Protein AF-0000000066907333 (afdb_homodimer)

Solvent-accessible surface area (backbone atoms only — not comparable to full-atom values): 35353 Å² total; per-residue (Å²): 114,34,45,60,71,56,47,51,50,53,51,56,60,58,53,70,67,51,83,76,46,72,42,80,34,48,47,93,71,34,62,73,29,22,24,69,50,63,41,56,30,84,35,31,28,43,78,49,66,20,28,58,88,73,70,40,47,45,86,67,84,57,97,54,59,40,49,58,22,69,80,33,41,62,64,36,76,78,44,61,45,22,32,51,28,43,28,46,42,42,24,47,38,27,59,39,53,49,55,63,43,50,20,31,46,72,73,35,31,31,35,32,30,40,38,79,41,50,39,65,34,82,53,77,74,74,56,89,62,52,42,54,43,28,50,51,61,18,51,46,40,46,34,44,75,71,71,38,67,58,47,80,71,49,73,40,52,88,39,66,68,55,42,48,54,49,51,60,58,48,50,73,69,23,38,32,39,40,33,28,23,62,32,60,89,57,98,72,32,58,60,59,47,42,40,35,73,75,58,56,30,45,76,78,44,57,33,31,51,38,33,59,33,31,34,30,27,39,32,38,34,65,53,95,91,34,65,32,38,39,38,34,24,25,59,33,50,41,13,29,55,51,39,38,62,69,50,48,47,46,49,55,43,44,63,34,43,37,76,55,64,64,51,42,36,36,48,27,27,29,69,51,62,44,77,43,41,84,38,30,30,57,42,49,17,35,65,46,53,70,75,24,82,44,72,39,35,30,37,65,82,41,86,62,76,51,39,70,36,47,77,36,43,46,70,47,24,24,36,32,53,41,65,44,39,44,97,92,41,51,55,47,53,53,66,39,74,43,34,28,34,44,76,43,71,56,77,114,36,47,60,73,58,46,48,49,52,52,56,59,58,52,68,67,48,82,75,48,72,43,81,34,48,47,92,71,33,63,73,30,22,22,68,50,62,41,56,29,83,35,30,28,43,76,48,66,21,27,57,87,74,70,40,48,44,86,65,84,58,97,54,59,41,50,58,22,69,78,32,39,61,64,35,76,77,42,60,46,21,31,53,29,42,28,44,44,44,24,46,38,26,59,39,56,50,54,64,43,52,21,30,46,72,73,36,32,29,34,32,31,40,39,78,42,52,39,65,34,83,52,76,78,76,56,87,62,50,41,54,42,26,49,52,61,19,51,47,39,44,34,44,75,72,71,38,66,57,46,80,69,49,74,39,55,88,39,66,67,55,43,49,54,49,51,59,58,49,50,72,68,23,38,32,40,40,33,29,21,62,31,59,88,57,99,75,32,59,60,58,48,39,40,34,73,74,56,57,29,45,76,77,43,60,34,30,48,37,33,57,32,31,33,29,27,39,34,38,33,66,53,96,91,34,63,31,38,35,38,34,24,25,59,36,50,39,12,30,54,50,39,36,62,70,51,49,47,45,50,54,44,45,63,35,44,38,76,56,63,63,52,42,37,35,48,28,26,28,69,52,62,44,79,43,40,84,37,30,30,55,42,48,17,35,66,46,55,70,74,24,84,47,73,39,36,29,36,65,80,44,86,62,74,52,40,68,36,47,76,35,42,46,71,47,26,23,35,32,53,42,63,44,40,43,96,91,40,52,54,47,53,52,67,39,75,41,34,27,33,45,76,43,70,58,76

Sequence (694 aa):
MLPVDEALKVIFEELKTYEKQSVLLPVDSANDHVLTEPVYSPEPLPAFAASIKDGYALLMVTDFERQIGCDVAMGECILSAGFRLTSSETSVLNSVGVRDVKVAKKPSIGIVSTGDEICEHSINPLPYGKVRDTNRPMLISLMREHGFGADDFGIVPDEPDSILALFKMAFKSADVIISSGGMSMGDRDLLKEVLMQDLGFKLHFGRVFMKPGKPTAFMSGYMYDRKKFFFGLPGNPVSAWVTAHVCVLPALFRMEGQHCDPFPIVSVTVDSSYDLDPRPEYVRAFYSADGGTKSWHAKIFDHNQSSSRLMSIRHTNMLLMLPQWTVERTKINAGEIVQGIIVRLHVMLPVDEALKVIFEELKTYEKQSVLLPVDSANDHVLTEPVYSPEPLPAFAASIKDGYALLMVTDFERQIGCDVAMGECILSAGFRLTSSETSVLNSVGVRDVKVAKKPSIGIVSTGDEICEHSINPLPYGKVRDTNRPMLISLMREHGFGADDFGIVPDEPDSILALFKMAFKSADVIISSGGMSMGDRDLLKEVLMQDLGFKLHFGRVFMKPGKPTAFMSGYMYDRKKFFFGLPGNPVSAWVTAHVCVLPALFRMEGQHCDPFPIVSVTVDSSYDLDPRPEYVRAFYSADGGTKSWHAKIFDHNQSSSRLMSIRHTNMLLMLPQWTVERTKINAGEIVQGIIVRLHV

InterPro domains:
  IPR001453 MoaB/Mog domain [PF00994] (110-252)
  IPR001453 MoaB/Mog domain [SM00852] (110-254)
  IPR001453 MoaB/Mog domain [TIGR00177] (106-250)
  IPR005110 MoeA, N-terminal and linker domain [PF03453] (2-58)
  IPR036135 MoeA, N-terminal and linker domain superfamily [SSF63882] (1-106)
  IPR036425 MoaB/Mog-like domain superfamily [G3DSA:3.40.980.10] (106-257)
  IPR036425 MoaB/Mog-like domain superfamily [SSF53218] (107-258)
  IPR036688 MoeA, C-terminal, domain IV superfamily [G3DSA:2.40.340.10] (265-345)
  IPR036688 MoeA, C-terminal, domain IV superfamily [SSF63867] (264-340)
  IPR038987 Molybdopterin biosynthesis protein MoeA-like [PTHR10192] (66-342)
  IPR038987 Molybdopterin biosynthesis protein MoeA-like [cd00887] (4-339)

Organism: Trichuris trichiura (NCBI:txid36087)

Nearest PDB structures (foldseek):
  5erq-assembly1_A  TM=9.010E-01  e=8.338E-41  Rattus norvegicus
  5erv-assembly1_A  TM=8.919E-01  e=8.338E-41  Rattus norvegicus
  2fu3-assembly1_A  TM=9.130E-01  e=3.748E-40  Rattus norvegicus
  6hso-assembly1_A-2  TM=8.932E-01  e=2.054E-40  Rattus norvegicus
  5ert-assembly1_A  TM=8.931E-01  e=3.323E-40  Rattus norvegicus

Radius of gyration: 26.61 Å; Cα contacts (8 Å, |Δi|>4): 1731; chains: 2; bounding box: 58×76×69 Å

Structure (mmCIF, N/CA/C/O backbone):
data_AF-0000000066907333-model_v1
#
loop_
_entity.id
_entity.type
_entity.pdbx_description
1 polymer 'molybdopterin adenylyltransferase'
#
loop_
_atom_site.group_PDB
_atom_site.id
_atom_site.type_symbol
_atom_site.label_atom_id
_atom_site.label_alt_id
_atom_site.label_comp_id
_atom_site.label_asym_id
_atom_site.label_entity_id
_atom_site.label_seq_id
_atom_site.pdbx_PDB_ins_code
_atom_site.Cartn_x
_atom_site.Cartn_y
_atom_site.Cartn_z
_atom_site.occupancy
_atom_site.B_iso_or_equiv
_atom_site.auth_seq_id
_atom_site.auth_comp_id
_atom_site.auth_asym_id
_atom_site.auth_atom_id
_atom_site.pdbx_PDB_model_num
ATOM 1 N N . MET A 1 1 ? 6.566 32.781 3.012 1 90.19 1 MET A N 1
ATOM 2 C CA . MET A 1 1 ? 5.953 31.484 2.701 1 90.19 1 MET A CA 1
ATOM 3 C C . MET A 1 1 ? 6.719 30.766 1.597 1 90.19 1 MET A C 1
ATOM 5 O O . MET A 1 1 ? 7.113 31.391 0.605 1 90.19 1 MET A O 1
ATOM 9 N N . LEU A 1 2 ? 7.008 29.484 1.785 1 95.44 2 LEU A N 1
ATOM 10 C CA . LEU A 1 2 ? 7.789 28.719 0.819 1 95.44 2 LEU A CA 1
ATOM 11 C C . LEU A 1 2 ? 6.875 27.906 -0.091 1 95.44 2 LEU A C 1
ATOM 13 O O . LEU A 1 2 ? 5.887 27.312 0.37 1 95.44 2 LEU A O 1
ATOM 17 N N . PRO A 1 3 ? 7.215 27.938 -1.373 1 97.31 3 PRO A N 1
ATOM 18 C CA . PRO A 1 3 ? 6.574 26.922 -2.207 1 97.31 3 PRO A CA 1
ATOM 19 C C . PRO A 1 3 ? 6.844 25.5 -1.713 1 97.31 3 PRO A C 1
ATOM 21 O O . PRO A 1 3 ? 7.848 25.25 -1.032 1 97.31 3 PRO A O 1
ATOM 24 N N . VAL A 1 4 ? 6 24.594 -2.061 1 97.38 4 VAL A N 1
ATOM 25 C CA . VAL A 1 4 ? 6.062 23.234 -1.537 1 97.38 4 VAL A CA 1
ATOM 26 C C . VAL A 1 4 ? 7.398 22.594 -1.914 1 97.38 4 VAL A C 1
ATOM 28 O O . VAL A 1 4 ? 8.039 21.938 -1.086 1 97.38 4 VAL A O 1
ATOM 31 N N . ASP A 1 5 ? 7.887 22.75 -3.172 1 95.56 5 ASP A N 1
ATOM 32 C CA . ASP A 1 5 ? 9.141 22.156 -3.623 1 95.56 5 ASP A CA 1
ATOM 33 C C . ASP A 1 5 ? 10.32 22.672 -2.809 1 95.56 5 ASP A C 1
ATOM 35 O O . ASP A 1 5 ? 11.227 21.906 -2.467 1 95.56 5 ASP A O 1
ATOM 39 N N . GLU A 1 6 ? 10.297 23.938 -2.516 1 97.94 6 GLU A N 1
ATOM 40 C CA . GLU A 1 6 ? 11.352 24.531 -1.696 1 97.94 6 GLU A CA 1
ATOM 41 C C . GLU A 1 6 ? 11.273 24.031 -0.256 1 97.94 6 GLU A C 1
ATOM 43 O O . GLU A 1 6 ? 12.305 23.781 0.378 1 97.94 6 GLU A O 1
ATOM 48 N N . ALA A 1 7 ? 10.047 23.938 0.276 1 98.38 7 ALA A N 1
ATOM 49 C CA . ALA A 1 7 ? 9.859 23.391 1.617 1 98.38 7 ALA A CA 1
ATOM 50 C C . ALA A 1 7 ? 10.43 21.969 1.719 1 98.38 7 ALA A C 1
ATOM 52 O O . ALA A 1 7 ? 11.125 21.641 2.686 1 98.38 7 ALA A O 1
ATOM 53 N N . LEU A 1 8 ? 10.188 21.156 0.732 1 97.12 8 LEU A N 1
ATOM 54 C CA . LEU A 1 8 ? 10.688 19.797 0.711 1 97.12 8 LEU A CA 1
ATOM 55 C C . LEU A 1 8 ? 12.211 19.781 0.647 1 97.12 8 LEU A C 1
ATOM 57 O O . LEU A 1 8 ? 12.859 18.953 1.304 1 97.12 8 LEU A O 1
ATOM 61 N N . LYS A 1 9 ? 12.766 20.672 -0.152 1 97.38 9 LYS A N 1
ATOM 62 C CA . LYS A 1 9 ? 14.219 20.766 -0.219 1 97.38 9 LYS A CA 1
ATOM 63 C C . LYS A 1 9 ? 14.82 21.078 1.151 1 97.38 9 LYS A C 1
ATOM 65 O O . LYS A 1 9 ? 15.82 20.484 1.545 1 97.38 9 LYS A O 1
ATOM 70 N N . VAL A 1 10 ? 14.164 22 1.826 1 98.44 10 VAL A N 1
ATOM 71 C CA . VAL A 1 10 ? 14.617 22.359 3.166 1 98.44 10 VAL A CA 1
ATOM 72 C C . VAL A 1 10 ? 14.539 21.141 4.086 1 98.44 10 VAL A C 1
ATOM 74 O O . VAL A 1 10 ? 15.484 20.844 4.812 1 98.44 10 VAL A O 1
ATOM 77 N N . ILE A 1 11 ? 13.43 20.422 4.066 1 98.19 11 ILE A N 1
ATOM 78 C CA . ILE A 1 11 ? 13.234 19.234 4.891 1 98.19 11 ILE A CA 1
ATOM 79 C C . ILE A 1 11 ? 14.32 18.203 4.59 1 98.19 11 ILE A C 1
ATOM 81 O O . ILE A 1 11 ? 14.992 17.703 5.504 1 98.19 11 ILE A O 1
ATOM 85 N N . PHE A 1 12 ? 14.547 17.938 3.309 1 96.81 12 PHE A N 1
ATOM 86 C CA . PHE A 1 12 ? 15.477 16.891 2.906 1 96.81 12 PHE A CA 1
ATOM 87 C C . PHE A 1 12 ? 16.906 17.266 3.273 1 96.81 12 PHE A C 1
ATOM 89 O O . PHE A 1 12 ? 17.703 16.406 3.637 1 96.81 12 PHE A O 1
ATOM 96 N N . GLU A 1 13 ? 17.203 18.516 3.121 1 97.38 13 GLU A N 1
ATOM 97 C CA . GLU A 1 13 ? 18.531 18.984 3.518 1 97.38 13 GLU A CA 1
ATOM 98 C C . GLU A 1 13 ? 18.766 18.766 5.012 1 97.38 13 GLU A C 1
ATOM 100 O O . GLU A 1 13 ? 19.828 18.266 5.418 1 97.38 13 GLU A O 1
ATOM 105 N N . GLU A 1 14 ? 17.797 19.094 5.777 1 97.88 14 GLU A N 1
ATOM 106 C CA . GLU A 1 14 ? 17.922 18.969 7.227 1 97.88 14 GLU A CA 1
ATOM 107 C C . GLU A 1 14 ? 18 17.5 7.641 1 97.88 14 GLU A C 1
ATOM 109 O O . GLU A 1 14 ? 18.688 17.156 8.602 1 97.88 14 GLU A O 1
ATOM 114 N N . LEU A 1 15 ? 17.344 16.609 6.949 1 97.06 15 LEU A N 1
ATOM 115 C CA . LEU A 1 15 ? 17.297 15.188 7.273 1 97.06 15 LEU A CA 1
ATOM 116 C C . LEU A 1 15 ? 18.656 14.531 7.086 1 97.06 15 LEU A C 1
ATOM 118 O O . LEU A 1 15 ? 18.891 13.422 7.57 1 97.06 15 LEU A O 1
ATOM 122 N N . LYS A 1 16 ? 19.516 15.156 6.355 1 95.25 16 LYS A N 1
ATOM 123 C CA . LYS A 1 16 ? 20.875 14.633 6.195 1 95.25 16 LYS A CA 1
ATOM 124 C C . LYS A 1 16 ? 21.594 14.547 7.539 1 95.25 16 LYS A C 1
ATOM 126 O O . LYS A 1 16 ? 22.562 13.797 7.68 1 95.25 16 LYS A O 1
ATOM 131 N N . THR A 1 17 ? 21.125 15.281 8.477 1 95.75 17 THR A N 1
ATOM 132 C CA . THR A 1 17 ? 21.734 15.297 9.797 1 95.75 17 THR A CA 1
ATOM 133 C C . THR A 1 17 ? 21.172 14.172 10.664 1 95.75 17 THR A C 1
ATOM 135 O O . THR A 1 17 ? 21.656 13.945 11.781 1 95.75 17 THR A O 1
ATOM 138 N N . TYR A 1 18 ? 20.172 13.469 10.227 1 95.25 18 TYR A N 1
ATOM 139 C CA . TYR A 1 18 ? 19.594 12.344 10.945 1 95.25 18 TYR A CA 1
ATOM 140 C C . TYR A 1 18 ? 20.562 11.164 11 1 95.25 18 TYR A C 1
ATOM 142 O O . TYR A 1 18 ? 21.125 10.773 9.969 1 95.25 18 TYR A O 1
ATOM 150 N N . GLU A 1 19 ? 20.828 10.688 12.07 1 92.69 19 GLU A N 1
ATOM 151 C CA . GLU A 1 19 ? 21.672 9.516 12.211 1 92.69 19 GLU A CA 1
ATOM 152 C C . GLU A 1 19 ? 20.891 8.227 11.93 1 92.69 19 GLU A C 1
ATOM 154 O O . GLU A 1 19 ? 20.25 7.684 12.828 1 92.69 19 GLU A O 1
ATOM 159 N N . LYS A 1 20 ? 21.094 7.723 10.758 1 92.31 20 LYS A N 1
ATOM 160 C CA . LYS A 1 20 ? 20.406 6.488 10.375 1 92.31 20 LYS A CA 1
ATOM 161 C C . LYS A 1 20 ? 21.047 5.281 11.062 1 92.31 20 LYS A C 1
ATOM 163 O O . LYS A 1 20 ? 22.266 5.203 11.188 1 92.31 20 LYS A O 1
ATOM 168 N N . GLN A 1 21 ? 20.156 4.492 11.523 1 94.44 21 GLN A N 1
ATOM 169 C CA . GLN A 1 21 ? 20.609 3.246 12.133 1 94.44 21 GLN A CA 1
ATOM 170 C C . GLN A 1 21 ? 20.156 2.039 11.312 1 94.44 21 GLN A C 1
ATOM 172 O O . GLN A 1 21 ? 19.141 2.094 10.633 1 94.44 21 GLN A O 1
ATOM 177 N N . SER A 1 22 ? 20.969 1.007 11.312 1 96.94 22 SER A N 1
ATOM 178 C CA . SER A 1 22 ? 20.625 -0.247 10.648 1 96.94 22 SER A CA 1
ATOM 179 C C . SER A 1 22 ? 20.453 -1.379 11.656 1 96.94 22 SER A C 1
ATOM 181 O O . SER A 1 22 ? 21.062 -1.355 12.734 1 96.94 22 SER A O 1
ATOM 183 N N . VAL A 1 23 ? 19.656 -2.266 11.344 1 97.94 23 VAL A N 1
ATOM 184 C CA . VAL A 1 23 ? 19.453 -3.469 12.141 1 97.94 23 VAL A CA 1
ATOM 185 C C . VAL A 1 23 ? 19.5 -4.703 11.242 1 97.94 23 VAL A C 1
ATOM 187 O O . VAL A 1 23 ? 19.188 -4.617 10.055 1 97.94 23 VAL A O 1
ATOM 190 N N . LEU A 1 24 ? 19.938 -5.789 11.773 1 98.25 24 LEU A N 1
ATOM 191 C CA . LEU A 1 24 ? 19.922 -7.066 11.07 1 98.25 24 LEU A CA 1
ATOM 192 C C . LEU A 1 24 ? 18.609 -7.805 11.312 1 98.25 24 LEU A C 1
ATOM 194 O O . LEU A 1 24 ? 18.203 -7.996 12.461 1 98.25 24 LEU A O 1
ATOM 198 N N . LEU A 1 25 ? 17.891 -8.148 10.211 1 98.06 25 LEU A N 1
ATOM 199 C CA . LEU A 1 25 ? 16.656 -8.898 10.32 1 98.06 25 LEU A CA 1
ATOM 200 C C . LEU A 1 25 ? 16.703 -10.164 9.461 1 98.06 25 LEU A C 1
ATOM 202 O O . LEU A 1 25 ? 17.312 -10.164 8.391 1 98.06 25 LEU A O 1
ATOM 206 N N . PRO A 1 26 ? 16.031 -11.219 10.023 1 97.81 26 PRO A N 1
ATOM 207 C CA . PRO A 1 26 ? 15.797 -12.328 9.094 1 97.81 26 PRO A CA 1
ATOM 208 C C . PRO A 1 26 ? 15.023 -11.906 7.852 1 97.81 26 PRO A C 1
ATOM 210 O O . PRO A 1 26 ? 14.117 -11.078 7.938 1 97.81 26 PRO A O 1
ATOM 213 N N . VAL A 1 27 ? 15.352 -12.438 6.703 1 97.25 27 VAL A N 1
ATOM 214 C CA . VAL A 1 27 ? 14.742 -12.094 5.418 1 97.25 27 VAL A CA 1
ATOM 215 C C . VAL A 1 27 ? 13.227 -12.227 5.508 1 97.25 27 VAL A C 1
ATOM 217 O O . VAL A 1 27 ? 12.492 -11.352 5.043 1 97.25 27 VAL A O 1
ATOM 220 N N . ASP A 1 28 ? 12.719 -13.211 6.184 1 94.88 28 ASP A N 1
ATOM 221 C CA . ASP A 1 28 ? 11.289 -13.5 6.246 1 94.88 28 ASP A CA 1
ATOM 222 C C . ASP A 1 28 ? 10.555 -12.477 7.105 1 94.88 28 ASP A C 1
ATOM 224 O O . ASP A 1 28 ? 9.328 -12.391 7.074 1 94.88 28 ASP A O 1
ATOM 228 N N . SER A 1 29 ? 11.32 -11.664 7.848 1 95.06 29 SER A N 1
ATOM 229 C CA . SER A 1 29 ? 10.727 -10.641 8.703 1 95.06 29 SER A CA 1
ATOM 230 C C . SER A 1 29 ? 11.086 -9.242 8.219 1 95.06 29 SER A C 1
ATOM 232 O O . SER A 1 29 ? 10.812 -8.25 8.898 1 95.06 29 SER A O 1
ATOM 234 N N . ALA A 1 30 ? 11.688 -9.172 7.086 1 96.62 30 ALA A N 1
ATOM 235 C CA . ALA A 1 30 ? 12.266 -7.895 6.668 1 96.62 30 ALA A CA 1
ATOM 236 C C . ALA A 1 30 ? 11.359 -7.18 5.676 1 96.62 30 ALA A C 1
ATOM 238 O O . ALA A 1 30 ? 11.688 -6.098 5.184 1 96.62 30 ALA A O 1
ATOM 239 N N . ASN A 1 31 ? 10.18 -7.754 5.445 1 94.19 31 ASN A N 1
ATOM 240 C CA . ASN A 1 31 ? 9.234 -7.109 4.543 1 94.19 31 ASN A CA 1
ATOM 241 C C . ASN A 1 31 ? 8.961 -5.668 4.957 1 94.19 31 ASN A C 1
ATOM 243 O O . ASN A 1 31 ? 8.82 -5.375 6.148 1 94.19 31 ASN A O 1
ATOM 247 N N . ASP A 1 32 ? 8.938 -4.727 4.016 1 93.88 32 ASP A N 1
ATOM 248 C CA . ASP A 1 32 ? 8.547 -3.328 4.184 1 93.88 32 ASP A CA 1
ATOM 249 C C . ASP A 1 32 ? 9.664 -2.521 4.836 1 93.88 32 ASP A C 1
ATOM 251 O O . ASP A 1 32 ? 9.438 -1.418 5.336 1 93.88 32 ASP A O 1
ATOM 255 N N . HIS A 1 33 ? 10.891 -3.111 4.93 1 96.5 33 HIS A N 1
ATOM 256 C CA . HIS A 1 33 ? 12.07 -2.371 5.367 1 96.5 33 HIS A CA 1
ATOM 257 C C . HIS A 1 33 ? 12.969 -2.02 4.188 1 96.5 33 HIS A C 1
ATOM 259 O O . HIS A 1 33 ? 12.898 -2.658 3.133 1 96.5 33 HIS A O 1
ATOM 265 N N . VAL A 1 34 ? 13.758 -1.038 4.406 1 96.56 34 VAL A N 1
ATOM 266 C CA . VAL A 1 34 ? 14.633 -0.556 3.34 1 96.56 34 VAL A CA 1
ATOM 267 C C . VAL A 1 34 ? 16.047 -1.087 3.553 1 96.56 34 VAL A C 1
ATOM 269 O O . VAL A 1 34 ? 16.594 -0.979 4.648 1 96.56 34 VAL A O 1
ATOM 272 N N . LEU A 1 35 ? 16.594 -1.646 2.533 1 96.81 35 LEU A N 1
ATOM 273 C CA . LEU A 1 35 ? 17.953 -2.137 2.588 1 96.81 35 LEU A CA 1
ATOM 274 C C . LEU A 1 35 ? 18.938 -0.982 2.764 1 96.81 35 LEU A C 1
ATOM 276 O O . LEU A 1 35 ? 18.844 0.036 2.076 1 96.81 35 LEU A O 1
ATOM 280 N N . THR A 1 36 ? 19.906 -1.123 3.662 1 96.88 36 THR A N 1
ATOM 281 C CA . THR A 1 36 ? 20.875 -0.05 3.906 1 96.88 36 THR A CA 1
ATOM 282 C C . THR A 1 36 ? 22.203 -0.34 3.211 1 96.88 36 THR A C 1
ATOM 284 O O . THR A 1 36 ? 23.047 0.545 3.09 1 96.88 36 THR A O 1
ATOM 287 N N . GLU A 1 37 ? 22.406 -1.558 2.738 1 96.69 37 GLU A N 1
ATOM 288 C CA . GLU A 1 37 ? 23.578 -1.957 1.986 1 96.69 37 GLU A CA 1
ATOM 289 C C . GLU A 1 37 ? 23.219 -2.916 0.854 1 96.69 37 GLU A C 1
ATOM 291 O O . GLU A 1 37 ? 22.219 -3.623 0.93 1 96.69 37 GLU A O 1
ATOM 296 N N . PRO A 1 38 ? 24.016 -2.906 -0.171 1 97.12 38 PRO A N 1
ATOM 297 C CA . PRO A 1 38 ? 23.766 -3.887 -1.229 1 97.12 38 PRO A CA 1
ATOM 298 C C . PRO A 1 38 ? 23.906 -5.328 -0.743 1 97.12 38 PRO A C 1
ATOM 300 O O . PRO A 1 38 ? 24.578 -5.582 0.257 1 97.12 38 PRO A O 1
ATOM 303 N N . VAL A 1 39 ? 23.25 -6.23 -1.383 1 97.88 39 VAL A N 1
ATOM 304 C CA . VAL A 1 39 ? 23.359 -7.652 -1.064 1 97.88 39 VAL A CA 1
ATOM 305 C C . VAL A 1 39 ? 24.016 -8.398 -2.229 1 97.88 39 VAL A C 1
ATOM 307 O O . VAL A 1 39 ? 23.609 -8.234 -3.383 1 97.88 39 VAL A O 1
ATOM 310 N N . TYR A 1 40 ? 24.984 -9.109 -1.946 1 97.81 40 TYR A N 1
ATOM 311 C CA . TYR A 1 40 ? 25.703 -9.922 -2.924 1 97.81 40 TYR A CA 1
ATOM 312 C C . TYR A 1 40 ? 25.406 -11.406 -2.729 1 97.81 40 TYR A C 1
ATOM 314 O O . TYR A 1 40 ? 25.312 -11.883 -1.595 1 97.81 40 TYR A O 1
ATOM 322 N N . SER A 1 41 ? 25.25 -12.109 -3.791 1 97 41 SER A N 1
ATOM 323 C CA . SER A 1 41 ? 24.859 -13.508 -3.699 1 97 41 SER A CA 1
ATOM 324 C C . SER A 1 41 ? 26 -14.367 -3.139 1 97 41 SER A C 1
ATOM 326 O O . SER A 1 41 ? 27.125 -14.336 -3.652 1 97 41 SER A O 1
ATOM 328 N N . PRO A 1 42 ? 25.734 -15.148 -2.16 1 95.94 42 PRO A N 1
ATOM 329 C CA . PRO A 1 42 ? 26.766 -16.031 -1.63 1 95.94 42 PRO A CA 1
ATOM 330 C C . PRO A 1 42 ? 26.922 -17.328 -2.445 1 95.94 42 PRO A C 1
ATOM 332 O O . PRO A 1 42 ? 27.859 -18.094 -2.23 1 95.94 42 PRO A O 1
ATOM 335 N N . GLU A 1 43 ? 25.953 -17.594 -3.348 1 94.25 43 GLU A N 1
ATOM 336 C CA . GLU A 1 43 ? 25.938 -18.797 -4.176 1 94.25 43 GLU A CA 1
ATOM 337 C C . GLU A 1 43 ? 25.438 -18.5 -5.586 1 94.25 43 GLU A C 1
ATOM 339 O O . GLU A 1 43 ? 24.75 -17.5 -5.801 1 94.25 43 GLU A O 1
ATOM 344 N N . PRO A 1 44 ? 25.859 -19.359 -6.496 1 92.69 44 PRO A N 1
ATOM 345 C CA . PRO A 1 44 ? 25.297 -19.188 -7.836 1 92.69 44 PRO A CA 1
ATOM 346 C C . PRO A 1 44 ? 23.844 -19.672 -7.938 1 92.69 44 PRO A C 1
ATOM 348 O O . PRO A 1 44 ? 23.406 -20.469 -7.109 1 92.69 44 PRO A O 1
ATOM 351 N N . LEU A 1 45 ? 23.109 -19.172 -8.93 1 90 45 LEU A N 1
ATOM 352 C CA . LEU A 1 45 ? 21.75 -19.594 -9.227 1 90 45 LEU A CA 1
ATOM 353 C C . LEU A 1 45 ? 21.594 -19.906 -10.711 1 90 45 LEU A C 1
ATOM 355 O O . LEU A 1 45 ? 21.828 -19.047 -11.562 1 90 45 LEU A O 1
ATOM 359 N N . PRO A 1 46 ? 21.281 -21.109 -10.984 1 89 46 PRO A N 1
ATOM 360 C CA . PRO A 1 46 ? 21.078 -22.234 -10.078 1 89 46 PRO A CA 1
ATOM 361 C C . PRO A 1 46 ? 22.391 -22.734 -9.461 1 89 46 PRO A C 1
ATOM 363 O O . PRO A 1 46 ? 23.469 -22.547 -10.047 1 89 46 PRO A O 1
ATOM 366 N N . ALA A 1 47 ? 22.266 -23.375 -8.391 1 87.31 47 ALA A N 1
ATOM 367 C CA . ALA A 1 47 ? 23.438 -23.891 -7.676 1 87.31 47 ALA A CA 1
ATOM 368 C C . ALA A 1 47 ? 23.953 -25.172 -8.328 1 87.31 47 ALA A C 1
ATOM 370 O O . ALA A 1 47 ? 25.125 -25.531 -8.141 1 87.31 47 ALA A O 1
ATOM 371 N N . PHE A 1 48 ? 23.078 -25.844 -9.031 1 84.19 48 PHE A N 1
ATOM 372 C CA . PHE A 1 48 ? 23.391 -27.062 -9.758 1 84.19 48 PHE A CA 1
ATOM 373 C C . PHE A 1 48 ? 22.859 -27 -11.188 1 84.19 48 PHE A C 1
ATOM 375 O O . PHE A 1 48 ? 21.922 -26.234 -11.469 1 84.19 48 PHE A O 1
ATOM 382 N N . ALA A 1 49 ? 23.438 -27.703 -12.016 1 77.31 49 ALA A N 1
ATOM 383 C CA . ALA A 1 49 ? 22.906 -27.766 -13.375 1 77.31 49 ALA A CA 1
ATOM 384 C C . ALA A 1 49 ? 21.453 -28.25 -13.375 1 77.31 49 ALA A C 1
ATOM 386 O O . ALA A 1 49 ? 21.094 -29.156 -12.625 1 77.31 49 ALA A O 1
ATOM 387 N N . ALA A 1 50 ? 20.594 -27.391 -13.953 1 68.69 50 ALA A N 1
ATOM 388 C CA . ALA A 1 50 ? 19.156 -27.688 -13.875 1 68.69 50 ALA A CA 1
ATOM 389 C C . ALA A 1 50 ? 18.531 -27.719 -15.266 1 68.69 50 ALA A C 1
ATOM 391 O O . ALA A 1 50 ? 19.047 -27.094 -16.203 1 68.69 50 ALA A O 1
ATOM 392 N N . SER A 1 51 ? 17.516 -28.688 -15.5 1 61.53 51 SER A N 1
ATOM 393 C CA . SER A 1 51 ? 16.766 -28.688 -16.75 1 61.53 51 SER A CA 1
ATOM 394 C C . SER A 1 51 ? 15.781 -27.516 -16.797 1 61.53 51 SER A C 1
ATOM 396 O O . SER A 1 51 ? 15.266 -27.094 -15.766 1 61.53 51 SER A O 1
ATOM 398 N N . ILE A 1 52 ? 15.672 -26.641 -17.844 1 53.75 52 ILE A N 1
ATOM 399 C CA . ILE A 1 52 ? 14.867 -25.453 -18.047 1 53.75 52 ILE A CA 1
ATOM 400 C C . ILE A 1 52 ? 13.383 -25.797 -17.938 1 53.75 52 ILE A C 1
ATOM 402 O O . ILE A 1 52 ? 12.586 -25 -17.422 1 53.75 52 ILE A O 1
ATOM 406 N N . LYS A 1 53 ? 13 -26.891 -18.578 1 50.88 53 LYS A N 1
ATOM 407 C CA . LYS A 1 53 ? 11.586 -27.125 -18.859 1 50.88 53 LYS A CA 1
ATOM 408 C C . LYS A 1 53 ? 10.781 -27.234 -17.578 1 50.88 53 LYS A C 1
ATOM 410 O O . LYS A 1 53 ? 9.688 -26.688 -17.469 1 50.88 53 LYS A O 1
ATOM 415 N N . ASP A 1 54 ? 11.375 -28.125 -16.719 1 47.44 54 ASP A N 1
ATOM 416 C CA . ASP A 1 54 ? 10.477 -28.422 -15.609 1 47.44 54 ASP A CA 1
ATOM 417 C C . ASP A 1 54 ? 10.977 -27.766 -14.312 1 47.44 54 ASP A C 1
ATOM 419 O O . ASP A 1 54 ? 10.461 -28.062 -13.234 1 47.44 54 ASP A O 1
ATOM 423 N N . GLY A 1 55 ? 11.758 -26.625 -14.469 1 43.38 55 GLY A N 1
ATOM 424 C CA . GLY A 1 55 ? 12.195 -25.859 -13.312 1 43.38 55 GLY A CA 1
ATOM 425 C C . GLY A 1 55 ? 12.969 -26.703 -12.305 1 43.38 55 GLY A C 1
ATOM 426 O O . GLY A 1 55 ? 13.422 -26.188 -11.281 1 43.38 55 GLY A O 1
ATOM 427 N N . TYR A 1 56 ? 12.758 -28.062 -12.289 1 42.28 56 TYR A N 1
ATOM 428 C CA . TYR A 1 56 ? 13.375 -28.938 -11.297 1 42.28 56 TYR A CA 1
ATOM 429 C C . TYR A 1 56 ? 14.641 -29.578 -11.844 1 42.28 56 TYR A C 1
ATOM 431 O O . TYR A 1 56 ? 14.805 -29.719 -13.055 1 42.28 56 TYR A O 1
ATOM 439 N N . ALA A 1 57 ? 15.727 -29.625 -10.992 1 43.31 57 ALA A N 1
ATOM 440 C CA . ALA A 1 57 ? 17.031 -30.234 -11.219 1 43.31 57 ALA A CA 1
ATOM 441 C C . ALA A 1 57 ? 16.906 -31.594 -11.914 1 43.31 57 ALA A C 1
ATOM 443 O O . ALA A 1 57 ? 16.625 -32.594 -11.266 1 43.31 57 ALA A O 1
ATOM 444 N N . LEU A 1 58 ? 16.094 -31.781 -12.844 1 39.97 58 LEU A N 1
ATOM 445 C CA . LEU A 1 58 ? 16.25 -33.156 -13.328 1 39.97 58 LEU A CA 1
ATOM 446 C C . LEU A 1 58 ? 17.594 -33.312 -14.031 1 39.97 58 LEU A C 1
ATOM 448 O O . LEU A 1 58 ? 18.094 -32.406 -14.672 1 39.97 58 LEU A O 1
ATOM 452 N N . LEU A 1 59 ? 18.375 -34.438 -13.734 1 38 59 LEU A N 1
ATOM 453 C CA . LEU A 1 59 ? 19.594 -35.094 -14.219 1 38 59 LEU A CA 1
ATOM 454 C C . LEU A 1 59 ? 19.625 -35.125 -15.742 1 38 59 LEU A C 1
ATOM 456 O O . LEU A 1 59 ? 20.594 -35.594 -16.344 1 38 59 LEU A O 1
ATOM 460 N N . MET A 1 60 ? 18.484 -35.156 -16.438 1 38.91 60 MET A N 1
ATOM 461 C CA . MET A 1 60 ? 18.75 -35.625 -17.781 1 38.91 60 MET A CA 1
ATOM 462 C C . MET A 1 60 ? 19.359 -34.531 -18.656 1 38.91 60 MET A C 1
ATOM 464 O O . MET A 1 60 ? 18.969 -33.375 -18.531 1 38.91 60 MET A O 1
ATOM 468 N N . VAL A 1 61 ? 20.531 -34.719 -19.328 1 38.28 61 VAL A N 1
ATOM 469 C CA . VAL A 1 61 ? 21.469 -34.156 -20.297 1 38.28 61 VAL A CA 1
ATOM 470 C C . VAL A 1 61 ? 20.688 -33.469 -21.422 1 38.28 61 VAL A C 1
ATOM 472 O O . VAL A 1 61 ? 21.094 -33.5 -22.578 1 38.28 61 VAL A O 1
ATOM 475 N N . THR A 1 62 ? 19.344 -33.219 -21.359 1 44.19 62 THR A N 1
ATOM 476 C CA . THR A 1 62 ? 18.984 -32.719 -22.688 1 44.19 62 THR A CA 1
ATOM 477 C C . THR A 1 62 ? 19.5 -31.297 -22.875 1 44.19 62 THR A C 1
ATOM 479 O O . THR A 1 62 ? 19.906 -30.625 -21.922 1 44.19 62 THR A O 1
ATOM 482 N N . ASP A 1 63 ? 19.516 -30.703 -24.156 1 46.5 63 ASP A N 1
ATOM 483 C CA . ASP A 1 63 ? 19.938 -29.484 -24.828 1 46.5 63 ASP A CA 1
ATOM 484 C C . ASP A 1 63 ? 19.531 -28.25 -24.031 1 46.5 63 ASP A C 1
ATOM 486 O O . ASP A 1 63 ? 19.938 -27.125 -24.359 1 46.5 63 ASP A O 1
ATOM 490 N N . PHE A 1 64 ? 18.688 -28.297 -23.047 1 52.59 64 PHE A N 1
ATOM 491 C CA . PHE A 1 64 ? 18.234 -27.047 -22.469 1 52.59 64 PHE A CA 1
ATOM 492 C C . PHE A 1 64 ? 18.625 -26.953 -21 1 52.59 64 PHE A C 1
ATOM 494 O O . PHE A 1 64 ? 17.781 -26.781 -20.125 1 52.59 64 PHE A O 1
ATOM 501 N N . GLU A 1 65 ? 19.953 -27.203 -20.656 1 63.97 65 GLU A N 1
ATOM 502 C CA . GLU A 1 65 ? 20.5 -27.141 -19.297 1 63.97 65 GLU A CA 1
ATOM 503 C C . GLU A 1 65 ? 20.797 -25.688 -18.891 1 63.97 65 GLU A C 1
ATOM 505 O O . GLU A 1 65 ? 21.422 -24.938 -19.656 1 63.97 65 GLU A O 1
ATOM 510 N N . ARG A 1 66 ? 20.125 -25.297 -17.781 1 76.31 66 ARG A N 1
ATOM 511 C CA . ARG A 1 66 ? 20.562 -24.062 -17.141 1 76.31 66 ARG A CA 1
ATOM 512 C C . ARG A 1 66 ? 21.891 -24.281 -16.406 1 76.31 66 A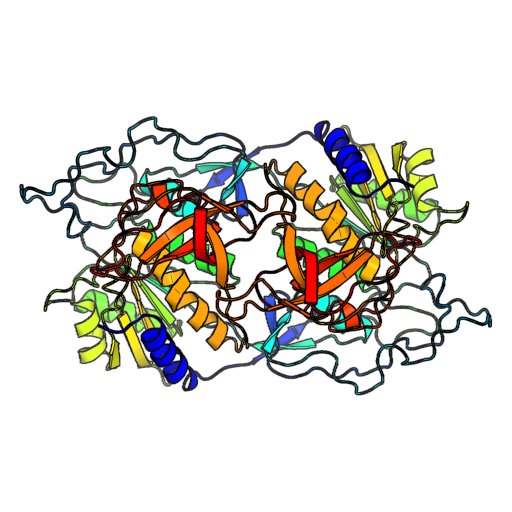RG A C 1
ATOM 514 O O . ARG A 1 66 ? 21.969 -25.094 -15.5 1 76.31 66 ARG A O 1
ATOM 521 N N . GLN A 1 67 ? 22.906 -23.562 -16.938 1 82.62 67 GLN A N 1
ATOM 522 C CA . GLN A 1 67 ? 24.234 -23.656 -16.344 1 82.62 67 GLN A CA 1
ATOM 523 C C . GLN A 1 67 ? 24.25 -23.047 -14.953 1 82.62 67 GLN A C 1
ATOM 525 O O . GLN A 1 67 ? 23.469 -22.141 -14.648 1 82.62 67 GLN A O 1
ATOM 530 N N . ILE A 1 68 ? 25.094 -23.641 -14.18 1 85.94 68 ILE A N 1
ATOM 531 C CA . ILE A 1 68 ? 25.297 -23.094 -12.836 1 85.94 68 ILE A CA 1
ATOM 532 C C . ILE A 1 68 ? 25.578 -21.609 -12.93 1 85.94 68 ILE A C 1
ATOM 534 O O . ILE A 1 68 ? 26.391 -21.172 -13.742 1 85.94 68 ILE A O 1
ATOM 538 N N . GLY A 1 69 ? 24.844 -20.828 -12.219 1 87 69 GLY A N 1
ATOM 539 C CA . GLY A 1 69 ? 25.125 -19.406 -12.086 1 87 69 GLY A CA 1
ATOM 540 C C . GLY A 1 69 ? 24.656 -18.594 -13.273 1 87 69 GLY A C 1
ATOM 541 O O . GLY A 1 69 ? 24.969 -17.406 -13.391 1 87 69 GLY A O 1
ATOM 542 N N . CYS A 1 70 ? 23.938 -19.172 -14.148 1 85.56 70 CYS A N 1
ATOM 543 C CA . CYS A 1 70 ? 23.5 -18.453 -15.344 1 85.56 70 CYS A CA 1
ATOM 544 C C . CYS A 1 70 ? 22.531 -17.344 -14.984 1 85.56 70 CYS A C 1
ATOM 546 O O . CYS A 1 70 ? 22.484 -16.312 -15.672 1 85.56 70 CYS A O 1
ATOM 548 N N . ASP A 1 71 ? 21.859 -17.5 -13.898 1 87.56 71 ASP A N 1
ATOM 549 C CA . ASP A 1 71 ? 20.922 -16.453 -13.461 1 87.56 71 ASP A CA 1
ATOM 550 C C . ASP A 1 71 ? 21.625 -15.453 -12.539 1 87.56 71 ASP A C 1
ATOM 552 O O . ASP A 1 71 ? 21.406 -14.25 -12.656 1 87.56 71 ASP A O 1
ATOM 556 N N . VAL A 1 72 ? 22.344 -15.984 -11.586 1 91.62 72 VAL A N 1
ATOM 557 C CA . VAL A 1 72 ? 23.094 -15.164 -10.633 1 91.62 72 VAL A CA 1
ATOM 558 C C . VAL A 1 72 ? 24.469 -15.781 -10.391 1 91.62 72 VAL A C 1
ATOM 560 O O . VAL A 1 72 ? 24.562 -16.938 -9.984 1 91.62 72 VAL A O 1
ATOM 563 N N . ALA A 1 73 ? 25.484 -15.047 -10.719 1 93.81 73 ALA A N 1
ATOM 564 C CA . ALA A 1 73 ? 26.828 -15.516 -10.406 1 93.81 73 ALA A CA 1
ATOM 565 C C . ALA A 1 73 ? 27.156 -15.336 -8.93 1 93.81 73 ALA A C 1
ATOM 567 O O . ALA A 1 73 ? 26.609 -14.445 -8.273 1 93.81 73 ALA A O 1
ATOM 568 N N . MET A 1 74 ? 28 -16.203 -8.43 1 94.56 74 MET A N 1
ATOM 569 C CA . MET A 1 74 ? 28.516 -15.969 -7.082 1 94.56 74 MET A CA 1
ATOM 570 C C . MET A 1 74 ? 29.156 -14.594 -6.969 1 94.56 74 MET A C 1
ATOM 572 O O . MET A 1 74 ? 29.938 -14.195 -7.84 1 94.56 74 MET A O 1
ATOM 576 N N . GLY A 1 75 ? 28.719 -13.844 -5.945 1 96.38 75 GLY A N 1
ATOM 577 C CA . GLY A 1 75 ? 29.328 -12.539 -5.715 1 96.38 75 GLY A CA 1
ATOM 578 C C . GLY A 1 75 ? 28.625 -11.422 -6.469 1 96.38 75 GLY A C 1
ATOM 579 O O . GLY A 1 75 ? 28.953 -10.25 -6.293 1 96.38 75 GLY A O 1
ATOM 580 N N . GLU A 1 76 ? 27.672 -11.766 -7.227 1 95.25 76 GLU A N 1
ATOM 581 C CA . GLU A 1 76 ? 26.922 -10.75 -7.965 1 95.25 76 GLU A CA 1
ATOM 582 C C . GLU A 1 76 ? 26.031 -9.938 -7.031 1 95.25 76 GLU A C 1
ATOM 584 O O . GLU A 1 76 ? 25.422 -10.477 -6.105 1 95.25 76 GLU A O 1
ATOM 589 N N . CYS A 1 77 ? 25.984 -8.625 -7.266 1 95.94 77 CYS A N 1
ATOM 590 C CA . CYS A 1 77 ? 25.047 -7.781 -6.531 1 95.94 77 CYS A CA 1
ATOM 591 C C . CYS A 1 77 ? 23.609 -8.062 -6.957 1 95.94 77 CYS A C 1
ATOM 593 O O . CYS A 1 77 ? 23.25 -7.844 -8.117 1 95.94 77 CYS A O 1
ATOM 595 N N . ILE A 1 78 ? 22.797 -8.508 -6.074 1 95.19 78 ILE A N 1
ATOM 596 C CA . ILE A 1 78 ? 21.453 -8.922 -6.461 1 95.19 78 ILE A CA 1
ATOM 597 C C . ILE A 1 78 ? 20.438 -7.867 -6.035 1 95.19 78 ILE A C 1
ATOM 599 O O . ILE A 1 78 ? 19.375 -7.742 -6.637 1 95.19 78 ILE A O 1
ATOM 603 N N . LEU A 1 79 ? 20.766 -7.117 -4.965 1 95.31 79 LEU A N 1
ATOM 604 C CA . LEU A 1 79 ? 19.906 -6.012 -4.539 1 95.31 79 LEU A CA 1
ATOM 605 C C . LEU A 1 79 ? 20.75 -4.805 -4.133 1 95.31 79 LEU A C 1
ATOM 607 O O . LEU A 1 79 ? 21.781 -4.953 -3.49 1 95.31 79 LEU A O 1
ATOM 611 N N . SER A 1 80 ? 20.25 -3.627 -4.465 1 93.25 80 SER A N 1
ATOM 612 C CA . SER A 1 80 ? 20.906 -2.383 -4.098 1 93.25 80 SER A CA 1
ATOM 613 C C . SER A 1 80 ? 20.344 -1.811 -2.803 1 93.25 80 SER A C 1
ATOM 615 O O . SER A 1 80 ? 19.203 -2.105 -2.436 1 93.25 80 SER A O 1
ATOM 617 N N . ALA A 1 81 ? 21.188 -1.049 -2.164 1 94.38 81 ALA A N 1
ATOM 618 C CA . ALA A 1 81 ? 20.703 -0.296 -1.013 1 94.38 81 ALA A CA 1
ATOM 619 C C . ALA A 1 81 ? 19.641 0.725 -1.433 1 94.38 81 ALA A C 1
ATOM 621 O O . ALA A 1 81 ? 19.625 1.16 -2.586 1 94.38 81 ALA A O 1
ATOM 622 N N . GLY A 1 82 ? 18.75 1.056 -0.495 1 93.38 82 GLY A N 1
ATOM 623 C CA . GLY A 1 82 ? 17.781 2.111 -0.748 1 93.38 82 GLY A CA 1
ATOM 624 C C . GLY A 1 82 ? 16.453 1.596 -1.286 1 93.38 82 GLY A C 1
ATOM 625 O O . GLY A 1 82 ? 15.539 2.375 -1.529 1 93.38 82 GLY A O 1
ATOM 626 N N . PHE A 1 83 ? 16.391 0.255 -1.454 1 91.62 83 PHE A N 1
ATOM 627 C CA . PHE A 1 83 ? 15.164 -0.337 -1.95 1 91.62 83 PHE A CA 1
ATOM 628 C C . PHE A 1 83 ? 14.391 -1.011 -0.82 1 91.62 83 PHE A C 1
ATOM 630 O O . PHE A 1 83 ? 14.992 -1.624 0.065 1 91.62 83 PHE A O 1
ATOM 637 N N . ARG A 1 84 ? 13.117 -0.872 -0.916 1 93.69 84 ARG A N 1
ATOM 638 C CA . ARG A 1 84 ? 12.234 -1.516 0.052 1 93.69 84 ARG A CA 1
ATOM 639 C C . ARG A 1 84 ? 12.055 -2.994 -0.272 1 93.69 84 ARG A C 1
ATOM 641 O O . ARG A 1 84 ? 11.859 -3.361 -1.434 1 93.69 84 ARG A O 1
ATOM 648 N N . LEU A 1 85 ? 12.109 -3.818 0.718 1 95.56 85 LEU A N 1
ATOM 649 C CA . LEU A 1 85 ? 11.938 -5.258 0.545 1 95.56 85 LEU A CA 1
ATOM 650 C C . LEU A 1 85 ? 10.461 -5.629 0.502 1 95.56 85 LEU A C 1
ATOM 652 O O . LEU A 1 85 ? 9.695 -5.258 1.396 1 95.56 85 LEU A O 1
ATOM 656 N N . THR A 1 86 ? 10.039 -6.23 -0.556 1 95.81 86 THR A N 1
ATOM 657 C CA . THR A 1 86 ? 8.711 -6.805 -0.727 1 95.81 86 THR A CA 1
ATOM 658 C C . THR A 1 86 ? 8.805 -8.281 -1.089 1 95.81 86 THR A C 1
ATOM 660 O O . THR A 1 86 ? 9.852 -8.906 -0.92 1 95.81 86 THR A O 1
ATOM 663 N N . SER A 1 87 ? 7.742 -8.828 -1.529 1 97 87 SER A N 1
ATOM 664 C CA . SER A 1 87 ? 7.699 -10.234 -1.917 1 97 87 SER A CA 1
ATOM 665 C C . SER A 1 87 ? 8.719 -10.539 -3.006 1 97 87 SER A C 1
ATOM 667 O O . SER A 1 87 ? 9.352 -11.602 -2.994 1 97 87 SER A O 1
ATOM 669 N N . SER A 1 88 ? 8.953 -9.594 -3.906 1 95.38 88 SER A N 1
ATOM 670 C CA . SER A 1 88 ? 9.898 -9.781 -5.004 1 95.38 88 SER A CA 1
ATOM 671 C C . SER A 1 88 ? 11.328 -9.922 -4.484 1 95.38 88 SER A C 1
ATOM 673 O O . SER A 1 88 ? 12 -10.906 -4.781 1 95.38 88 SER A O 1
ATOM 675 N N . GLU A 1 89 ? 11.734 -9.008 -3.631 1 95.5 89 GLU A N 1
ATOM 676 C CA . GLU A 1 89 ? 13.094 -9.023 -3.098 1 95.5 89 GLU A CA 1
ATOM 677 C C . GLU A 1 89 ? 13.305 -10.203 -2.152 1 95.5 89 GLU A C 1
ATOM 679 O O . GLU A 1 89 ? 14.367 -10.82 -2.145 1 95.5 89 GLU A O 1
ATOM 684 N N . THR A 1 90 ? 12.258 -10.523 -1.412 1 94.94 90 THR A N 1
ATOM 685 C CA . THR A 1 90 ? 12.32 -11.672 -0.518 1 94.94 90 THR A CA 1
ATOM 686 C C . THR A 1 90 ? 12.586 -12.961 -1.302 1 94.94 90 THR A C 1
ATOM 688 O O . THR A 1 90 ? 13.391 -13.789 -0.882 1 94.94 90 THR A O 1
ATOM 691 N N . SER A 1 91 ? 11.93 -13.07 -2.391 1 95.88 91 SER A N 1
ATOM 692 C CA . SER A 1 91 ? 12.102 -14.25 -3.232 1 95.88 91 SER A CA 1
ATOM 693 C C . SER A 1 91 ? 13.539 -14.344 -3.752 1 95.88 91 SER A C 1
ATOM 695 O O . SER A 1 91 ? 14.141 -15.422 -3.734 1 95.88 91 SER A O 1
ATOM 697 N N . VAL A 1 92 ? 14.07 -13.25 -4.168 1 95.44 92 VAL A N 1
ATOM 698 C CA . VAL A 1 92 ? 15.438 -13.203 -4.691 1 95.44 92 VAL A CA 1
ATOM 699 C C . VAL A 1 92 ? 16.422 -13.586 -3.594 1 95.44 92 VAL A C 1
ATOM 701 O O . VAL A 1 92 ? 17.297 -14.43 -3.805 1 95.44 92 VAL A O 1
ATOM 704 N N . LEU A 1 93 ? 16.25 -13.039 -2.42 1 97.06 93 LEU A N 1
ATOM 705 C CA . LEU A 1 93 ? 17.141 -13.312 -1.298 1 97.06 93 LEU A CA 1
ATOM 706 C C . LEU A 1 93 ? 17.109 -14.789 -0.914 1 97.06 93 LEU A C 1
ATOM 708 O O . LEU A 1 93 ? 18.156 -15.422 -0.773 1 97.06 93 LEU A O 1
ATOM 712 N N . ASN A 1 94 ? 15.922 -15.352 -0.847 1 96.31 94 ASN A N 1
ATOM 713 C CA . ASN A 1 94 ? 15.766 -16.75 -0.458 1 96.31 94 ASN A CA 1
ATOM 714 C C . ASN A 1 94 ? 16.344 -17.688 -1.513 1 96.31 94 ASN A C 1
ATOM 716 O O . ASN A 1 94 ? 16.844 -18.766 -1.182 1 96.31 94 ASN A O 1
ATOM 720 N N . SER A 1 95 ? 16.297 -17.297 -2.725 1 94.81 95 SER A N 1
ATOM 721 C CA . SER A 1 95 ? 16.75 -18.156 -3.82 1 94.81 95 SER A CA 1
ATOM 722 C C . SER A 1 95 ? 18.25 -18.406 -3.744 1 94.81 95 SER A C 1
ATOM 724 O O . SER A 1 95 ? 18.734 -19.422 -4.242 1 94.81 95 SER A O 1
ATOM 726 N N . VAL A 1 96 ? 18.953 -17.484 -3.129 1 94.88 96 VAL A N 1
ATOM 727 C CA . VAL A 1 96 ? 20.406 -17.625 -3.076 1 94.88 96 VAL A CA 1
ATOM 728 C C . VAL A 1 96 ? 20.844 -17.891 -1.638 1 94.88 96 VAL A C 1
ATOM 730 O O . VAL A 1 96 ? 22.016 -17.719 -1.298 1 94.88 96 VAL A O 1
ATOM 733 N N . GLY A 1 97 ? 19.922 -18.109 -0.764 1 95.44 97 GLY A N 1
ATOM 734 C CA . GLY A 1 97 ? 20.219 -18.625 0.568 1 95.44 97 GLY A CA 1
ATOM 735 C C . GLY A 1 97 ? 20.562 -17.516 1.557 1 95.44 97 GLY A C 1
ATOM 736 O O . GLY A 1 97 ? 21.125 -17.797 2.623 1 95.44 97 GLY A O 1
ATOM 737 N N . VAL A 1 98 ? 20.266 -16.281 1.231 1 96.69 98 VAL A N 1
ATOM 738 C CA . VAL A 1 98 ? 20.484 -15.188 2.182 1 96.69 98 VAL A CA 1
ATOM 739 C C . VAL A 1 98 ? 19.469 -15.289 3.312 1 96.69 98 VAL A C 1
ATOM 741 O O . VAL A 1 98 ? 18.266 -15.43 3.064 1 96.69 98 VAL A O 1
ATOM 744 N N . ARG A 1 99 ? 19.922 -15.148 4.566 1 96.25 99 ARG A N 1
ATOM 745 C CA . ARG A 1 99 ? 19.031 -15.391 5.695 1 96.25 99 ARG A CA 1
ATOM 746 C C . ARG A 1 99 ? 18.75 -14.102 6.461 1 96.25 99 ARG A C 1
ATOM 748 O O . ARG A 1 99 ? 17.688 -13.953 7.066 1 96.25 99 ARG A O 1
ATOM 755 N N . ASP A 1 100 ? 19.766 -13.273 6.426 1 97.81 100 ASP A N 1
ATOM 756 C CA . ASP A 1 100 ? 19.641 -12.008 7.129 1 97.81 100 ASP A CA 1
ATOM 757 C C . ASP A 1 100 ? 20.062 -10.836 6.234 1 97.81 100 ASP A C 1
ATOM 759 O O . ASP A 1 100 ? 20.891 -11 5.344 1 97.81 100 ASP A O 1
ATOM 763 N N . VAL A 1 101 ? 19.469 -9.758 6.469 1 98.12 101 VAL A N 1
ATOM 764 C CA . VAL A 1 101 ? 19.781 -8.555 5.715 1 98.12 101 VAL A CA 1
ATOM 765 C C . VAL A 1 101 ? 19.844 -7.355 6.656 1 98.12 101 VAL A C 1
ATOM 767 O O . VAL A 1 101 ? 19.156 -7.328 7.68 1 98.12 101 VAL A O 1
ATOM 770 N N . LYS A 1 102 ? 20.688 -6.426 6.34 1 98.31 102 LYS A N 1
ATOM 771 C CA . LYS A 1 102 ? 20.734 -5.156 7.055 1 98.31 102 LYS A CA 1
ATOM 772 C C . LYS A 1 102 ? 19.719 -4.164 6.488 1 98.31 102 LYS A C 1
ATOM 774 O O . LYS A 1 102 ? 19.75 -3.857 5.293 1 98.31 102 LYS A O 1
ATOM 779 N N . VAL A 1 103 ? 18.828 -3.688 7.359 1 98.31 103 VAL A N 1
ATOM 780 C CA . VAL A 1 103 ? 17.781 -2.768 6.93 1 98.31 103 VAL A CA 1
ATOM 781 C C . VAL A 1 103 ? 17.75 -1.551 7.852 1 98.31 103 VAL A C 1
ATOM 783 O O . VAL A 1 103 ? 18.312 -1.585 8.953 1 98.31 103 VAL A O 1
ATOM 786 N N . ALA A 1 104 ? 17.172 -0.518 7.395 1 97.88 104 ALA A N 1
ATOM 787 C CA . ALA A 1 104 ? 17.047 0.708 8.18 1 97.88 104 ALA A CA 1
ATOM 788 C C . ALA A 1 104 ? 16.109 0.507 9.359 1 97.88 104 ALA A C 1
ATOM 790 O O . ALA A 1 104 ? 15.016 -0.051 9.211 1 97.88 104 ALA A O 1
ATOM 791 N N . LYS A 1 105 ? 16.594 0.909 10.523 1 97.5 105 LYS A N 1
ATOM 792 C CA . LYS A 1 105 ? 15.641 1.066 11.609 1 97.5 105 LYS A CA 1
ATOM 793 C C . LYS A 1 105 ? 14.641 2.174 11.305 1 97.5 105 LYS A C 1
ATOM 795 O O . LYS A 1 105 ? 15.023 3.285 10.938 1 97.5 105 LYS A O 1
ATOM 800 N N . LYS A 1 106 ? 13.406 1.879 11.406 1 97.25 106 LYS A N 1
ATOM 801 C CA . LYS A 1 106 ? 12.391 2.902 11.164 1 97.25 106 LYS A CA 1
ATOM 802 C C . LYS A 1 106 ? 12.445 3.996 12.219 1 97.25 106 LYS A C 1
ATOM 804 O O . LYS A 1 106 ? 12.664 3.713 13.398 1 97.25 106 LYS A O 1
ATOM 809 N N . PRO A 1 107 ? 12.25 5.238 11.797 1 97.81 107 PRO A N 1
ATOM 810 C CA . PRO A 1 107 ? 12.219 6.297 12.805 1 97.81 107 PRO A CA 1
ATOM 811 C C . 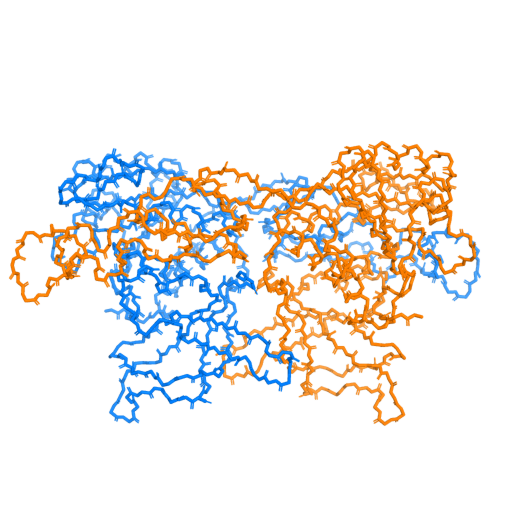PRO A 1 107 ? 11.07 6.137 13.797 1 97.81 107 PRO A C 1
ATOM 813 O O . PRO A 1 107 ? 9.984 5.688 13.414 1 97.81 107 PRO A O 1
ATOM 816 N N . SER A 1 108 ? 11.367 6.473 15.023 1 98.25 108 SER A N 1
ATOM 817 C CA . SER A 1 108 ? 10.305 6.508 16.031 1 98.25 108 SER A CA 1
ATOM 818 C C . SER A 1 108 ? 9.453 7.766 15.883 1 98.25 108 SER A C 1
ATOM 820 O O . SER A 1 108 ? 9.977 8.883 15.867 1 98.25 108 SER A O 1
ATOM 822 N N . ILE A 1 109 ? 8.141 7.547 15.773 1 98.88 109 ILE A N 1
ATOM 823 C CA . ILE A 1 109 ? 7.23 8.648 15.469 1 98.88 109 ILE A CA 1
ATOM 824 C C . ILE A 1 109 ? 6.262 8.844 16.625 1 98.88 109 ILE A C 1
ATOM 826 O O . ILE A 1 109 ? 5.77 7.875 17.219 1 98.88 109 ILE A O 1
ATOM 830 N N . GLY A 1 110 ? 6.062 10.078 17.047 1 98.88 110 GLY A N 1
ATOM 831 C CA . GLY A 1 110 ? 5.012 10.445 17.984 1 98.88 110 GLY A CA 1
ATOM 832 C C . GLY A 1 110 ? 3.988 11.391 17.375 1 98.88 110 GLY A C 1
ATOM 833 O O . GLY A 1 110 ? 4.34 12.289 16.609 1 98.88 110 GLY A O 1
ATOM 834 N N . ILE A 1 111 ? 2.744 11.266 17.734 1 98.88 111 ILE A N 1
ATOM 835 C CA . ILE A 1 111 ? 1.665 12.117 17.234 1 98.88 111 ILE A CA 1
ATOM 836 C C . ILE A 1 111 ? 0.972 12.812 18.406 1 98.88 111 ILE A C 1
ATOM 838 O O . ILE A 1 111 ? 0.667 12.18 19.422 1 98.88 111 ILE A O 1
ATOM 842 N N . VAL A 1 112 ? 0.76 14.133 18.25 1 98.25 112 VAL A N 1
ATOM 843 C CA . VAL A 1 112 ? 0.153 14.961 19.281 1 98.25 112 VAL A CA 1
ATOM 844 C C . VAL A 1 112 ? -0.899 15.875 18.656 1 98.25 112 VAL A C 1
ATOM 846 O O . VAL A 1 112 ? -0.691 16.422 17.578 1 98.25 112 VAL A O 1
ATOM 849 N N . SER A 1 113 ? -2.006 15.977 19.312 1 97.06 113 SER A N 1
ATOM 850 C CA . SER A 1 113 ? -2.961 17.016 18.953 1 97.06 113 SER A CA 1
ATOM 851 C C . SER A 1 113 ? -2.941 18.156 19.969 1 97.06 113 SER A C 1
ATOM 853 O O . SER A 1 113 ? -2.684 17.938 21.156 1 97.06 113 SER A O 1
ATOM 855 N N . THR A 1 114 ? -3.15 19.344 19.469 1 93.12 114 THR A N 1
ATOM 856 C CA . THR A 1 114 ? -3.219 20.5 20.359 1 93.12 114 THR A CA 1
ATOM 857 C C . THR A 1 114 ? -4.504 21.281 20.125 1 93.12 114 THR A C 1
ATOM 859 O O . THR A 1 114 ? -5.023 21.328 19.016 1 93.12 114 THR A O 1
ATOM 862 N N . GLY A 1 115 ? -4.977 21.875 21.188 1 88.5 115 GLY A N 1
ATOM 863 C CA . GLY A 1 115 ? -6.164 22.703 21.125 1 88.5 115 GLY A CA 1
ATOM 864 C C . GLY A 1 115 ? -7.078 22.531 22.328 1 88.5 115 GLY A C 1
ATOM 865 O O . GLY A 1 115 ? -7.414 21.406 22.703 1 88.5 115 GLY A O 1
ATOM 866 N N . ASP A 1 116 ? -7.516 23.594 22.828 1 88 116 ASP A N 1
ATOM 867 C CA . ASP A 1 116 ? -8.359 23.562 24.016 1 88 116 ASP A CA 1
ATOM 868 C C . ASP A 1 116 ? -9.758 23.062 23.688 1 88 116 ASP A C 1
ATOM 870 O O . ASP A 1 116 ? -10.461 22.547 24.562 1 88 116 ASP A O 1
ATOM 874 N N . GLU A 1 117 ? -10.133 23.219 22.453 1 88.44 117 GLU A N 1
ATOM 875 C CA . GLU A 1 117 ? -11.477 22.812 22.047 1 88.44 117 GLU A CA 1
ATOM 876 C C . GLU A 1 117 ? -11.508 21.344 21.641 1 88.44 117 GLU A C 1
ATOM 878 O O . GLU A 1 117 ? -12.578 20.766 21.438 1 88.44 117 GLU A O 1
ATOM 883 N N . ILE A 1 118 ? -10.398 20.75 21.516 1 92.69 118 ILE A N 1
ATOM 884 C CA . ILE A 1 118 ? -10.289 19.375 21.016 1 92.69 118 ILE A CA 1
ATOM 885 C C . ILE A 1 118 ? -10.484 18.391 22.156 1 92.69 118 ILE A C 1
ATOM 887 O O . ILE A 1 118 ? -9.953 18.578 23.25 1 92.69 118 ILE A O 1
ATOM 891 N N . CYS A 1 119 ? -11.266 17.406 21.906 1 95.06 119 CYS A N 1
ATOM 892 C CA . CYS A 1 119 ? -11.43 16.344 22.875 1 95.06 119 CYS A CA 1
ATOM 893 C C . CYS A 1 119 ? -11.211 14.977 22.219 1 95.06 119 CYS A C 1
ATOM 895 O O . CYS A 1 119 ? -11.047 14.883 21 1 95.06 119 CYS A O 1
ATOM 897 N N . GLU A 1 120 ? -11.148 13.953 23.047 1 96.62 120 GLU A N 1
ATOM 898 C CA . GLU A 1 120 ? -10.922 12.594 22.562 1 96.62 120 GLU A CA 1
ATOM 899 C C . GLU A 1 120 ? -12.023 12.18 21.594 1 96.62 120 GLU A C 1
ATOM 901 O O . GLU A 1 120 ? -13.195 12.477 21.812 1 96.62 120 GLU A O 1
ATOM 906 N N . HIS A 1 121 ? -11.664 11.484 20.516 1 94.75 121 HIS A N 1
ATOM 907 C CA . HIS A 1 121 ? -12.609 11.117 19.469 1 94.75 121 HIS A CA 1
ATOM 908 C C . HIS A 1 121 ? -13.617 10.094 19.969 1 94.75 121 HIS A C 1
ATOM 910 O O . HIS A 1 121 ? -14.688 9.93 19.375 1 94.75 121 HIS A O 1
ATOM 916 N N . SER A 1 122 ? -13.328 9.414 21.062 1 93.94 122 SER A N 1
ATOM 917 C CA . SER A 1 122 ? -14.195 8.359 21.562 1 93.94 122 SER A CA 1
ATOM 918 C C . SER A 1 122 ? -15.234 8.906 22.547 1 93.94 122 SER A C 1
ATOM 920 O O . SER A 1 122 ? -16.125 8.18 22.984 1 93.94 122 SER A O 1
ATOM 922 N N . ILE A 1 123 ? -15.156 10.125 22.766 1 92.94 123 ILE A N 1
ATOM 923 C CA . ILE A 1 123 ? -16.047 10.703 23.781 1 92.94 123 ILE A CA 1
ATOM 924 C C . ILE A 1 123 ? -17.469 10.734 23.234 1 92.94 123 ILE A C 1
ATOM 926 O O . ILE A 1 123 ? -17.703 11.086 22.078 1 92.94 123 ILE A O 1
ATOM 930 N N . ASN A 1 124 ? -18.422 10.359 24.016 1 90.38 124 ASN A N 1
ATOM 931 C CA . ASN A 1 124 ? -19.844 10.383 23.688 1 90.38 124 ASN A CA 1
ATOM 932 C C . ASN A 1 124 ? -20.703 10.555 24.953 1 90.38 124 ASN A C 1
ATOM 934 O O . ASN A 1 124 ? -20.609 9.75 25.875 1 90.38 124 ASN A O 1
ATOM 938 N N . PRO A 1 125 ? -21.5 11.617 25.047 1 92.06 125 PRO A N 1
ATOM 939 C CA . PRO A 1 125 ? -21.766 12.602 24 1 92.06 125 PRO A CA 1
ATOM 940 C C . PRO A 1 125 ? -20.672 13.648 23.875 1 92.06 125 PRO A C 1
ATOM 942 O O . PRO A 1 125 ? -19.875 13.836 24.797 1 92.06 125 PRO A O 1
ATOM 945 N N . LEU A 1 126 ? -20.641 14.281 22.766 1 92.56 126 LEU A N 1
ATOM 946 C CA . LEU A 1 126 ? -19.703 15.383 22.547 1 92.56 126 LEU A CA 1
ATOM 947 C C . LEU A 1 126 ? -20.047 16.562 23.438 1 92.56 126 LEU A C 1
ATOM 949 O O . LEU A 1 126 ? -21.188 17.062 23.406 1 92.56 126 LEU A O 1
ATOM 953 N N . PRO A 1 127 ? -19.125 16.984 24.25 1 91.75 127 PRO A N 1
ATOM 954 C CA . PRO A 1 127 ? -19.406 18.156 25.078 1 91.75 127 PRO A CA 1
ATOM 955 C C . PRO A 1 127 ? -19.625 19.422 24.25 1 91.75 127 PRO A C 1
ATOM 957 O O . PRO A 1 127 ? -19.016 19.594 23.203 1 91.75 127 PRO A O 1
ATOM 960 N N . TYR A 1 128 ? -20.406 20.266 24.812 1 89.56 128 TYR A N 1
ATOM 961 C CA . TYR A 1 128 ? -20.734 21.516 24.125 1 89.56 128 TYR A CA 1
ATOM 962 C C . TYR A 1 128 ? -19.469 22.328 23.844 1 89.56 128 TYR A C 1
ATOM 964 O O . TYR A 1 128 ? -18.609 22.469 24.719 1 89.56 128 TYR A O 1
ATOM 972 N N . GLY A 1 129 ? -19.312 22.703 22.625 1 86.06 129 GLY A N 1
ATOM 973 C CA . GLY A 1 129 ? -18.219 23.578 22.25 1 86.06 129 GLY A CA 1
ATOM 974 C C . GLY A 1 129 ? -16.953 22.828 21.906 1 86.06 129 GLY A C 1
ATOM 975 O O . GLY A 1 129 ? -15.938 23.438 21.531 1 86.06 129 GLY A O 1
ATOM 976 N N . LYS A 1 130 ? -17.031 21.578 22.031 1 90.12 130 LYS A N 1
ATOM 977 C CA . LYS A 1 130 ? -15.836 20.781 21.75 1 90.12 130 LYS A CA 1
ATOM 978 C C . LYS A 1 130 ? -15.906 20.172 20.344 1 90.12 130 LYS A C 1
ATOM 980 O O . LYS A 1 130 ? -16.969 20.156 19.719 1 90.12 130 LYS A O 1
ATOM 985 N N . VAL A 1 131 ? -14.742 19.797 19.859 1 89.75 131 VAL A N 1
ATOM 986 C CA . VAL A 1 131 ? -14.578 19.109 18.594 1 89.75 131 VAL A CA 1
ATOM 987 C C . VAL A 1 131 ? -13.812 17.797 18.812 1 89.75 131 VAL A C 1
ATOM 989 O O . VAL A 1 131 ? -12.828 17.766 19.547 1 89.75 131 VAL A O 1
ATOM 992 N N . ARG A 1 132 ? -14.289 16.734 18.234 1 94.81 132 ARG A N 1
ATOM 993 C CA . ARG A 1 132 ? -13.586 15.469 18.359 1 94.81 132 ARG A CA 1
ATOM 994 C C . ARG A 1 132 ? -12.227 15.523 17.672 1 94.81 132 ARG A C 1
ATOM 996 O O . ARG A 1 132 ? -12.117 16.062 16.562 1 94.81 132 ARG A O 1
ATOM 1003 N N . ASP A 1 133 ? -11.234 14.969 18.297 1 96.38 133 ASP A N 1
ATOM 1004 C CA . ASP A 1 133 ? -9.906 14.844 17.688 1 96.38 133 ASP A CA 1
ATOM 1005 C C . ASP A 1 133 ? -9.906 13.789 16.578 1 96.38 133 ASP A C 1
ATOM 1007 O O . ASP A 1 133 ? -9.828 12.594 16.859 1 96.38 133 ASP A O 1
ATOM 1011 N N . THR A 1 134 ? -9.938 14.227 15.328 1 96.25 134 THR A N 1
ATOM 1012 C CA . THR A 1 134 ? -9.891 13.289 14.211 1 96.25 134 THR A CA 1
ATOM 1013 C C . THR A 1 134 ? -8.484 13.203 13.641 1 96.25 134 THR A C 1
ATOM 1015 O O . THR A 1 134 ? -8.156 12.25 12.922 1 96.25 134 THR A O 1
ATOM 1018 N N . ASN A 1 135 ? -7.695 14.188 13.945 1 97.25 135 ASN A N 1
ATOM 1019 C CA . ASN A 1 135 ? -6.371 14.266 13.344 1 97.25 135 ASN A CA 1
ATOM 1020 C C . ASN A 1 135 ? -5.445 13.172 13.867 1 97.25 135 ASN A C 1
ATOM 1022 O O . ASN A 1 135 ? -4.801 12.469 13.094 1 97.25 135 ASN A O 1
ATOM 1026 N N . ARG A 1 136 ? -5.43 13.039 15.195 1 97.75 136 ARG A N 1
ATOM 1027 C CA . ARG A 1 136 ? -4.492 12.094 15.789 1 97.75 136 ARG A CA 1
ATOM 1028 C C . ARG A 1 136 ? -4.762 10.672 15.305 1 97.75 136 ARG A C 1
ATOM 1030 O O . ARG A 1 136 ? -3.885 10.031 14.727 1 97.75 136 ARG A O 1
ATOM 1037 N N . PRO A 1 137 ? -6.008 10.172 15.383 1 97.19 137 PRO A N 1
ATOM 1038 C CA . PRO A 1 137 ? -6.25 8.828 14.867 1 97.19 137 PRO A CA 1
ATOM 1039 C C . PRO A 1 137 ? -6.016 8.719 13.359 1 97.19 137 PRO A C 1
ATOM 1041 O O . PRO A 1 137 ? -5.559 7.68 12.875 1 97.19 137 PRO A O 1
ATOM 1044 N N . MET A 1 138 ? -6.352 9.727 12.617 1 97.69 138 MET A N 1
ATOM 1045 C CA . MET A 1 138 ? -6.121 9.75 11.18 1 97.69 138 MET A CA 1
ATOM 1046 C C . MET A 1 138 ? -4.633 9.625 10.859 1 97.69 138 MET A C 1
ATOM 1048 O O . MET A 1 138 ? -4.242 8.82 10.016 1 97.69 138 MET A O 1
ATOM 1052 N N . LEU A 1 139 ? -3.832 10.375 11.523 1 98.62 139 LEU A N 1
ATOM 1053 C CA . LEU A 1 139 ? -2.393 10.367 11.289 1 98.62 139 LEU A CA 1
ATOM 1054 C C . LEU A 1 139 ? -1.778 9.031 11.711 1 98.62 139 LEU A C 1
ATOM 1056 O O . LEU A 1 139 ? -0.882 8.516 11.039 1 98.62 139 LEU A O 1
ATOM 1060 N N . ILE A 1 140 ? -2.221 8.508 12.844 1 98.31 140 ILE A N 1
ATOM 1061 C CA . ILE A 1 140 ? -1.743 7.207 13.289 1 98.31 140 ILE A CA 1
ATOM 1062 C C . ILE A 1 140 ? -2.068 6.148 12.242 1 98.31 140 ILE A C 1
ATOM 1064 O O . ILE A 1 140 ? -1.213 5.336 11.883 1 98.31 140 ILE A O 1
ATOM 1068 N N . SER A 1 141 ? -3.285 6.191 11.742 1 97.5 141 SER A N 1
ATOM 1069 C CA . SER A 1 141 ? -3.699 5.266 10.695 1 97.5 141 SER A CA 1
ATOM 1070 C C . SER A 1 141 ? -2.861 5.449 9.43 1 97.5 141 SER A C 1
ATOM 1072 O O . SER A 1 141 ? -2.449 4.473 8.805 1 97.5 141 SER A O 1
ATOM 1074 N N . LEU A 1 142 ? -2.615 6.676 9.07 1 97.88 142 LEU A N 1
ATOM 1075 C CA . LEU A 1 142 ? -1.828 6.988 7.883 1 97.88 142 LEU A CA 1
ATOM 1076 C C . LEU A 1 142 ? -0.412 6.434 8.008 1 97.88 142 LEU A C 1
ATOM 1078 O O . LEU A 1 142 ? 0.136 5.895 7.047 1 97.88 142 LEU A O 1
ATOM 1082 N N . MET A 1 143 ? 0.205 6.547 9.219 1 97.81 143 MET A N 1
ATOM 1083 C CA . MET A 1 143 ? 1.523 5.965 9.453 1 97.81 143 MET A CA 1
ATOM 1084 C C . MET A 1 143 ? 1.495 4.453 9.25 1 97.81 143 MET A C 1
ATOM 1086 O O . MET A 1 143 ? 2.35 3.898 8.555 1 97.81 143 MET A O 1
ATOM 1090 N N . ARG A 1 144 ? 0.494 3.877 9.734 1 95.75 144 ARG A N 1
ATOM 1091 C CA . ARG A 1 144 ? 0.365 2.43 9.617 1 95.75 144 ARG A CA 1
ATOM 1092 C C . ARG A 1 144 ? 0.216 2.006 8.164 1 95.75 144 ARG A C 1
ATOM 1094 O O . ARG A 1 144 ? 0.828 1.026 7.73 1 95.75 144 ARG A O 1
ATOM 1101 N N . GLU A 1 145 ? -0.535 2.75 7.453 1 94.62 145 GLU A N 1
ATOM 1102 C CA . GLU A 1 145 ? -0.768 2.471 6.039 1 94.62 145 GLU A CA 1
ATOM 1103 C C . GLU A 1 145 ? 0.546 2.412 5.266 1 94.62 145 GLU A C 1
ATOM 1105 O O . GLU A 1 145 ? 0.64 1.729 4.246 1 94.62 145 GLU A O 1
ATOM 1110 N N . HIS A 1 146 ? 1.517 3.104 5.781 1 94.5 146 HIS A N 1
ATOM 1111 C CA . HIS A 1 146 ? 2.764 3.203 5.035 1 94.5 146 HIS A CA 1
ATOM 1112 C C . HIS A 1 146 ? 3.91 2.527 5.781 1 94.5 146 HIS A C 1
ATOM 1114 O O . HIS A 1 146 ? 5.078 2.842 5.551 1 94.5 146 HIS A O 1
ATOM 1120 N N . GLY A 1 147 ? 3.541 1.636 6.734 1 93.25 147 GLY A N 1
ATOM 1121 C CA . GLY A 1 147 ? 4.512 0.742 7.348 1 93.25 147 GLY A CA 1
ATOM 1122 C C . GLY A 1 147 ? 5.211 1.354 8.547 1 93.25 147 GLY A C 1
ATOM 1123 O O . GLY A 1 147 ? 6.242 0.847 8.992 1 93.25 147 GLY A O 1
ATOM 1124 N N . PHE A 1 148 ? 4.676 2.447 9.047 1 96.62 148 PHE A N 1
ATOM 1125 C CA . PHE A 1 148 ? 5.27 3.086 10.219 1 96.62 148 PHE A CA 1
ATOM 1126 C C . PHE A 1 148 ? 4.414 2.85 11.461 1 96.62 148 PHE A C 1
ATOM 1128 O O . PHE A 1 148 ? 3.191 2.744 11.359 1 96.62 148 PHE A O 1
ATOM 1135 N N . GLY A 1 149 ? 5.094 2.721 12.57 1 96.75 149 GLY A N 1
ATOM 1136 C CA . GLY A 1 149 ? 4.43 2.822 13.859 1 96.75 149 GLY A CA 1
ATOM 1137 C C . GLY A 1 149 ? 4.5 4.215 14.461 1 96.75 149 GLY A C 1
ATOM 1138 O O . GLY A 1 149 ? 5.465 4.945 14.234 1 96.75 149 GLY A O 1
ATOM 1139 N N . ALA A 1 150 ? 3.467 4.578 15.188 1 98.38 150 ALA A N 1
ATOM 1140 C CA . ALA A 1 150 ? 3.482 5.887 15.836 1 98.38 150 ALA A CA 1
ATOM 1141 C C . ALA A 1 150 ? 2.906 5.809 17.25 1 98.38 150 ALA A C 1
ATOM 1143 O O . ALA A 1 150 ? 1.866 5.18 17.469 1 98.38 150 ALA A O 1
ATOM 1144 N N . ASP A 1 151 ? 3.586 6.375 18.156 1 98.62 151 ASP A N 1
ATOM 1145 C CA . ASP A 1 151 ? 3.082 6.496 19.516 1 98.62 151 ASP A CA 1
ATOM 1146 C C . ASP A 1 151 ? 2.055 7.617 19.625 1 98.62 151 ASP A C 1
ATOM 1148 O O . ASP A 1 151 ? 2.242 8.695 19.062 1 98.62 151 ASP A O 1
ATOM 1152 N N . ASP A 1 152 ? 1.04 7.281 20.312 1 98.44 152 ASP A N 1
ATOM 1153 C CA . ASP A 1 152 ? -0.01 8.266 20.562 1 98.44 152 ASP A CA 1
ATOM 1154 C C . ASP A 1 152 ? 0.273 9.039 21.844 1 98.44 152 ASP A C 1
ATOM 1156 O O . ASP A 1 152 ? 0.143 8.5 22.953 1 98.44 152 ASP A O 1
ATOM 1160 N N . PHE A 1 153 ? 0.535 10.352 21.766 1 98.44 153 PHE A N 1
ATOM 1161 C CA . PHE A 1 153 ? 0.891 11.133 22.938 1 98.44 153 PHE A CA 1
ATOM 1162 C C . PHE A 1 153 ? -0.285 11.984 23.391 1 98.44 153 PHE A C 1
ATOM 1164 O O . PHE A 1 153 ? -0.13 12.859 24.266 1 98.44 153 PHE A O 1
ATOM 1171 N N . GLY A 1 154 ? -1.393 11.867 22.719 1 97.88 154 GLY A N 1
ATOM 1172 C CA . GLY A 1 154 ? -2.641 12.438 23.188 1 97.88 154 GLY A CA 1
ATOM 1173 C C . GLY A 1 154 ? -2.814 13.898 22.797 1 97.88 154 GLY A C 1
ATOM 1174 O O . GLY A 1 154 ? -2.373 14.312 21.734 1 97.88 154 GLY A O 1
ATOM 1175 N N . ILE A 1 155 ? -3.625 14.602 23.578 1 97.44 155 ILE A N 1
ATOM 1176 C CA . ILE A 1 155 ? -3.973 16 23.391 1 97.44 155 ILE A CA 1
ATOM 1177 C C . ILE A 1 155 ? -3.285 16.859 24.453 1 97.44 155 ILE A C 1
ATOM 1179 O O . ILE A 1 155 ? -3.375 16.562 25.641 1 97.44 155 ILE A O 1
ATOM 1183 N N . VAL A 1 156 ? -2.623 17.875 23.984 1 96.44 156 VAL A N 1
ATOM 1184 C CA . VAL A 1 156 ? -1.982 18.781 24.953 1 96.44 156 VAL A CA 1
ATOM 1185 C C . VAL A 1 156 ? -2.725 20.109 24.984 1 96.44 156 VAL A C 1
ATOM 1187 O O . VAL A 1 156 ? -3.07 20.672 23.938 1 96.44 156 VAL A O 1
ATOM 1190 N N . PRO A 1 157 ? -3.023 20.641 26.156 1 92.62 157 PRO A N 1
ATOM 1191 C CA . PRO A 1 157 ? -3.654 21.953 26.234 1 92.62 157 PRO A CA 1
ATOM 1192 C C . PRO A 1 157 ? -2.729 23.078 25.781 1 92.62 157 PRO A C 1
ATOM 1194 O O . PRO A 1 157 ? -1.506 22.906 25.766 1 92.62 157 PRO A O 1
ATOM 1197 N N . ASP A 1 158 ? -3.336 24.219 25.453 1 89.5 158 ASP A N 1
ATOM 1198 C CA . ASP A 1 158 ? -2.568 25.375 25.016 1 89.5 158 ASP A CA 1
ATOM 1199 C C . ASP A 1 158 ? -1.972 26.125 26.188 1 89.5 158 ASP A C 1
ATOM 1201 O O . ASP A 1 158 ? -2.283 27.297 26.406 1 89.5 158 ASP A O 1
ATOM 1205 N N . GLU A 1 159 ? -1.128 25.484 26.875 1 92.94 159 GLU A N 1
ATOM 1206 C CA . GLU A 1 159 ? -0.408 26 28.031 1 92.94 159 GLU A CA 1
ATOM 1207 C C . GLU A 1 159 ? 1.085 25.703 27.938 1 92.94 159 GLU A C 1
ATOM 1209 O O . GLU A 1 159 ? 1.479 24.547 27.734 1 92.94 159 GLU A O 1
ATOM 1214 N N . PRO A 1 160 ? 1.899 26.719 28.109 1 94.88 160 PRO A N 1
ATOM 1215 C CA . PRO A 1 160 ? 3.336 26.547 27.875 1 94.88 160 PRO A CA 1
ATOM 1216 C C . PRO A 1 160 ? 3.947 25.406 28.672 1 94.88 160 PRO A C 1
ATOM 1218 O O . PRO A 1 160 ? 4.703 24.594 28.141 1 94.88 160 PRO A O 1
ATOM 1221 N N . ASP A 1 161 ? 3.572 25.297 29.938 1 97.31 161 ASP A N 1
ATOM 1222 C CA . ASP A 1 161 ? 4.168 24.281 30.797 1 97.31 161 ASP A CA 1
ATOM 1223 C C . ASP A 1 161 ? 3.738 22.875 30.359 1 97.31 161 ASP A C 1
ATOM 1225 O O . ASP A 1 161 ? 4.535 21.938 30.406 1 97.31 161 ASP A O 1
ATOM 1229 N N . SER A 1 162 ? 2.49 22.75 30 1 96.62 162 SER A N 1
ATOM 1230 C CA . SER A 1 162 ? 1.98 21.453 29.531 1 96.62 162 SER A CA 1
ATOM 1231 C C . SER A 1 162 ? 2.656 21.031 28.234 1 96.62 162 SER A C 1
ATOM 1233 O O . SER A 1 162 ? 3.033 19.875 28.078 1 96.62 162 SER A O 1
ATOM 1235 N N . ILE A 1 163 ? 2.82 21.938 27.375 1 96.69 163 ILE A N 1
ATOM 1236 C CA . ILE A 1 163 ? 3.473 21.688 26.109 1 96.69 163 ILE A CA 1
ATOM 1237 C C . ILE A 1 163 ? 4.922 21.281 26.328 1 96.69 163 ILE A C 1
ATOM 1239 O O . ILE A 1 163 ? 5.375 20.266 25.812 1 96.69 163 ILE A O 1
ATOM 1243 N N . LEU A 1 164 ? 5.574 22.094 27.125 1 98.19 164 LEU A N 1
ATOM 1244 C CA . LEU A 1 164 ? 6.977 21.812 27.406 1 98.19 164 LEU A CA 1
ATOM 1245 C C . LEU A 1 164 ? 7.141 20.406 28 1 98.19 164 LEU A C 1
ATOM 1247 O O . LEU A 1 164 ? 7.992 19.641 27.562 1 98.19 164 LEU A O 1
ATOM 1251 N N . ALA A 1 165 ? 6.312 20.094 28.984 1 98.44 165 ALA A N 1
ATOM 1252 C CA . ALA A 1 165 ? 6.406 18.797 29.672 1 98.44 165 ALA A CA 1
ATOM 1253 C C . ALA A 1 165 ? 6.152 17.641 28.703 1 98.44 165 ALA A C 1
ATOM 1255 O O . ALA A 1 165 ? 6.887 16.656 28.688 1 98.44 165 ALA A O 1
ATOM 1256 N N . LEU A 1 166 ? 5.172 17.734 27.891 1 98.31 166 LEU A N 1
ATOM 1257 C CA . LEU A 1 166 ? 4.82 16.672 26.938 1 98.31 166 LEU A CA 1
ATOM 1258 C C . LEU A 1 166 ? 5.941 16.453 25.938 1 98.31 166 LEU A C 1
ATOM 1260 O O . LEU A 1 166 ? 6.34 15.312 25.688 1 98.31 166 LEU A O 1
ATOM 1264 N N . PHE A 1 167 ? 6.445 17.469 25.375 1 98.31 167 PHE A N 1
ATOM 1265 C CA . PHE A 1 167 ? 7.418 17.344 24.297 1 98.31 167 PHE A CA 1
ATOM 1266 C C . PHE A 1 167 ? 8.758 16.859 24.828 1 98.31 167 PHE A C 1
ATOM 1268 O O . PHE A 1 167 ? 9.469 16.109 24.156 1 98.31 167 PHE A O 1
ATOM 1275 N N . LYS A 1 168 ? 9.117 17.312 26.031 1 98.56 168 LYS A N 1
ATOM 1276 C CA . LYS A 1 168 ? 10.305 16.75 26.672 1 98.56 168 LYS A CA 1
ATOM 1277 C C . LYS A 1 168 ? 10.18 15.234 26.828 1 98.56 168 LYS A C 1
ATOM 1279 O O . LYS A 1 168 ? 11.125 14.492 26.547 1 98.56 168 LYS A O 1
ATOM 1284 N N . MET A 1 169 ? 9.047 14.828 27.281 1 98.62 169 MET A N 1
ATOM 1285 C CA . MET A 1 169 ? 8.797 13.398 27.469 1 98.62 169 MET A CA 1
ATOM 1286 C C . MET A 1 169 ? 8.742 12.672 26.125 1 98.62 169 MET A C 1
ATOM 1288 O O . MET A 1 169 ? 9.367 11.625 25.953 1 98.62 169 MET A O 1
ATOM 1292 N N . ALA A 1 170 ? 8.031 13.188 25.156 1 98.56 170 ALA A N 1
ATOM 1293 C CA . ALA A 1 170 ? 7.805 12.547 23.859 1 98.56 170 ALA A CA 1
ATOM 1294 C C . ALA A 1 170 ? 9.117 12.359 23.094 1 98.56 170 ALA A C 1
ATOM 1296 O O . ALA A 1 170 ? 9.352 11.305 22.5 1 98.56 170 ALA A O 1
ATOM 1297 N N . PHE A 1 171 ? 10.008 13.32 23.172 1 98.44 171 PHE A N 1
ATOM 1298 C CA . PHE A 1 171 ? 11.25 13.273 22.406 1 98.44 171 PHE A CA 1
ATOM 1299 C C . PHE A 1 171 ? 12.234 12.297 23.031 1 98.44 171 PHE A C 1
ATOM 1301 O O . PHE A 1 171 ? 13.273 11.992 22.438 1 98.44 171 PHE A O 1
ATOM 1308 N N . LYS A 1 172 ? 11.953 11.836 24.234 1 98.19 172 LYS A N 1
ATOM 1309 C CA . LYS A 1 172 ? 12.781 10.766 24.781 1 98.19 172 LYS A CA 1
ATOM 1310 C C . LYS A 1 172 ? 12.734 9.516 23.922 1 98.19 172 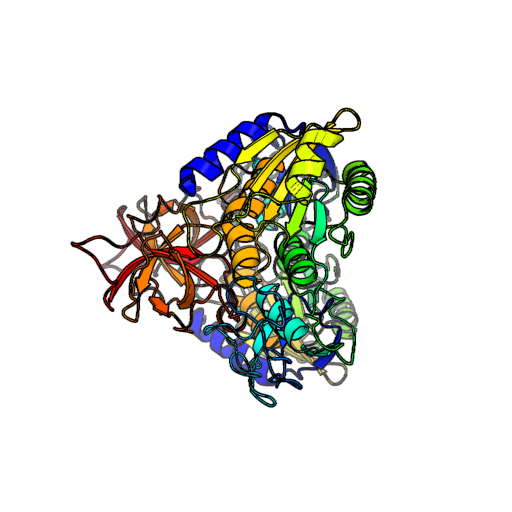LYS A C 1
ATOM 1312 O O . LYS A 1 172 ? 13.727 8.805 23.781 1 98.19 172 LYS A O 1
ATOM 1317 N N . SER A 1 173 ? 11.602 9.32 23.312 1 97.38 173 SER A N 1
ATOM 1318 C CA . SER A 1 173 ? 11.445 8.078 22.562 1 97.38 173 SER A CA 1
ATOM 1319 C C . SER A 1 173 ? 11.25 8.344 21.078 1 97.38 173 SER A C 1
ATOM 1321 O O . SER A 1 173 ? 11.484 7.465 20.25 1 97.38 173 SER A O 1
ATOM 1323 N N . ALA A 1 174 ? 10.859 9.531 20.719 1 98.38 174 ALA A N 1
ATOM 1324 C CA . ALA A 1 174 ? 10.5 9.805 19.328 1 98.38 174 ALA A CA 1
ATOM 1325 C C . ALA A 1 174 ? 11.625 10.539 18.609 1 98.38 174 ALA A C 1
ATOM 1327 O O . ALA A 1 174 ? 12.203 11.484 19.156 1 98.38 174 ALA A O 1
ATOM 1328 N N . ASP A 1 175 ? 11.914 10.141 17.422 1 98.5 175 ASP A N 1
ATOM 1329 C CA . ASP A 1 175 ? 12.789 10.883 16.531 1 98.5 175 ASP A CA 1
ATOM 1330 C C . ASP A 1 175 ? 12.039 12.031 15.859 1 98.5 175 ASP A C 1
ATOM 1332 O O . ASP A 1 175 ? 12.625 13.078 15.578 1 98.5 175 ASP A O 1
ATOM 1336 N N . VAL A 1 176 ? 10.797 11.805 15.578 1 98.88 176 VAL A N 1
ATOM 1337 C CA . VAL A 1 176 ? 9.914 12.75 14.891 1 98.88 176 VAL A CA 1
ATOM 1338 C C . VAL A 1 176 ? 8.617 12.906 15.672 1 98.88 176 VAL A C 1
ATOM 1340 O O . VAL A 1 176 ? 7.984 11.906 16.047 1 98.88 176 VAL A O 1
ATOM 1343 N N . ILE A 1 177 ? 8.211 14.109 15.961 1 98.88 177 ILE A N 1
ATOM 1344 C CA . ILE A 1 177 ? 6.883 14.375 16.5 1 98.88 177 ILE A CA 1
ATOM 1345 C C . ILE A 1 177 ? 6.051 15.141 15.469 1 98.88 177 ILE A C 1
ATOM 1347 O O . ILE A 1 177 ? 6.523 16.109 14.883 1 98.88 177 ILE A O 1
ATOM 1351 N N . ILE A 1 178 ? 4.898 14.648 15.18 1 98.88 178 ILE A N 1
ATOM 1352 C CA . ILE A 1 178 ? 3.908 15.289 14.312 1 98.88 178 ILE A CA 1
ATOM 1353 C C . ILE A 1 178 ? 2.75 15.812 15.156 1 98.88 178 ILE A C 1
ATOM 1355 O O . ILE A 1 178 ? 2.109 15.055 15.891 1 98.88 178 ILE A O 1
ATOM 1359 N N . SER A 1 179 ? 2.533 17.078 15.086 1 98 179 SER A N 1
ATOM 1360 C CA . SER A 1 179 ? 1.407 17.656 15.812 1 98 179 SER A CA 1
ATOM 1361 C C . SER A 1 179 ? 0.375 18.234 14.852 1 98 179 SER A C 1
ATOM 1363 O O . SER A 1 179 ? 0.688 18.531 13.695 1 98 179 SER A O 1
ATOM 1365 N N . SER A 1 180 ? -0.776 18.266 15.219 1 96 180 SER A N 1
ATOM 1366 C CA . SER A 1 180 ? -1.838 18.953 14.492 1 96 180 SER A CA 1
ATOM 1367 C C . SER A 1 180 ? -2.557 19.953 15.391 1 96 180 SER A C 1
ATOM 1369 O O . SER A 1 180 ? -2.809 19.688 16.562 1 96 180 SER A O 1
ATOM 1371 N N . GLY A 1 181 ? -2.824 21.078 14.828 1 88.44 181 GLY A N 1
ATOM 1372 C CA . GLY A 1 181 ? -3.393 22.172 15.594 1 88.44 181 GLY A CA 1
ATOM 1373 C C . GLY A 1 181 ? -2.346 23.125 16.141 1 88.44 181 GLY A C 1
ATOM 1374 O O . GLY A 1 181 ? -1.149 22.828 16.094 1 88.44 181 GLY A O 1
ATOM 1375 N N . GLY A 1 182 ? -2.729 24.281 16.562 1 76.38 182 GLY A N 1
ATOM 1376 C CA . GLY A 1 182 ? -1.849 25.25 17.203 1 76.38 182 GLY A CA 1
ATOM 1377 C C . GLY A 1 182 ? -0.877 25.891 16.219 1 76.38 182 GLY A C 1
ATOM 1378 O O . GLY A 1 182 ? 0.221 26.297 16.609 1 76.38 182 GLY A O 1
ATOM 1379 N N . MET A 1 183 ? -1.117 25.703 14.953 1 70.44 183 MET A N 1
ATOM 1380 C CA . MET A 1 183 ? -0.211 26.266 13.953 1 70.44 183 MET A CA 1
ATOM 1381 C C . MET A 1 183 ? -0.787 27.547 13.352 1 70.44 183 MET A C 1
ATOM 1383 O O . MET A 1 183 ? -0.437 27.922 12.234 1 70.44 183 MET A O 1
ATOM 1387 N N . SER A 1 184 ? -1.659 28.188 14.18 1 62.06 184 SER A N 1
ATOM 1388 C CA . SER A 1 184 ? -2.352 29.359 13.633 1 62.06 184 SER A CA 1
ATOM 1389 C C . SER A 1 184 ? -1.384 30.516 13.383 1 62.06 184 SER A C 1
ATOM 1391 O O . SER A 1 184 ? -0.232 30.469 13.82 1 62.06 184 SER A O 1
ATOM 1393 N N . MET A 1 185 ? -1.672 31.344 12.289 1 51.41 185 MET A N 1
ATOM 1394 C CA . MET A 1 185 ? -0.914 32.469 11.711 1 51.41 185 MET A CA 1
ATOM 1395 C C . MET A 1 185 ? -0.586 33.5 12.766 1 51.41 185 MET A C 1
ATOM 1397 O O . MET A 1 185 ? 0.325 34.312 12.578 1 51.41 185 MET A O 1
ATOM 1401 N N . GLY A 1 186 ? -1.312 33.531 13.812 1 47.88 186 GLY A N 1
ATOM 1402 C CA . GLY A 1 186 ? -1.061 34.75 14.57 1 47.88 186 GLY A CA 1
ATOM 1403 C C . GLY A 1 186 ? 0.169 34.656 15.453 1 47.88 186 GLY A C 1
ATOM 1404 O O . GLY A 1 186 ? 0.83 33.594 15.5 1 47.88 186 GLY A O 1
ATOM 1405 N N . ASP A 1 187 ? 0.708 35.812 15.898 1 46.16 187 ASP A N 1
ATOM 1406 C CA . ASP A 1 187 ? 1.85 36.156 16.734 1 46.16 187 ASP A CA 1
ATOM 1407 C C . ASP A 1 187 ? 1.918 35.281 17.969 1 46.16 187 ASP A C 1
ATOM 1409 O O . ASP A 1 187 ? 2.896 35.312 18.719 1 46.16 187 ASP A O 1
ATOM 1413 N N . ARG A 1 188 ? 0.85 34.5 18.188 1 57.53 188 ARG A N 1
ATOM 1414 C CA . ARG A 1 188 ? 0.851 33.812 19.484 1 57.53 188 ARG A CA 1
ATOM 1415 C C . ARG A 1 188 ? 0.797 32.312 19.297 1 57.53 188 ARG A C 1
ATOM 1417 O O . ARG A 1 188 ? -0.01 31.625 19.938 1 57.53 188 ARG A O 1
ATOM 1424 N N . ASP A 1 189 ? 1.674 31.641 18.438 1 80.75 189 ASP A N 1
ATOM 1425 C CA . ASP A 1 189 ? 1.719 30.172 18.375 1 80.75 189 ASP A CA 1
ATOM 1426 C C . ASP A 1 189 ? 2.557 29.609 19.516 1 80.75 189 ASP A C 1
ATOM 1428 O O . ASP A 1 189 ? 3.785 29.547 19.422 1 80.75 189 ASP A O 1
ATOM 1432 N N . LEU A 1 190 ? 1.907 29.328 20.625 1 88.44 190 LEU A N 1
ATOM 1433 C CA . LEU A 1 190 ? 2.52 28.891 21.875 1 88.44 190 LEU A CA 1
ATOM 1434 C C . LEU A 1 190 ? 3.389 27.656 21.672 1 88.44 190 LEU A C 1
ATOM 1436 O O . LEU A 1 190 ? 4.461 27.547 22.266 1 88.44 190 LEU A O 1
ATOM 1440 N N . LEU A 1 191 ? 3.021 26.828 20.828 1 93.25 191 LEU A N 1
ATOM 1441 C CA . LEU A 1 191 ? 3.742 25.594 20.578 1 93.25 191 LEU A CA 1
ATOM 1442 C C . LEU A 1 191 ? 5.105 25.859 19.953 1 93.25 191 LEU A C 1
ATOM 1444 O O . LEU A 1 191 ? 6.125 25.359 20.438 1 93.25 191 LEU A O 1
ATOM 1448 N N . LYS A 1 192 ? 5.137 26.672 18.938 1 94.12 192 LYS A N 1
ATOM 1449 C CA . LYS A 1 192 ? 6.395 27.031 18.281 1 94.12 192 LYS A CA 1
ATOM 1450 C C . LYS A 1 192 ? 7.332 27.75 19.25 1 94.12 192 LYS A C 1
ATOM 1452 O O . LYS A 1 192 ? 8.531 27.469 19.281 1 94.12 192 LYS A O 1
ATOM 1457 N N . GLU A 1 193 ? 6.723 28.594 20 1 94.25 193 GLU A N 1
ATOM 1458 C CA . GLU A 1 193 ? 7.512 29.375 20.953 1 94.25 193 GLU A CA 1
ATOM 1459 C C . GLU A 1 193 ? 8.188 28.469 21.984 1 94.25 193 GLU A C 1
ATOM 1461 O O . GLU A 1 193 ? 9.383 28.625 22.266 1 94.25 193 GLU A O 1
ATOM 1466 N N . VAL A 1 194 ? 7.41 27.531 22.516 1 96.12 194 VAL A N 1
ATOM 1467 C CA . VAL A 1 194 ? 7.949 26.609 23.516 1 96.12 194 VAL A CA 1
ATOM 1468 C C . VAL A 1 194 ? 9.078 25.781 22.906 1 96.12 194 VAL A C 1
ATOM 1470 O O . VAL A 1 194 ? 10.133 25.609 23.516 1 96.12 194 VAL A O 1
ATOM 1473 N N . LEU A 1 195 ? 8.938 25.312 21.672 1 97.06 195 LEU A N 1
ATOM 1474 C CA . LEU A 1 195 ? 9.945 24.484 21.016 1 97.06 195 LEU A CA 1
ATOM 1475 C C . LEU A 1 195 ? 11.211 25.297 20.734 1 97.06 195 LEU A C 1
ATOM 1477 O O . LEU A 1 195 ? 12.32 24.797 20.906 1 97.06 195 LEU A O 1
ATOM 1481 N N . MET A 1 196 ? 11.047 26.531 20.328 1 97.25 196 MET A N 1
ATOM 1482 C CA . MET A 1 196 ? 12.188 27.375 19.969 1 97.25 196 MET A CA 1
ATOM 1483 C C . MET A 1 196 ? 12.898 27.875 21.219 1 97.25 196 MET A C 1
ATOM 1485 O O . MET A 1 196 ? 14.117 27.719 21.359 1 97.25 196 MET A O 1
ATOM 1489 N N . GLN A 1 197 ? 12.172 28.406 22.141 1 97.06 197 GLN A N 1
ATOM 1490 C CA . GLN A 1 197 ? 12.758 29.125 23.266 1 97.06 197 GLN A CA 1
ATOM 1491 C C . GLN A 1 197 ? 13.188 28.172 24.375 1 97.06 197 GLN A C 1
ATOM 1493 O O . GLN A 1 197 ? 14.25 28.344 24.984 1 97.06 197 GLN A O 1
ATOM 1498 N N . ASP A 1 198 ? 12.328 27.219 24.641 1 97.69 198 ASP A N 1
ATOM 1499 C CA . ASP A 1 198 ? 12.594 26.344 25.781 1 97.69 198 ASP A CA 1
ATOM 1500 C C . ASP A 1 198 ? 13.391 25.109 25.359 1 97.69 198 ASP A C 1
ATOM 1502 O O . ASP A 1 198 ? 14.188 24.594 26.141 1 97.69 198 ASP A O 1
ATOM 1506 N N . LEU A 1 199 ? 13.188 24.625 24.141 1 98 199 LEU A N 1
ATOM 1507 C CA . LEU A 1 199 ? 13.828 23.375 23.75 1 98 199 LEU A CA 1
ATOM 1508 C C . LEU A 1 199 ? 14.922 23.625 22.719 1 98 199 LEU A C 1
ATOM 1510 O O . LEU A 1 199 ? 15.656 22.703 22.344 1 98 199 LEU A O 1
ATOM 1514 N N . GLY A 1 200 ? 14.977 24.844 22.125 1 98.12 200 GLY A N 1
ATOM 1515 C CA . GLY A 1 200 ? 16.094 25.234 21.266 1 98.12 200 GLY A CA 1
ATOM 1516 C C . GLY A 1 200 ? 15.922 24.766 19.844 1 98.12 200 GLY A C 1
ATOM 1517 O O . GLY A 1 200 ? 16.906 24.656 19.094 1 98.12 200 GLY A O 1
ATOM 1518 N N . PHE A 1 201 ? 14.742 24.5 19.438 1 98.5 201 PHE A N 1
ATOM 1519 C CA . PHE A 1 201 ? 14.523 24.047 18.062 1 98.5 201 PHE A CA 1
ATOM 1520 C C . PHE A 1 201 ? 14.648 25.219 17.094 1 98.5 201 PHE A C 1
ATOM 1522 O O . PHE A 1 201 ? 14.281 26.359 17.422 1 98.5 201 PHE A O 1
ATOM 1529 N N . LYS A 1 202 ? 15.109 24.938 15.969 1 98.56 202 LYS A N 1
ATOM 1530 C CA . LYS A 1 202 ? 15.164 25.906 14.867 1 98.56 202 LYS A CA 1
ATOM 1531 C C . LYS A 1 202 ? 13.922 25.797 13.984 1 98.56 202 LYS A C 1
ATOM 1533 O O . LYS A 1 202 ? 13.57 24.719 13.523 1 98.56 202 LYS A O 1
ATOM 1538 N N . LEU A 1 203 ? 13.266 26.891 13.805 1 97.62 203 LEU A N 1
ATOM 1539 C CA . LEU A 1 203 ? 12.164 26.953 12.852 1 97.62 203 LEU A CA 1
ATOM 1540 C C . LEU A 1 203 ? 12.688 27.125 11.43 1 97.62 203 LEU A C 1
ATOM 1542 O O . LEU A 1 203 ? 13.266 28.156 11.102 1 97.62 203 LEU A O 1
ATOM 1546 N N . HIS A 1 204 ? 12.531 26.125 10.586 1 98.31 204 HIS A N 1
ATOM 1547 C CA . HIS A 1 204 ? 12.984 26.219 9.211 1 98.31 204 HIS A CA 1
ATOM 1548 C C . HIS A 1 204 ? 11.961 26.922 8.336 1 98.31 204 HIS A C 1
ATOM 1550 O O . HIS A 1 204 ? 12.32 27.719 7.457 1 98.31 204 HIS A O 1
ATOM 1556 N N . PHE A 1 205 ? 10.672 26.641 8.555 1 97.38 205 PHE A N 1
ATOM 1557 C CA . PHE A 1 205 ? 9.555 27.391 7.996 1 97.38 205 PHE A CA 1
ATOM 1558 C C . PHE A 1 205 ? 8.289 27.172 8.82 1 97.38 205 PHE A C 1
ATOM 1560 O O . PHE A 1 205 ? 8.156 26.172 9.508 1 97.38 205 PHE A O 1
ATOM 1567 N N . GLY A 1 206 ? 7.289 28.109 8.742 1 95.19 206 GLY A N 1
ATOM 1568 C CA . GLY A 1 206 ? 6.047 28.047 9.492 1 95.19 206 GLY A CA 1
ATOM 1569 C C . GLY A 1 206 ? 4.816 28.203 8.625 1 95.19 206 GLY A C 1
ATOM 1570 O O . GLY A 1 206 ? 3.688 28.188 9.125 1 95.19 206 GLY A O 1
ATOM 1571 N N . ARG A 1 207 ? 5.102 28.422 7.383 1 95.69 207 ARG A N 1
ATOM 1572 C CA . ARG A 1 207 ? 4.047 28.531 6.379 1 95.69 207 ARG A CA 1
ATOM 1573 C C . ARG A 1 207 ? 4.527 28 5.027 1 95.69 207 ARG A C 1
ATOM 1575 O O . ARG A 1 207 ? 5.684 28.203 4.652 1 95.69 207 ARG A O 1
ATOM 1582 N N . VAL A 1 208 ? 3.635 27.328 4.375 1 97.25 208 VAL A N 1
ATOM 1583 C CA . VAL A 1 208 ? 3.896 26.828 3.031 1 97.25 208 VAL A CA 1
ATOM 1584 C C . VAL A 1 208 ? 2.877 27.406 2.055 1 97.25 208 VAL A C 1
ATOM 1586 O O . VAL A 1 208 ? 1.697 27.547 2.387 1 97.25 208 VAL A O 1
ATOM 1589 N N . PHE A 1 209 ? 3.336 27.797 0.896 1 97.56 209 PHE A N 1
ATOM 1590 C CA . PHE A 1 209 ? 2.475 28.375 -0.125 1 97.56 209 PHE A CA 1
ATOM 1591 C C . PHE A 1 209 ? 1.657 27.312 -0.829 1 97.56 209 PHE A C 1
ATOM 1593 O O . PHE A 1 209 ? 2.031 26.844 -1.905 1 97.56 209 PHE A O 1
ATOM 1600 N N . MET A 1 210 ? 0.546 26.891 -0.203 1 97.25 210 MET A N 1
ATOM 1601 C CA . MET A 1 210 ? -0.312 25.828 -0.731 1 97.25 210 MET A CA 1
ATOM 1602 C C . MET A 1 210 ? -1.715 25.922 -0.139 1 97.25 210 MET A C 1
ATOM 1604 O O . MET A 1 210 ? -1.92 26.578 0.884 1 97.25 210 MET A O 1
ATOM 1608 N N . LYS A 1 211 ? -2.609 25.266 -0.802 1 96.44 211 LYS A N 1
ATOM 1609 C CA . LYS A 1 211 ? -3.963 25.031 -0.311 1 96.44 211 LYS A CA 1
ATOM 1610 C C . LYS A 1 211 ? -4.367 23.578 -0.494 1 96.44 211 LYS A C 1
ATOM 1612 O O . LYS A 1 211 ? -4.27 23.031 -1.597 1 96.44 211 LYS A O 1
ATOM 1617 N N . PRO A 1 212 ? -4.949 22.969 0.481 1 95.81 212 PRO A N 1
ATOM 1618 C CA . PRO A 1 212 ? -4.887 23.406 1.878 1 95.81 212 PRO A CA 1
ATOM 1619 C C . PRO A 1 212 ? -3.51 23.203 2.5 1 95.81 212 PRO A C 1
ATOM 1621 O O . PRO A 1 212 ? -2.639 22.578 1.89 1 95.81 212 PRO A O 1
ATOM 1624 N N . GLY A 1 213 ? -3.229 23.766 3.697 1 95.88 213 GLY A N 1
ATOM 1625 C CA . GLY A 1 213 ? -2.039 23.391 4.441 1 95.88 213 GLY A CA 1
ATOM 1626 C C . GLY A 1 213 ? -1.093 24.547 4.684 1 95.88 213 GLY A C 1
ATOM 1627 O O . GLY A 1 213 ? 0.062 24.344 5.066 1 95.88 213 GLY A O 1
ATOM 1628 N N . LYS A 1 214 ? -1.519 25.797 4.496 1 95.25 214 LYS A N 1
ATOM 1629 C CA . LYS A 1 214 ? -0.688 27 4.605 1 95.25 214 LYS A CA 1
ATOM 1630 C C . LYS A 1 214 ? 0.07 27.016 5.93 1 95.25 214 LYS A C 1
ATOM 1632 O O . LYS A 1 214 ? 1.285 27.219 5.953 1 95.25 214 LYS A O 1
ATOM 1637 N N . PRO A 1 215 ? -0.569 26.781 7.051 1 94.88 215 PRO A N 1
ATOM 1638 C CA . PRO A 1 215 ? 0.173 26.891 8.312 1 94.88 215 PRO A CA 1
ATOM 1639 C C . PRO A 1 215 ? 0.925 25.625 8.672 1 94.88 215 PRO A C 1
ATOM 1641 O O . PRO A 1 215 ? 0.889 25.188 9.828 1 94.88 215 PRO A O 1
ATOM 1644 N N . THR A 1 216 ? 1.622 24.969 7.824 1 96.75 216 THR A N 1
ATOM 1645 C CA . THR A 1 216 ? 2.494 23.828 8.078 1 96.75 216 THR A CA 1
ATOM 1646 C C . THR A 1 216 ? 3.887 24.297 8.492 1 96.75 216 THR A C 1
ATOM 1648 O O . THR A 1 216 ? 4.461 25.188 7.863 1 96.75 216 THR A O 1
ATOM 1651 N N . ALA A 1 217 ? 4.379 23.719 9.531 1 97.5 217 ALA A N 1
ATOM 1652 C CA . ALA A 1 217 ? 5.684 24.109 10.055 1 97.5 217 ALA A CA 1
ATOM 1653 C C . ALA A 1 217 ? 6.633 22.922 10.125 1 97.5 217 ALA A C 1
ATOM 1655 O O . ALA A 1 217 ? 6.191 21.781 10.25 1 97.5 217 ALA A O 1
ATOM 1656 N N . PHE A 1 218 ? 7.93 23.219 10.078 1 98.62 218 PHE A N 1
ATOM 1657 C CA . PHE A 1 218 ? 9 22.25 10.219 1 98.62 218 PHE A CA 1
ATOM 1658 C C . PHE A 1 218 ? 10.133 22.797 11.07 1 98.62 218 PHE A C 1
ATOM 1660 O O . PHE A 1 218 ? 10.609 23.906 10.836 1 98.62 218 PHE A O 1
ATOM 1667 N N . MET A 1 219 ? 10.445 22.031 12.07 1 98.5 219 MET A N 1
ATOM 1668 C CA . MET A 1 219 ? 11.516 22.422 12.984 1 98.5 219 MET A CA 1
ATOM 1669 C C . MET A 1 219 ? 12.453 21.25 13.25 1 98.5 219 MET A C 1
ATOM 1671 O O . MET A 1 219 ? 12.07 20.094 13.07 1 98.5 219 MET A O 1
ATOM 1675 N N . SER A 1 220 ? 13.641 21.5 13.656 1 98.81 220 SER A N 1
ATOM 1676 C CA . SER A 1 220 ? 14.586 20.484 14.094 1 98.81 220 SER A CA 1
ATOM 1677 C C . SER A 1 220 ? 15.445 20.984 15.25 1 98.81 220 SER A C 1
ATOM 1679 O O . SER A 1 220 ? 15.555 22.188 15.469 1 98.81 220 SER A O 1
ATOM 1681 N N . GLY A 1 221 ? 15.891 20.078 16.016 1 98.31 221 GLY A N 1
ATOM 1682 C CA . GLY A 1 221 ? 16.766 20.359 17.141 1 98.31 221 GLY A CA 1
ATOM 1683 C C . GLY A 1 221 ? 17.438 19.109 17.688 1 98.31 221 GLY A C 1
ATOM 1684 O O . GLY A 1 221 ? 17.297 18.031 17.125 1 98.31 221 GLY A O 1
ATOM 1685 N N . TYR A 1 222 ? 18.266 19.344 18.703 1 98.12 222 TYR A N 1
ATOM 1686 C CA . TYR A 1 222 ? 18.938 18.234 19.375 1 98.12 222 TYR A CA 1
ATOM 1687 C C . TYR A 1 222 ? 18.391 18.031 20.781 1 98.12 222 TYR A C 1
ATOM 1689 O O . TYR A 1 222 ? 18.25 19 21.547 1 98.12 222 TYR A O 1
ATOM 1697 N N . MET A 1 223 ? 17.984 16.922 21.062 1 97.94 223 MET A N 1
ATOM 1698 C CA . MET A 1 223 ? 17.594 16.5 22.406 1 97.94 223 MET A CA 1
ATOM 1699 C C . MET A 1 223 ? 18.109 15.094 22.703 1 97.94 223 MET A C 1
ATOM 1701 O O . MET A 1 223 ? 18.109 14.227 21.828 1 97.94 223 MET A O 1
ATOM 1705 N N . TYR A 1 224 ? 18.641 14.914 23.953 1 97.19 224 TYR A N 1
ATOM 1706 C CA . TYR A 1 224 ? 19.156 13.625 24.422 1 97.19 224 TYR A CA 1
ATOM 1707 C C . TYR A 1 224 ? 20.219 13.086 23.469 1 97.19 224 TYR A C 1
ATOM 1709 O O . TYR A 1 224 ? 20.203 11.906 23.109 1 97.19 224 TYR A O 1
ATOM 1717 N N . ASP A 1 225 ? 20.984 13.953 22.875 1 94.94 225 ASP A N 1
ATOM 1718 C CA . ASP A 1 225 ? 22.172 13.703 22.062 1 94.94 225 ASP A CA 1
ATOM 1719 C C . ASP A 1 225 ? 21.766 13.125 20.703 1 94.94 225 ASP A C 1
ATOM 1721 O O . ASP A 1 225 ? 22.531 12.344 20.109 1 94.94 225 ASP A O 1
ATOM 1725 N N . ARG A 1 226 ? 20.578 13.422 20.344 1 96.38 226 ARG A N 1
ATOM 1726 C CA . ARG A 1 226 ? 20.109 12.969 19.047 1 96.38 226 ARG A CA 1
ATOM 1727 C C . ARG A 1 226 ? 19.391 14.094 18.297 1 96.38 226 ARG A C 1
ATOM 1729 O O . ARG A 1 226 ? 18.75 14.945 18.922 1 96.38 226 ARG A O 1
ATOM 1736 N N . LYS A 1 227 ? 19.5 14.055 17.047 1 98.06 227 LYS A N 1
ATOM 1737 C CA . LYS A 1 227 ? 18.734 14.977 16.219 1 98.06 227 LYS A CA 1
ATOM 1738 C C . LYS A 1 227 ? 17.25 14.625 16.219 1 98.06 227 LYS A C 1
ATOM 1740 O O . LYS A 1 227 ? 16.891 13.445 16.141 1 98.06 227 LYS A O 1
ATOM 1745 N N . LYS A 1 228 ? 16.453 15.617 16.453 1 98.62 228 LYS A N 1
ATOM 1746 C CA . LYS A 1 228 ? 15.008 15.453 16.5 1 98.62 228 LYS A CA 1
ATOM 1747 C C . LYS A 1 228 ? 14.312 16.359 15.484 1 98.62 228 LYS A C 1
ATOM 1749 O O . LYS A 1 228 ? 14.852 17.406 15.109 1 98.62 228 LYS A O 1
ATOM 1754 N N . PHE A 1 229 ? 13.156 15.922 15.047 1 98.88 229 PHE A N 1
ATOM 1755 C CA . PHE A 1 229 ? 12.406 16.672 14.047 1 98.88 229 PHE A CA 1
ATOM 1756 C C . PHE A 1 229 ? 10.961 16.859 14.5 1 98.88 229 PHE A C 1
ATOM 1758 O O . PHE A 1 229 ? 10.398 16.016 15.18 1 98.88 229 PHE A O 1
ATOM 1765 N N . PHE A 1 230 ? 10.422 18 14.125 1 98.75 230 PHE A N 1
ATOM 1766 C CA . PHE A 1 230 ? 9.047 18.344 14.453 1 98.75 230 PHE A CA 1
ATOM 1767 C C . PHE A 1 230 ? 8.297 18.828 13.219 1 98.75 230 PHE A C 1
ATOM 1769 O O . PHE A 1 230 ? 8.781 19.703 12.5 1 98.75 230 PHE A O 1
ATOM 1776 N N . PHE A 1 231 ? 7.188 18.234 12.922 1 98.81 231 PHE A N 1
ATOM 1777 C CA . PHE A 1 231 ? 6.223 18.703 11.938 1 98.81 231 PHE A CA 1
ATOM 1778 C C . PHE A 1 231 ? 4.965 19.234 12.617 1 98.81 231 PHE A C 1
ATOM 1780 O O . PHE A 1 231 ? 4.258 18.484 13.297 1 98.81 231 PHE A O 1
ATOM 1787 N N . GLY A 1 232 ? 4.703 20.516 12.484 1 97.75 232 GLY A N 1
ATOM 1788 C CA . GLY A 1 232 ? 3.445 21.109 12.914 1 97.75 232 GLY A CA 1
ATOM 1789 C C . GLY A 1 232 ? 2.441 21.234 11.781 1 97.75 232 GLY A C 1
ATOM 1790 O O . GLY A 1 232 ? 2.602 22.094 10.906 1 97.75 232 GLY A O 1
ATOM 1791 N N . LEU A 1 233 ? 1.398 20.453 11.812 1 97.69 233 LEU A N 1
ATOM 1792 C CA . LEU A 1 233 ? 0.388 20.453 10.758 1 97.69 233 LEU A CA 1
ATOM 1793 C C . LEU A 1 233 ? -0.824 21.281 11.18 1 97.69 233 LEU A C 1
ATOM 1795 O O . LEU A 1 233 ? -1.035 21.531 12.367 1 97.69 233 LEU A O 1
ATOM 1799 N N . PRO A 1 234 ? -1.627 21.766 10.203 1 95.12 234 PRO A N 1
ATOM 1800 C CA . PRO A 1 234 ? -2.844 22.516 10.516 1 95.12 234 PRO A CA 1
ATOM 1801 C C . PRO A 1 234 ? -3.846 21.688 11.328 1 95.12 234 PRO A C 1
ATOM 1803 O O . PRO A 1 234 ? -3.852 20.469 11.258 1 95.12 234 PRO A O 1
ATOM 1806 N N . GLY A 1 235 ? -4.691 22.422 11.992 1 92.88 235 GLY A N 1
ATOM 1807 C CA . GLY A 1 235 ? -5.723 21.766 12.797 1 92.88 235 GLY A CA 1
ATOM 1808 C C . GLY A 1 235 ? -6.871 21.234 11.961 1 92.88 235 GLY A C 1
ATOM 1809 O O . GLY A 1 235 ? -7.539 20.281 12.359 1 92.88 235 GLY A O 1
ATOM 1810 N N . ASN A 1 236 ? -7.145 21.906 10.812 1 92 236 ASN A N 1
ATOM 1811 C CA . ASN A 1 236 ? -8.164 21.375 9.914 1 92 236 ASN A CA 1
ATOM 1812 C C . ASN A 1 236 ? -7.785 19.984 9.391 1 92 236 ASN A C 1
ATOM 1814 O O . ASN A 1 236 ? -6.684 19.797 8.875 1 92 236 ASN A O 1
ATOM 1818 N N . PRO A 1 237 ? -8.633 19.047 9.508 1 94.38 237 PRO A N 1
ATOM 1819 C CA . PRO A 1 237 ? -8.273 17.656 9.25 1 94.38 237 PRO A CA 1
ATOM 1820 C C . PRO A 1 237 ? -7.828 17.422 7.812 1 94.38 237 PRO A C 1
ATOM 1822 O O . PRO A 1 237 ? -6.895 16.641 7.566 1 94.38 237 PRO A O 1
ATOM 1825 N N . VAL A 1 238 ? -8.484 18.031 6.855 1 95.25 238 VAL A N 1
ATOM 1826 C CA . VAL A 1 238 ? -8.109 17.828 5.461 1 95.25 238 VAL A CA 1
ATOM 1827 C C . VAL A 1 238 ? -6.703 18.391 5.219 1 95.25 238 VAL A C 1
ATOM 1829 O O . VAL A 1 238 ? -5.895 17.75 4.531 1 95.25 238 VAL A O 1
ATOM 1832 N N . SER A 1 239 ? -6.453 19.547 5.805 1 96.12 239 SER A N 1
ATOM 1833 C CA . SER A 1 239 ? -5.117 20.125 5.699 1 96.12 239 SER A CA 1
ATOM 1834 C C . SER A 1 239 ? -4.066 19.203 6.32 1 96.12 239 SER A C 1
ATOM 1836 O O . SER A 1 239 ? -2.984 19.031 5.758 1 96.12 239 SER A O 1
ATOM 1838 N N . ALA A 1 240 ? -4.395 18.672 7.477 1 97.12 240 ALA A N 1
ATOM 1839 C CA . ALA A 1 240 ? -3.471 17.766 8.148 1 97.12 240 ALA A CA 1
ATOM 1840 C C . ALA A 1 240 ? -3.191 16.531 7.289 1 97.12 240 ALA A C 1
ATOM 1842 O O . ALA A 1 240 ? -2.041 16.109 7.152 1 97.12 240 ALA A O 1
ATOM 1843 N N . TRP A 1 241 ? -4.211 15.992 6.688 1 97.81 241 TRP A N 1
ATOM 1844 C CA . TRP A 1 241 ? -4.102 14.797 5.859 1 97.81 241 TRP A CA 1
ATOM 1845 C C . TRP A 1 241 ? -3.273 15.07 4.609 1 97.81 241 TRP A C 1
ATOM 1847 O O . TRP A 1 241 ? -2.371 14.305 4.273 1 97.81 241 TRP A O 1
ATOM 1857 N N . VAL A 1 242 ? -3.525 16.203 3.947 1 98.06 242 VAL A N 1
ATOM 1858 C CA . VAL A 1 242 ? -2.834 16.547 2.713 1 98.06 242 VAL A CA 1
ATOM 1859 C C . VAL A 1 242 ? -1.366 16.859 3.01 1 98.06 242 VAL A C 1
ATOM 1861 O O . VAL A 1 242 ? -0.472 16.344 2.328 1 98.06 242 VAL A O 1
ATOM 1864 N N . THR A 1 243 ? -1.121 17.609 4.043 1 98.38 243 THR A N 1
ATOM 1865 C CA . THR A 1 243 ? 0.253 18 4.34 1 98.38 243 THR A CA 1
ATOM 1866 C C . THR A 1 243 ? 1.052 16.812 4.863 1 98.38 243 THR A C 1
ATOM 1868 O O . THR A 1 243 ? 2.268 16.75 4.676 1 98.38 243 THR A O 1
ATOM 1871 N N . ALA A 1 244 ? 0.394 15.875 5.512 1 98.5 244 ALA A N 1
ATOM 1872 C CA . ALA A 1 244 ? 1.079 14.641 5.879 1 98.5 244 ALA A CA 1
ATOM 1873 C C . ALA A 1 244 ? 1.558 13.891 4.641 1 98.5 244 ALA A C 1
ATOM 1875 O O . ALA A 1 244 ? 2.674 13.359 4.617 1 98.5 244 ALA A O 1
ATOM 1876 N N . HIS A 1 245 ? 0.762 13.844 3.609 1 97.88 245 HIS A N 1
ATOM 1877 C CA . HIS A 1 245 ? 1.128 13.172 2.367 1 97.88 245 HIS A CA 1
ATOM 1878 C C . HIS A 1 245 ? 2.24 13.922 1.642 1 97.88 245 HIS A C 1
ATOM 1880 O O . HIS A 1 245 ? 3.146 13.305 1.077 1 97.88 245 HIS A O 1
ATOM 1886 N N . VAL A 1 246 ? 2.176 15.227 1.731 1 97.69 246 VAL A N 1
ATOM 1887 C CA . VAL A 1 246 ? 3.008 16.031 0.854 1 97.69 246 VAL A CA 1
ATOM 1888 C C . VAL A 1 246 ? 4.352 16.312 1.528 1 97.69 246 VAL A C 1
ATOM 1890 O O . VAL A 1 246 ? 5.383 16.406 0.859 1 97.69 246 VAL A O 1
ATOM 1893 N N . CYS A 1 247 ? 4.352 16.391 2.842 1 97.88 247 CYS A N 1
ATOM 1894 C CA . CYS A 1 247 ? 5.566 16.828 3.52 1 97.88 247 CYS A CA 1
ATOM 1895 C C . CYS A 1 247 ? 6.086 15.75 4.461 1 97.88 247 CYS A C 1
ATOM 1897 O O . CYS A 1 247 ? 7.266 15.391 4.414 1 97.88 247 CYS A O 1
ATOM 1899 N N . VAL A 1 248 ? 5.215 15.117 5.254 1 98.62 248 VAL A N 1
ATOM 1900 C CA . VAL A 1 248 ? 5.648 14.25 6.344 1 98.62 248 VAL A CA 1
ATOM 1901 C C . VAL A 1 248 ? 6.098 12.906 5.781 1 98.62 248 VAL A C 1
ATOM 1903 O O . VAL A 1 248 ? 7.207 12.445 6.059 1 98.62 248 VAL A O 1
ATOM 1906 N N . LEU A 1 249 ? 5.258 12.273 4.953 1 97.94 249 LEU A N 1
ATOM 1907 C CA . LEU A 1 249 ? 5.559 10.938 4.457 1 97.94 249 LEU A CA 1
ATOM 1908 C C . LEU A 1 249 ? 6.82 10.945 3.604 1 97.94 249 LEU A C 1
ATOM 1910 O O . LEU A 1 249 ? 7.711 10.109 3.799 1 97.94 249 LEU A O 1
ATOM 1914 N N . PRO A 1 250 ? 6.984 11.906 2.684 1 96.94 250 PRO A N 1
ATOM 1915 C CA . PRO A 1 250 ? 8.25 11.945 1.951 1 96.94 250 PRO A CA 1
ATOM 1916 C C . PRO A 1 250 ? 9.461 12.055 2.875 1 96.94 250 PRO A C 1
ATOM 1918 O O . PRO A 1 250 ? 10.5 11.43 2.621 1 96.94 250 PRO A O 1
ATOM 1921 N N . ALA A 1 251 ? 9.32 12.812 3.908 1 97.81 251 ALA A N 1
ATOM 1922 C CA . ALA A 1 251 ? 10.414 12.945 4.871 1 97.81 251 ALA A CA 1
ATOM 1923 C C . ALA A 1 251 ? 10.719 11.617 5.547 1 97.81 251 ALA A C 1
ATOM 1925 O O . ALA A 1 251 ? 11.883 11.219 5.656 1 97.81 251 ALA A O 1
ATOM 1926 N N . LEU A 1 252 ? 9.703 10.93 6.008 1 97.69 252 LEU A N 1
ATOM 1927 C CA . LEU A 1 252 ? 9.883 9.664 6.711 1 97.69 252 LEU A CA 1
ATOM 1928 C C . LEU A 1 252 ? 10.508 8.617 5.797 1 97.69 252 LEU A C 1
ATOM 1930 O O . LEU A 1 252 ? 11.375 7.852 6.223 1 97.69 252 LEU A O 1
ATOM 1934 N N . PHE A 1 253 ? 10.07 8.594 4.547 1 95.94 253 PHE A N 1
ATOM 1935 C CA . PHE A 1 253 ? 10.664 7.676 3.58 1 95.94 253 PHE A CA 1
ATOM 1936 C C . PHE A 1 253 ? 12.141 7.969 3.383 1 95.94 253 PHE A C 1
ATOM 1938 O O . PHE A 1 253 ? 12.961 7.051 3.318 1 95.94 253 PHE A O 1
ATOM 1945 N N . ARG A 1 254 ? 12.453 9.227 3.328 1 94.94 254 ARG A N 1
ATOM 1946 C CA . ARG A 1 254 ? 13.852 9.625 3.189 1 94.94 254 ARG A CA 1
ATOM 1947 C C . ARG A 1 254 ? 14.656 9.227 4.422 1 94.94 254 ARG A C 1
ATOM 1949 O O . ARG A 1 254 ? 15.812 8.82 4.305 1 94.94 254 ARG A O 1
ATOM 1956 N N . MET A 1 255 ? 14.086 9.305 5.574 1 96.44 255 MET A N 1
ATOM 1957 C CA . MET A 1 255 ? 14.766 8.945 6.82 1 96.44 255 MET A CA 1
ATOM 1958 C C . MET A 1 255 ? 15.109 7.465 6.844 1 96.44 255 MET A C 1
ATOM 1960 O O . MET A 1 255 ? 16.094 7.059 7.461 1 96.44 255 MET A O 1
ATOM 1964 N N . GLU A 1 256 ? 14.328 6.648 6.125 1 95 256 GLU A N 1
ATOM 1965 C CA . GLU A 1 256 ? 14.602 5.219 6.023 1 95 256 GLU A CA 1
ATOM 1966 C C . GLU A 1 256 ? 15.656 4.938 4.957 1 95 256 GLU A C 1
ATOM 1968 O O . GLU A 1 256 ? 16.125 3.805 4.82 1 95 256 GLU A O 1
ATOM 1973 N N . GLY A 1 257 ? 15.93 5.953 4.172 1 93 257 GLY A N 1
ATOM 1974 C CA . GLY A 1 257 ? 16.969 5.797 3.162 1 93 257 GLY A CA 1
ATOM 1975 C C . GLY A 1 257 ? 16.406 5.453 1.791 1 93 257 GLY A C 1
ATOM 1976 O O . GLY A 1 257 ? 17.156 5.027 0.904 1 93 257 GLY A O 1
ATOM 1977 N N . GLN A 1 258 ? 15.156 5.613 1.656 1 88.81 258 GLN A N 1
ATOM 1978 C CA . GLN A 1 258 ? 14.578 5.316 0.352 1 88.81 258 GLN A CA 1
ATOM 1979 C C . GLN A 1 258 ? 15.008 6.348 -0.689 1 88.81 258 GLN A C 1
ATOM 1981 O O . GLN A 1 258 ? 15.078 7.543 -0.396 1 88.81 258 GLN A O 1
ATOM 1986 N N . HIS A 1 259 ? 15.258 5.906 -1.861 1 77.81 259 HIS A N 1
ATOM 1987 C CA . HIS A 1 259 ? 15.828 6.719 -2.93 1 77.81 259 HIS A CA 1
ATOM 1988 C C . HIS A 1 259 ? 14.734 7.434 -3.721 1 77.81 259 HIS A C 1
ATOM 1990 O O . HIS A 1 259 ? 15.008 8.398 -4.438 1 77.81 259 HIS A O 1
ATOM 1996 N N . CYS A 1 260 ? 13.5 6.91 -3.643 1 76.56 260 CYS A N 1
ATOM 1997 C CA . CYS A 1 260 ? 12.445 7.465 -4.488 1 76.56 260 CYS A CA 1
ATOM 1998 C C . CYS A 1 260 ? 11.328 8.062 -3.648 1 76.56 260 CYS A C 1
ATOM 2000 O O . CYS A 1 260 ? 11.234 7.797 -2.451 1 76.56 260 CYS A O 1
ATOM 2002 N N . ASP A 1 261 ? 10.594 8.914 -4.309 1 81.75 261 ASP A N 1
ATOM 2003 C CA . ASP A 1 261 ? 9.406 9.484 -3.678 1 81.75 261 ASP A CA 1
ATOM 2004 C C . ASP A 1 261 ? 8.336 8.422 -3.459 1 81.75 261 ASP A C 1
ATOM 2006 O O . ASP A 1 261 ? 8.141 7.551 -4.305 1 81.75 261 ASP A O 1
ATOM 2010 N N . PRO A 1 262 ? 7.715 8.547 -2.357 1 86.38 262 PRO A N 1
ATOM 2011 C CA . PRO A 1 262 ? 6.711 7.527 -2.049 1 86.38 262 PRO A CA 1
ATOM 2012 C C . PRO A 1 262 ? 5.5 7.586 -2.979 1 86.38 262 PRO A C 1
ATOM 2014 O O . PRO A 1 262 ? 4.809 6.582 -3.162 1 86.38 262 PRO A O 1
ATOM 2017 N N . PHE A 1 263 ? 5.246 8.797 -3.537 1 91.19 263 PHE A N 1
ATOM 2018 C CA . PHE A 1 263 ? 4.035 8.945 -4.336 1 91.19 263 PHE A CA 1
ATOM 2019 C C . PHE A 1 263 ? 4.367 9.414 -5.746 1 91.19 263 PHE A C 1
ATOM 2021 O O . PHE A 1 263 ? 4.949 10.484 -5.926 1 91.19 263 PHE A O 1
ATOM 2028 N N . PRO A 1 264 ? 3.994 8.648 -6.695 1 87.44 264 PRO A N 1
ATOM 2029 C CA . PRO A 1 264 ? 4.266 9.062 -8.07 1 87.44 264 PRO A CA 1
ATOM 2030 C C . PRO A 1 264 ? 3.363 10.203 -8.539 1 87.44 264 PRO A C 1
ATOM 2032 O O . PRO A 1 264 ? 2.189 10.258 -8.156 1 87.44 264 PRO A O 1
ATOM 2035 N N . ILE A 1 265 ? 3.898 11.078 -9.219 1 88.62 265 ILE A N 1
ATOM 2036 C CA . ILE A 1 265 ? 3.162 12.148 -9.875 1 88.62 265 ILE A CA 1
ATOM 2037 C C . ILE A 1 265 ? 2.871 11.766 -11.328 1 88.62 265 ILE A C 1
ATOM 2039 O O . ILE A 1 265 ? 3.773 11.352 -12.062 1 88.62 265 ILE A O 1
ATOM 2043 N N . VAL A 1 266 ? 1.595 11.922 -11.719 1 83.81 266 VAL A N 1
ATOM 2044 C CA . VAL A 1 266 ? 1.198 11.516 -13.062 1 83.81 266 VAL A CA 1
ATOM 2045 C C . VAL A 1 266 ? 0.403 12.633 -13.734 1 83.81 266 VAL A C 1
ATOM 2047 O O . VAL A 1 266 ? -0.094 13.539 -13.055 1 83.81 266 VAL A O 1
ATOM 2050 N N . SER A 1 267 ? 0.339 12.516 -15.062 1 84.81 267 SER A N 1
ATOM 2051 C CA . SER A 1 267 ? -0.581 13.367 -15.812 1 84.81 267 SER A CA 1
ATOM 2052 C C . SER A 1 267 ? -1.969 12.742 -15.898 1 84.81 267 SER A C 1
ATOM 2054 O O . SER A 1 267 ? -2.1 11.547 -16.188 1 84.81 267 SER A O 1
ATOM 2056 N N . VAL A 1 268 ? -2.957 13.484 -15.641 1 86.31 268 VAL A N 1
ATOM 2057 C CA . VAL A 1 268 ? -4.316 12.953 -15.625 1 86.31 268 VAL A CA 1
ATOM 2058 C C . VAL A 1 268 ? -5.273 13.961 -16.25 1 86.31 268 VAL A C 1
ATOM 2060 O O . VAL A 1 268 ? -5.094 15.172 -16.109 1 86.31 268 VAL A O 1
ATOM 2063 N N . THR A 1 269 ? -6.254 13.453 -16.906 1 87.56 269 THR A N 1
ATOM 2064 C CA . THR A 1 269 ? -7.309 14.289 -17.469 1 87.56 269 THR A CA 1
ATOM 2065 C C . THR A 1 269 ? -8.414 14.539 -16.453 1 87.56 269 THR A C 1
ATOM 2067 O O . THR A 1 269 ? -8.969 13.586 -15.891 1 87.56 269 THR A O 1
ATOM 2070 N N . VAL A 1 270 ? -8.695 15.773 -16.234 1 91 270 VAL A N 1
ATOM 2071 C CA . VAL A 1 270 ? -9.719 16.078 -15.242 1 91 270 VAL A CA 1
ATOM 2072 C C . VAL A 1 270 ? -11.102 16.062 -15.898 1 91 270 VAL A C 1
ATOM 2074 O O . VAL A 1 270 ? -11.25 16.469 -17.047 1 91 270 VAL A O 1
ATOM 2077 N N . ASP A 1 271 ? -12.109 15.664 -15.164 1 88.81 271 ASP A N 1
ATOM 2078 C CA . ASP A 1 271 ? -13.43 15.438 -15.734 1 88.81 271 ASP A CA 1
ATOM 2079 C C . ASP A 1 271 ? -14.297 16.688 -15.617 1 88.81 271 ASP A C 1
ATOM 2081 O O . ASP A 1 271 ? -15.352 16.781 -16.25 1 88.81 271 ASP A O 1
ATOM 2085 N N . SER A 1 272 ? -13.945 17.625 -14.758 1 92.12 272 SER A N 1
ATOM 2086 C CA . SER A 1 272 ? -14.758 18.812 -14.531 1 92.12 272 SER A CA 1
ATOM 2087 C C . SER A 1 272 ? -13.883 20.062 -14.422 1 92.12 272 SER A C 1
ATOM 2089 O O . SER A 1 272 ? -12.68 19.969 -14.172 1 92.12 272 SER A O 1
ATOM 2091 N N . SER A 1 273 ? -14.562 21.156 -14.633 1 94.38 273 SER A N 1
ATOM 2092 C CA . SER A 1 273 ? -13.875 22.438 -14.422 1 94.38 273 SER A CA 1
ATOM 2093 C C . SER A 1 273 ? -13.68 22.719 -12.938 1 94.38 273 SER A C 1
ATOM 2095 O O . SER A 1 273 ? -14.406 22.188 -12.094 1 94.38 273 SER A O 1
ATOM 2097 N N . TYR A 1 274 ? -12.703 23.469 -12.68 1 95.12 274 TYR A N 1
ATOM 2098 C CA . TYR A 1 274 ? -12.367 23.781 -11.305 1 95.12 274 TYR A CA 1
ATOM 2099 C C . TYR A 1 274 ? -11.727 25.172 -11.211 1 95.12 274 TYR A C 1
ATOM 2101 O O . TYR A 1 274 ? -10.766 25.469 -11.922 1 95.12 274 TYR A O 1
ATOM 2109 N N . ASP A 1 275 ? -12.281 26.031 -10.383 1 95.38 275 ASP A N 1
ATOM 2110 C CA . ASP A 1 275 ? -11.742 27.375 -10.195 1 95.38 275 ASP A CA 1
ATOM 2111 C C . ASP A 1 275 ? -10.438 27.328 -9.414 1 95.38 275 ASP A C 1
ATOM 2113 O O . ASP A 1 275 ? -10.367 26.734 -8.336 1 95.38 275 ASP A O 1
ATOM 2117 N N . LEU A 1 276 ? -9.445 28.031 -9.961 1 96.25 276 LEU A N 1
ATOM 2118 C CA . LEU A 1 276 ? -8.133 28.016 -9.328 1 96.25 276 LEU A CA 1
ATOM 2119 C C . LEU A 1 276 ? -8.078 28.984 -8.148 1 96.25 276 LEU A C 1
ATOM 2121 O O . LEU A 1 276 ? -8.797 29.984 -8.133 1 96.25 276 LEU A O 1
ATOM 2125 N N . ASP A 1 277 ? -7.293 28.656 -7.211 1 95.69 277 ASP A N 1
ATOM 2126 C CA . ASP A 1 277 ? -7.02 29.469 -6.031 1 95.69 277 ASP A CA 1
ATOM 2127 C C . ASP A 1 277 ? -5.773 30.328 -6.234 1 95.69 277 ASP A C 1
ATOM 2129 O O . ASP A 1 277 ? -4.91 30 -7.047 1 95.69 277 ASP A O 1
ATOM 2133 N N . PRO A 1 278 ? -5.668 31.453 -5.477 1 95.56 278 PRO A N 1
ATOM 2134 C CA . PRO A 1 278 ? -4.445 32.25 -5.547 1 95.56 278 PRO A CA 1
ATOM 2135 C C . PRO A 1 278 ? -3.201 31.484 -5.117 1 95.56 278 PRO A C 1
ATOM 2137 O O . PRO A 1 278 ? -2.076 31.938 -5.34 1 95.56 278 PRO A O 1
ATOM 2140 N N . ARG A 1 279 ? -3.359 30.359 -4.48 1 96.06 279 ARG A N 1
ATOM 2141 C CA . ARG A 1 279 ? -2.279 29.453 -4.125 1 96.06 279 ARG A CA 1
ATOM 2142 C C . ARG A 1 279 ? -2.354 28.172 -4.945 1 96.06 279 ARG A C 1
ATOM 2144 O O . ARG A 1 279 ? -3.439 27.75 -5.359 1 96.06 279 ARG A O 1
ATOM 2151 N N . PRO A 1 280 ? -1.177 27.547 -5.172 1 97.12 280 PRO A N 1
ATOM 2152 C CA . PRO A 1 280 ? -1.272 26.172 -5.672 1 97.12 280 PRO A CA 1
ATOM 2153 C C . PRO A 1 280 ? -2.104 25.281 -4.762 1 97.12 280 PRO A C 1
ATOM 2155 O O . PRO A 1 280 ? -2.057 25.422 -3.539 1 97.12 280 PRO A O 1
ATOM 2158 N N . GLU A 1 281 ? -2.828 24.391 -5.379 1 97.06 281 GLU A N 1
ATOM 2159 C CA . GLU A 1 281 ? -3.791 23.625 -4.594 1 97.06 281 GLU A CA 1
ATOM 2160 C C . GLU A 1 281 ? -3.59 22.125 -4.789 1 97.06 281 GLU A C 1
ATOM 2162 O O . GLU A 1 281 ? -3.287 21.672 -5.895 1 97.06 281 GLU A O 1
ATOM 2167 N N . TYR A 1 282 ? -3.771 21.406 -3.781 1 97.31 282 TYR A N 1
ATOM 2168 C CA . TYR A 1 282 ? -3.887 19.953 -3.793 1 97.31 282 TYR A CA 1
ATOM 2169 C C . TYR A 1 282 ? -5.336 19.516 -3.627 1 97.31 282 TYR A C 1
ATOM 2171 O O . TYR A 1 282 ? -5.844 19.438 -2.506 1 97.31 282 TYR A O 1
ATOM 2179 N N . VAL A 1 283 ? -5.918 19.203 -4.762 1 96.88 283 VAL A N 1
ATOM 2180 C CA . VAL A 1 283 ? -7.352 18.938 -4.816 1 96.88 283 VAL A CA 1
ATOM 2181 C C . VAL A 1 283 ? -7.605 17.438 -4.699 1 96.88 283 VAL A C 1
ATOM 2183 O O . VAL A 1 283 ? -6.977 16.641 -5.402 1 96.88 283 VAL A O 1
ATOM 2186 N N . ARG A 1 284 ? -8.492 17.078 -3.812 1 95.94 284 ARG A N 1
ATOM 2187 C CA . ARG A 1 284 ? -8.828 15.672 -3.621 1 95.94 284 ARG A CA 1
ATOM 2188 C C . ARG A 1 284 ? -9.641 15.141 -4.797 1 95.94 284 ARG A C 1
ATOM 2190 O O . ARG A 1 284 ? -10.641 15.75 -5.195 1 95.94 284 ARG A O 1
ATOM 2197 N N . ALA A 1 285 ? -9.172 14.047 -5.324 1 93.56 285 ALA A N 1
ATOM 2198 C CA . ALA A 1 285 ? -9.812 13.461 -6.504 1 93.56 285 ALA A CA 1
ATOM 2199 C C . ALA A 1 285 ? -9.75 11.938 -6.461 1 93.56 285 ALA A C 1
ATOM 2201 O O . ALA A 1 285 ? -9.102 11.359 -5.586 1 93.56 285 ALA A O 1
ATOM 2202 N N . PHE A 1 286 ? -10.57 11.375 -7.27 1 89.69 286 PHE A N 1
ATOM 2203 C CA . PHE A 1 286 ? -10.609 9.938 -7.523 1 89.69 286 PHE A CA 1
ATOM 2204 C C . PHE A 1 286 ? -10.195 9.633 -8.953 1 89.69 286 PHE A C 1
ATOM 2206 O O . PHE A 1 286 ? -10.828 10.102 -9.906 1 89.69 286 PHE A O 1
ATOM 2213 N N . TYR A 1 287 ? -9.086 8.906 -9.07 1 87 287 TYR A N 1
ATOM 2214 C CA . TYR A 1 287 ? -8.734 8.516 -10.43 1 87 287 TYR A CA 1
ATOM 2215 C C . TYR A 1 287 ? -9.289 7.145 -10.766 1 87 287 TYR A C 1
ATOM 2217 O O . TYR A 1 287 ? -9.445 6.293 -9.891 1 87 287 TYR A O 1
ATOM 2225 N N . SER A 1 288 ? -9.75 6.969 -11.945 1 79.19 288 SER A N 1
ATOM 2226 C CA . SER A 1 288 ? -10.141 5.676 -12.492 1 79.19 288 SER A CA 1
ATOM 2227 C C . SER A 1 288 ? -9.359 5.352 -13.766 1 79.19 288 SER A C 1
ATOM 2229 O O . SER A 1 288 ? -8.992 6.254 -14.523 1 79.19 288 SER A O 1
ATOM 2231 N N . ALA A 1 289 ? -8.812 4.082 -13.852 1 67.75 289 ALA A N 1
ATOM 2232 C CA . ALA A 1 289 ? -8.102 3.652 -15.055 1 67.75 289 ALA A CA 1
ATOM 2233 C C . ALA A 1 289 ? -9.055 3.027 -16.062 1 67.75 289 ALA A C 1
ATOM 2235 O O . ALA A 1 289 ? -9.945 2.26 -15.688 1 67.75 289 ALA A O 1
ATOM 2236 N N . ASP A 1 290 ? -9.586 3.82 -17 1 58.22 290 ASP A N 1
ATOM 2237 C CA . ASP A 1 290 ? -10.562 3.291 -17.953 1 58.22 290 ASP A CA 1
ATOM 2238 C C . ASP A 1 290 ? -9.945 2.201 -18.828 1 58.22 290 ASP A C 1
ATOM 2240 O O . ASP A 1 290 ? -10.219 2.131 -20.016 1 58.22 290 ASP A O 1
ATOM 2244 N N . GLY A 1 291 ? -9.32 1.234 -18.391 1 57.44 291 GLY A N 1
ATOM 2245 C CA . GLY A 1 291 ? -8.945 0.068 -19.172 1 57.44 291 GLY A CA 1
ATOM 2246 C C . GLY A 1 291 ? -7.812 0.342 -20.156 1 57.44 291 GLY A C 1
ATOM 2247 O O . GLY A 1 291 ? -7.66 -0.368 -21.156 1 57.44 291 GLY A O 1
ATOM 2248 N N . GLY A 1 292 ? -6.879 1.296 -20.016 1 55.84 292 GLY A N 1
ATOM 2249 C CA . GLY A 1 292 ? -5.613 1.48 -20.703 1 55.84 292 GLY A CA 1
ATOM 2250 C C . GLY A 1 292 ? -5.723 2.359 -21.938 1 55.84 292 GLY A C 1
ATOM 2251 O O . GLY A 1 292 ? -4.711 2.705 -22.547 1 55.84 292 GLY A O 1
ATOM 2252 N N . THR A 1 293 ? -6.918 2.453 -22.625 1 52.97 293 THR A N 1
ATOM 2253 C CA . THR A 1 293 ? -6.84 3.162 -23.891 1 52.97 293 THR A CA 1
ATOM 2254 C C . THR A 1 293 ? -6.719 4.668 -23.672 1 52.97 293 THR A C 1
ATOM 2256 O O . THR A 1 293 ? -6.297 5.402 -24.562 1 52.97 293 THR A O 1
ATOM 2259 N N . LYS A 1 294 ? -7.305 5.062 -22.578 1 54.75 294 LYS A N 1
ATOM 2260 C CA . LYS A 1 294 ? -7.27 6.504 -22.344 1 54.75 294 LYS A CA 1
ATOM 2261 C C . LYS A 1 294 ? -6.402 6.848 -21.141 1 54.75 294 LYS A C 1
ATOM 2263 O O . LYS A 1 294 ? -6.121 5.988 -20.312 1 54.75 294 LYS A O 1
ATOM 2268 N N . SER A 1 295 ? -5.828 8.133 -21.156 1 59.97 295 SER A N 1
ATOM 2269 C CA . SER A 1 295 ? -5.121 8.742 -20.031 1 59.97 295 SER A CA 1
ATOM 2270 C C . SER A 1 295 ? -5.902 8.586 -18.734 1 59.97 295 SER A C 1
ATOM 2272 O O . SER A 1 295 ? -7.117 8.383 -18.75 1 59.97 295 SER A O 1
ATOM 2274 N N . TRP A 1 296 ? -5.344 8.461 -17.672 1 74.31 296 TRP A N 1
ATOM 2275 C CA . TRP A 1 296 ? -5.973 8.555 -16.359 1 74.31 296 TRP A CA 1
ATOM 2276 C C . TRP A 1 296 ? -7.008 9.672 -16.328 1 74.31 296 TRP A C 1
ATOM 2278 O O . TRP A 1 296 ? -6.816 10.719 -16.953 1 74.31 296 TRP A O 1
ATOM 2288 N N . HIS A 1 297 ? -8.148 9.25 -15.844 1 84.5 297 HIS A N 1
ATOM 2289 C CA . HIS A 1 297 ? -9.188 10.242 -15.609 1 84.5 297 HIS A CA 1
ATOM 2290 C C . HIS A 1 297 ? -9.391 10.477 -14.117 1 84.5 297 HIS A C 1
ATOM 2292 O O . HIS A 1 297 ? -9.406 9.531 -13.328 1 84.5 297 HIS A O 1
ATOM 2298 N N . ALA A 1 298 ? -9.406 11.711 -13.766 1 89.12 298 ALA A N 1
ATOM 2299 C CA . ALA A 1 298 ? -9.602 12.07 -12.367 1 89.12 298 ALA A CA 1
ATOM 2300 C C . ALA A 1 298 ? -10.914 12.82 -12.172 1 89.12 298 ALA A C 1
ATOM 2302 O O . ALA A 1 298 ? -11.211 13.766 -12.914 1 89.12 298 ALA A O 1
ATOM 2303 N N . LYS A 1 299 ? -11.633 12.367 -11.281 1 90.12 299 LYS A N 1
ATOM 2304 C CA . LYS A 1 299 ? -12.883 13.023 -10.906 1 90.12 299 LYS A CA 1
ATOM 2305 C C . LYS A 1 299 ? -12.75 13.742 -9.57 1 90.12 299 LYS A C 1
ATOM 2307 O O . LYS A 1 299 ? -12.305 13.156 -8.578 1 90.12 299 LYS A O 1
ATOM 2312 N N . ILE A 1 300 ? -13.086 15.016 -9.586 1 88.62 300 ILE A N 1
ATOM 2313 C CA . ILE A 1 300 ? -13.211 15.758 -8.336 1 88.62 300 ILE A CA 1
ATOM 2314 C C . ILE A 1 300 ? -14.562 15.461 -7.695 1 88.62 300 ILE A C 1
ATOM 2316 O O . ILE A 1 300 ? -15.602 15.906 -8.188 1 88.62 300 ILE A O 1
ATOM 2320 N N . PHE A 1 301 ? -14.609 14.617 -6.758 1 77.44 301 PHE A N 1
ATOM 2321 C CA . PHE A 1 301 ? -15.875 14.062 -6.293 1 77.44 301 PHE A CA 1
ATOM 2322 C C . PHE A 1 301 ? -16.609 15.055 -5.402 1 77.44 301 PHE A C 1
ATOM 2324 O O . PHE A 1 301 ? -17.844 15.047 -5.336 1 77.44 301 PHE A O 1
ATOM 2331 N N . ASP A 1 302 ? -15.914 15.859 -4.656 1 76.88 302 ASP A N 1
ATOM 2332 C CA . ASP A 1 302 ? -16.531 16.906 -3.842 1 76.88 302 ASP A CA 1
ATOM 2333 C C . ASP A 1 302 ? -16.047 18.281 -4.27 1 76.88 302 ASP A C 1
ATOM 2335 O O . ASP A 1 302 ? -14.867 18.594 -4.152 1 76.88 302 ASP A O 1
ATOM 2339 N N . HIS A 1 303 ? -16.938 19.031 -4.695 1 76.44 303 HIS A N 1
ATOM 2340 C CA . HIS A 1 303 ? -16.547 20.359 -5.172 1 76.44 303 HIS A CA 1
ATOM 2341 C C . HIS A 1 303 ? -16.25 21.297 -4.012 1 76.44 303 HIS A C 1
ATOM 2343 O O . HIS A 1 303 ? -15.609 22.328 -4.195 1 76.44 303 HIS A O 1
ATOM 2349 N N . ASN A 1 304 ? -16.844 20.891 -2.861 1 79.81 304 ASN A N 1
ATOM 2350 C CA . ASN A 1 304 ? -16.438 21.609 -1.664 1 79.81 304 ASN A CA 1
ATOM 2351 C C . ASN A 1 304 ? -15.086 21.125 -1.152 1 79.81 304 ASN A C 1
ATOM 2353 O O . ASN A 1 304 ? -15.016 20.188 -0.371 1 79.81 304 ASN A O 1
ATOM 2357 N N . GLN A 1 305 ? -14.047 21.875 -1.556 1 83.5 305 GLN A N 1
ATOM 2358 C CA . GLN A 1 305 ? -12.672 21.5 -1.275 1 83.5 305 GLN A CA 1
ATOM 2359 C C . GLN A 1 305 ? -12.109 22.281 -0.092 1 83.5 305 GLN A C 1
ATOM 2361 O O . GLN A 1 305 ? -10.906 22.531 -0.023 1 83.5 305 GLN A O 1
ATOM 2366 N N . SER A 1 306 ? -12.992 22.609 0.79 1 82.19 306 SER A N 1
ATOM 2367 C CA . SER A 1 306 ? -12.562 23.328 1.981 1 82.19 306 SER A CA 1
ATOM 2368 C C . SER A 1 306 ? -11.656 22.469 2.857 1 82.19 306 SER A C 1
ATOM 2370 O O . SER A 1 306 ? -11.766 21.25 2.859 1 82.19 306 SER A O 1
ATOM 2372 N N . SER A 1 307 ? -10.789 23.141 3.613 1 82.44 307 SER A N 1
ATOM 2373 C CA . SER A 1 307 ? -9.797 22.469 4.453 1 82.44 307 SER A CA 1
ATOM 2374 C C . SER A 1 307 ? -10.453 21.781 5.637 1 82.44 307 SER A C 1
ATOM 2376 O O . SER A 1 307 ? -9.828 20.953 6.312 1 82.44 307 SER A O 1
ATOM 2378 N N . SER A 1 308 ? -11.719 22.047 5.875 1 76.06 308 SER A N 1
ATOM 2379 C CA . SER A 1 308 ? -12.438 21.453 7 1 76.06 308 SER A CA 1
ATOM 2380 C C . SER A 1 308 ? -13.422 20.391 6.527 1 76.06 308 SER A C 1
ATOM 2382 O O . SER A 1 308 ? -14.055 19.703 7.344 1 76.06 308 SER A O 1
ATOM 2384 N N . ARG A 1 309 ? -13.547 20.203 5.234 1 81.56 309 ARG A N 1
ATOM 2385 C CA . ARG A 1 309 ? -14.547 19.281 4.68 1 81.56 309 ARG A CA 1
ATOM 2386 C C . ARG A 1 309 ? -14.016 17.859 4.641 1 81.56 309 ARG A C 1
ATOM 2388 O O . ARG A 1 309 ? -13.609 17.359 3.588 1 81.56 309 ARG A O 1
ATOM 2395 N N . LEU A 1 310 ? -14.156 17.141 5.684 1 87.88 310 LEU A N 1
ATOM 2396 C CA . LEU A 1 310 ? -13.617 15.805 5.84 1 87.88 310 LEU A CA 1
ATOM 2397 C C . LEU A 1 310 ? -14.211 14.852 4.809 1 87.88 310 LEU A C 1
ATOM 2399 O O . LEU A 1 310 ? -13.531 13.938 4.336 1 87.88 310 LEU A O 1
ATOM 2403 N N . MET A 1 311 ? -15.422 15.148 4.395 1 87.69 311 MET A N 1
ATOM 2404 C CA . MET A 1 311 ? -16.078 14.297 3.406 1 87.69 311 MET A CA 1
ATOM 2405 C C . MET A 1 311 ? -15.32 14.336 2.078 1 87.69 311 MET A C 1
ATOM 2407 O O . MET A 1 311 ? -15.469 13.43 1.252 1 87.69 311 MET A O 1
ATOM 2411 N N . SER A 1 312 ? -14.523 15.312 1.943 1 89.94 312 SER A N 1
ATOM 2412 C CA . SER A 1 312 ? -13.836 15.492 0.67 1 89.94 312 SER A CA 1
ATOM 2413 C C . SER A 1 312 ? -12.664 14.516 0.535 1 89.94 312 SER A C 1
ATOM 2415 O O . SER A 1 312 ? -12.133 14.328 -0.561 1 89.94 312 SER A O 1
ATOM 2417 N N . ILE A 1 313 ? -12.227 13.883 1.617 1 91.56 313 ILE A N 1
ATOM 2418 C CA . ILE A 1 313 ? -11.07 13.016 1.479 1 91.56 313 ILE A CA 1
ATOM 2419 C C . ILE A 1 313 ? -11.516 11.555 1.443 1 91.56 313 ILE A C 1
ATOM 2421 O O . ILE A 1 313 ? -10.711 10.656 1.199 1 91.56 313 ILE A O 1
ATOM 2425 N N . ARG A 1 314 ? -12.828 11.344 1.641 1 88.75 314 ARG A N 1
ATOM 2426 C CA . ARG A 1 314 ? -13.297 9.969 1.597 1 88.75 314 ARG A CA 1
ATOM 2427 C C . ARG A 1 314 ? -13.016 9.336 0.237 1 88.75 314 ARG A C 1
ATOM 2429 O O . ARG A 1 314 ? -13.234 9.961 -0.801 1 88.75 314 ARG A O 1
ATOM 2436 N N . HIS A 1 315 ? -12.484 8.227 0.194 1 84.31 315 HIS A N 1
ATOM 2437 C CA . HIS A 1 315 ? -12.242 7.414 -0.996 1 84.31 315 HIS A CA 1
ATOM 2438 C C . HIS A 1 315 ? -11.25 8.094 -1.928 1 84.31 315 HIS A C 1
ATOM 2440 O O . HIS A 1 315 ? -11.203 7.789 -3.123 1 84.31 315 HIS A O 1
ATOM 2446 N N . THR A 1 316 ? -10.508 9.109 -1.424 1 91.88 316 THR A N 1
ATOM 2447 C CA . THR A 1 316 ? -9.508 9.812 -2.223 1 91.88 316 THR A CA 1
ATOM 2448 C C . THR A 1 316 ? -8.305 8.914 -2.494 1 91.88 316 THR A C 1
ATOM 2450 O O . THR A 1 316 ? -7.742 8.32 -1.568 1 91.88 316 THR A O 1
ATOM 2453 N N . ASN A 1 317 ? -7.984 8.805 -3.781 1 92.38 317 ASN A N 1
ATOM 2454 C CA . ASN A 1 317 ? -6.785 8.047 -4.113 1 92.38 317 ASN A CA 1
ATOM 2455 C C . ASN A 1 317 ? -5.793 8.883 -4.91 1 92.38 317 ASN A C 1
ATOM 2457 O O . ASN A 1 317 ? -4.746 8.383 -5.328 1 92.38 317 ASN A O 1
ATOM 2461 N N . MET A 1 318 ? -6.168 10.195 -5.047 1 93.81 318 MET A N 1
ATOM 2462 C CA . MET A 1 318 ? -5.281 11.094 -5.781 1 93.81 318 MET A CA 1
ATOM 2463 C C . MET A 1 318 ? -5.422 12.523 -5.277 1 93.81 318 MET A C 1
ATOM 2465 O O . MET A 1 318 ? -6.52 12.953 -4.922 1 93.81 318 MET A O 1
ATOM 2469 N N . LEU A 1 319 ? -4.355 13.266 -5.242 1 96.44 319 LEU A N 1
ATOM 2470 C CA . LEU A 1 319 ? -4.34 14.711 -5.059 1 96.44 319 LEU A CA 1
ATOM 2471 C C . LEU A 1 319 ? -3.941 15.414 -6.352 1 96.44 319 LEU A C 1
ATOM 2473 O O . LEU A 1 319 ? -2.789 15.328 -6.785 1 96.44 319 LEU A O 1
ATOM 2477 N N . LEU A 1 320 ? -4.836 16.125 -6.988 1 95.38 320 LEU A N 1
ATOM 2478 C CA . LEU A 1 320 ? -4.484 16.938 -8.148 1 95.38 320 LEU A CA 1
ATOM 2479 C C . LEU A 1 320 ? -3.594 18.109 -7.738 1 95.38 320 LEU A C 1
ATOM 2481 O O . LEU A 1 320 ? -3.855 18.766 -6.73 1 95.38 320 LEU A O 1
ATOM 2485 N N . MET A 1 321 ? -2.576 18.281 -8.445 1 95.94 321 MET A N 1
ATOM 2486 C CA . MET A 1 321 ? -1.689 19.422 -8.234 1 95.94 321 MET A CA 1
ATOM 2487 C C . MET A 1 321 ? -2.031 20.562 -9.188 1 95.94 321 MET A C 1
ATOM 2489 O O . MET A 1 321 ? -1.544 20.609 -10.32 1 95.94 321 MET A O 1
ATOM 2493 N N . LEU A 1 322 ? -2.791 21.516 -8.703 1 96.69 322 LEU A N 1
ATOM 2494 C CA . LEU A 1 322 ? -3.242 22.609 -9.555 1 96.69 322 LEU A CA 1
ATOM 2495 C C . LEU A 1 322 ? -2.408 23.859 -9.312 1 96.69 322 LEU A C 1
ATOM 2497 O O . LEU A 1 322 ? -2.062 24.172 -8.172 1 96.69 322 LEU A O 1
ATOM 2501 N N . PRO A 1 323 ? -2.096 24.547 -10.359 1 96.19 323 PRO A N 1
ATOM 2502 C CA . PRO A 1 323 ? -1.313 25.781 -10.203 1 96.19 323 PRO A CA 1
ATOM 2503 C C . PRO A 1 323 ? -2.125 26.922 -9.594 1 96.19 323 PRO A C 1
ATOM 2505 O O . PRO A 1 323 ? -3.352 26.828 -9.492 1 96.19 323 PRO A O 1
ATOM 2508 N N . GLN A 1 324 ? -1.451 27.938 -9.164 1 96.12 324 GLN A N 1
ATOM 2509 C CA . GLN A 1 324 ? -2.119 29.141 -8.656 1 96.12 324 GLN A CA 1
ATOM 2510 C C . GLN A 1 324 ? -2.852 29.875 -9.781 1 96.12 324 GLN A C 1
ATOM 2512 O O . GLN A 1 324 ? -2.467 29.766 -10.945 1 96.12 324 GLN A O 1
ATOM 2517 N N . TRP A 1 325 ? -3.773 30.594 -9.32 1 94.38 325 TRP A N 1
ATOM 2518 C CA . TRP A 1 325 ? -4.531 31.438 -10.234 1 94.38 325 TRP A CA 1
ATOM 2519 C C . TRP A 1 325 ? -3.645 32.531 -10.82 1 94.38 325 TRP A C 1
ATOM 2521 O O . TRP A 1 325 ? -2.793 33.094 -10.125 1 94.38 325 TRP A O 1
ATOM 2531 N N . THR A 1 326 ? -3.789 32.844 -12.156 1 95.06 326 THR A N 1
ATOM 2532 C CA . THR A 1 326 ? -3.225 34 -12.828 1 95.06 326 THR A CA 1
ATOM 2533 C C . THR A 1 326 ? -4.289 34.719 -13.648 1 95.06 326 THR A C 1
ATOM 2535 O O . THR A 1 326 ? -5.379 34.188 -13.867 1 95.06 326 THR A O 1
ATOM 2538 N N . VAL A 1 327 ? -3.977 35.844 -14.039 1 95.31 327 VAL A N 1
ATOM 2539 C CA . VAL A 1 327 ? -4.902 36.625 -14.859 1 95.31 327 VAL A CA 1
ATOM 2540 C C . VAL A 1 327 ? -5.211 35.844 -16.141 1 95.31 327 VAL A C 1
ATOM 2542 O O . VAL A 1 327 ? -6.336 35.906 -16.656 1 95.31 327 VAL A O 1
ATOM 2545 N N . GLU A 1 328 ? -4.301 35.062 -16.672 1 94.69 328 GLU A N 1
ATOM 2546 C CA . GLU A 1 328 ? -4.434 34.312 -17.922 1 94.69 328 GLU A CA 1
ATOM 2547 C C . GLU A 1 328 ? -5.078 32.969 -17.703 1 94.69 328 GLU A C 1
ATOM 2549 O O . GLU A 1 328 ? -5.555 32.344 -18.641 1 94.69 328 GLU A O 1
ATOM 2554 N N . ARG A 1 329 ? -5.059 32.562 -16.422 1 95.19 329 ARG A N 1
ATOM 2555 C CA . ARG A 1 329 ? -5.562 31.219 -16.109 1 95.19 329 ARG A CA 1
ATOM 2556 C C . ARG A 1 329 ? -6.262 31.203 -14.758 1 95.19 329 ARG A C 1
ATOM 2558 O O . ARG A 1 329 ? -5.609 31.047 -13.719 1 95.19 329 ARG A O 1
ATOM 2565 N N . THR A 1 330 ? -7.602 31.234 -14.844 1 96.38 330 THR A N 1
ATOM 2566 C CA . THR A 1 330 ? -8.367 31.375 -13.609 1 96.38 330 THR A CA 1
ATOM 2567 C C . THR A 1 330 ? -9.055 30.047 -13.258 1 96.38 330 THR A C 1
ATOM 2569 O O . THR A 1 330 ? -9.562 29.891 -12.141 1 96.38 330 THR A O 1
ATOM 2572 N N . LYS A 1 331 ? -9.062 29.156 -14.188 1 96.31 331 LYS A N 1
ATOM 2573 C CA . LYS A 1 331 ? -9.727 27.875 -13.953 1 96.31 331 LYS A CA 1
ATOM 2574 C C . LYS A 1 331 ? -9.086 26.766 -14.766 1 96.31 331 LYS A C 1
ATOM 2576 O O . LYS A 1 331 ? -8.336 27.031 -15.711 1 96.31 331 LYS A O 1
ATOM 2581 N N . ILE A 1 332 ? -9.266 25.578 -14.32 1 95.31 332 ILE A N 1
ATOM 2582 C CA . ILE A 1 332 ? -9.016 24.391 -15.125 1 95.31 332 ILE A CA 1
ATOM 2583 C C . ILE A 1 332 ? -10.297 23.984 -15.844 1 95.31 332 ILE A C 1
ATOM 2585 O O . ILE A 1 332 ? -11.375 23.984 -15.25 1 95.31 332 ILE A O 1
ATOM 2589 N N . ASN A 1 333 ? -10.164 23.672 -17.094 1 95.75 333 ASN A N 1
ATOM 2590 C CA . ASN A 1 333 ? -11.336 23.25 -17.844 1 95.75 333 ASN A CA 1
ATOM 2591 C C . ASN A 1 333 ? -11.453 21.719 -17.875 1 95.75 333 ASN A C 1
ATOM 2593 O O . ASN A 1 333 ? -10.445 21.016 -17.812 1 95.75 333 ASN A O 1
ATOM 2597 N N . ALA A 1 334 ? -12.727 21.266 -17.969 1 94.12 334 ALA A N 1
ATOM 2598 C CA . ALA A 1 334 ? -12.938 19.844 -18.156 1 94.12 334 ALA A CA 1
ATOM 2599 C C . ALA A 1 334 ? -12.172 19.328 -19.375 1 94.12 334 ALA A C 1
ATOM 2601 O O . ALA A 1 334 ? -12.141 20 -20.422 1 94.12 334 ALA A O 1
ATOM 2602 N N . GLY A 1 335 ? -11.492 18.219 -19.203 1 90.69 335 GLY A N 1
ATOM 2603 C CA . GLY A 1 335 ? -10.742 17.641 -20.312 1 90.69 335 GLY A CA 1
ATOM 2604 C C . GLY A 1 335 ? -9.281 18.031 -20.312 1 90.69 335 GLY A C 1
ATOM 2605 O O . GLY A 1 335 ? -8.477 17.469 -21.062 1 90.69 335 GLY A O 1
ATOM 2606 N N . GLU A 1 336 ? -8.914 18.938 -19.5 1 91.62 336 GLU A N 1
ATOM 2607 C CA . GLU A 1 336 ? -7.523 19.359 -19.438 1 91.62 336 GLU A CA 1
ATOM 2608 C C . GLU A 1 336 ? -6.66 18.328 -18.734 1 91.62 336 GLU A C 1
ATOM 2610 O O . GLU A 1 336 ? -7.152 17.578 -17.875 1 91.62 336 GLU A O 1
ATOM 2615 N N . ILE A 1 337 ? -5.418 18.297 -19.109 1 88.19 337 ILE A N 1
ATOM 2616 C CA . ILE A 1 337 ? -4.441 17.422 -18.469 1 88.19 337 ILE A CA 1
ATOM 2617 C C 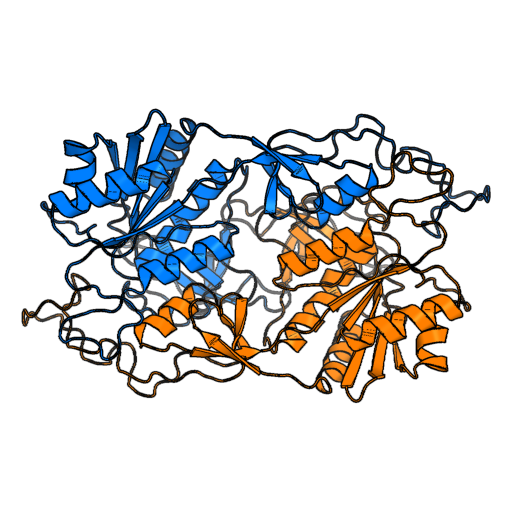. ILE A 1 337 ? -3.689 18.203 -17.391 1 88.19 337 ILE A C 1
ATOM 2619 O O . ILE A 1 337 ? -3.17 19.281 -17.641 1 88.19 337 ILE A O 1
ATOM 2623 N N . VAL A 1 338 ? -3.734 17.672 -16.188 1 90.88 338 VAL A N 1
ATOM 2624 C CA . VAL A 1 338 ? -3.01 18.266 -15.07 1 90.88 338 VAL A CA 1
ATOM 2625 C C . VAL A 1 338 ? -2.168 17.188 -14.375 1 90.88 338 VAL A C 1
ATOM 2627 O O . VAL A 1 338 ? -2.244 16.016 -14.719 1 90.88 338 VAL A O 1
ATOM 2630 N N . GLN A 1 339 ? -1.388 17.625 -13.414 1 90.75 339 GLN A N 1
ATOM 2631 C CA . GLN A 1 339 ? -0.601 16.688 -12.625 1 90.75 339 GLN A CA 1
ATOM 2632 C C . GLN A 1 339 ? -1.363 16.234 -11.383 1 90.75 339 GLN A C 1
ATOM 2634 O O . GLN A 1 339 ? -2.158 17 -10.828 1 90.75 339 GLN A O 1
ATOM 2639 N N . GLY A 1 340 ? -1.158 14.977 -11.047 1 91.94 340 GLY A N 1
ATOM 2640 C CA . GLY A 1 340 ? -1.75 14.43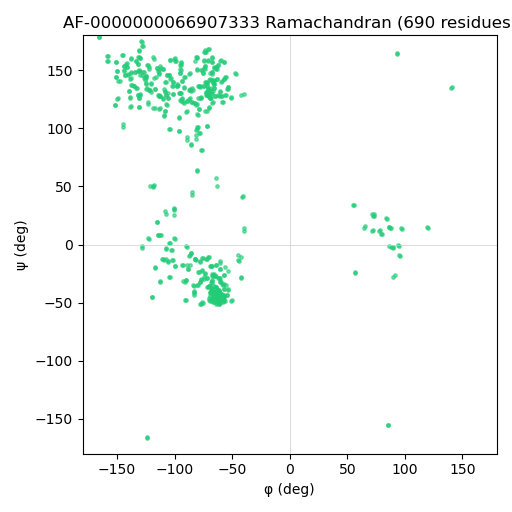8 -9.836 1 91.94 340 GLY A CA 1
ATOM 2641 C C . GLY A 1 340 ? -0.847 13.453 -9.117 1 91.94 340 GLY A C 1
ATOM 2642 O O . GLY A 1 340 ? -0.113 12.695 -9.758 1 91.94 340 GLY A O 1
ATOM 2643 N N . ILE A 1 341 ? -0.916 13.445 -7.805 1 93.25 341 ILE A N 1
ATOM 2644 C CA . ILE A 1 341 ? -0.192 12.516 -6.949 1 93.25 341 ILE A CA 1
ATOM 2645 C C . ILE A 1 341 ? -1.066 11.297 -6.664 1 93.25 341 ILE A C 1
ATOM 2647 O O . ILE A 1 341 ? -2.186 11.43 -6.16 1 93.25 341 ILE A O 1
ATOM 2651 N N . ILE A 1 342 ? -0.597 10.102 -6.996 1 91.38 342 ILE A N 1
ATOM 2652 C CA . ILE A 1 342 ? -1.314 8.891 -6.602 1 91.38 342 ILE A CA 1
ATOM 2653 C C . ILE A 1 342 ? -1.022 8.578 -5.137 1 91.38 342 ILE A C 1
ATOM 2655 O O . ILE A 1 342 ? 0.12 8.289 -4.773 1 91.38 342 ILE A O 1
ATOM 2659 N N . VAL A 1 343 ? -2.047 8.609 -4.316 1 94.12 343 VAL A N 1
ATOM 2660 C CA . VAL A 1 343 ? -1.783 8.414 -2.896 1 94.12 343 VAL A CA 1
ATOM 2661 C C . VAL A 1 343 ? -2.232 7.016 -2.475 1 94.12 343 VAL A C 1
ATOM 2663 O O . VAL A 1 343 ? -1.864 6.535 -1.4 1 94.12 343 VAL A O 1
ATOM 2666 N N . ARG A 1 344 ? -3.039 6.336 -3.332 1 91.31 344 ARG A N 1
ATOM 2667 C CA . ARG A 1 344 ? -3.473 4.957 -3.129 1 91.31 344 ARG A CA 1
ATOM 2668 C C . ARG A 1 344 ? -3.701 4.254 -4.461 1 91.31 344 ARG A C 1
ATOM 2670 O O . ARG A 1 344 ? -4.164 4.867 -5.426 1 91.31 344 ARG A O 1
ATOM 2677 N N . LEU A 1 345 ? -3.473 2.943 -4.496 1 87.44 345 LEU A N 1
ATOM 2678 C CA . LEU A 1 345 ? -3.678 2.188 -5.727 1 87.44 345 LEU A CA 1
ATOM 2679 C C . LEU A 1 345 ? -5.141 1.795 -5.887 1 87.44 345 LEU A C 1
ATOM 2681 O O . LEU A 1 345 ? -5.625 1.63 -7.012 1 87.44 345 LEU A O 1
ATOM 2685 N N . HIS A 1 346 ? -5.77 1.514 -4.777 1 80.06 346 HIS A N 1
ATOM 2686 C CA . HIS A 1 346 ? -7.168 1.091 -4.812 1 80.06 346 HIS A CA 1
ATOM 2687 C C . HIS A 1 346 ? -7.938 1.638 -3.617 1 80.06 346 HIS A C 1
ATOM 2689 O O . HIS A 1 346 ? -7.344 1.96 -2.584 1 80.06 346 HIS A O 1
ATOM 2695 N N . VAL A 1 347 ? -9.273 1.881 -3.869 1 78.38 347 VAL A N 1
ATOM 2696 C CA . VAL A 1 347 ? -10.141 2.408 -2.814 1 78.38 347 VAL A CA 1
ATOM 2697 C C . VAL A 1 347 ? -11.188 1.366 -2.436 1 78.38 347 VAL A C 1
ATOM 2699 O O . VAL A 1 347 ? -11.609 0.571 -3.277 1 78.38 347 VAL A O 1
ATOM 2702 N N . MET B 1 1 ? -7.312 -23.547 -23.375 1 90 1 MET B N 1
ATOM 2703 C CA . MET B 1 1 ? -6.684 -22.484 -22.578 1 90 1 MET B CA 1
ATOM 2704 C C . MET B 1 1 ? -7.516 -21.203 -22.625 1 90 1 MET B C 1
ATOM 2706 O O . MET B 1 1 ? -8.023 -20.828 -23.672 1 90 1 MET B O 1
ATOM 2710 N N . LEU B 1 2 ? -7.715 -20.578 -21.453 1 95.31 2 LEU B N 1
ATOM 2711 C CA . LEU B 1 2 ? -8.547 -19.391 -21.375 1 95.31 2 LEU B CA 1
ATOM 2712 C C . LEU B 1 2 ? -7.691 -18.125 -21.391 1 95.31 2 LEU B C 1
ATOM 2714 O O . LEU B 1 2 ? -6.637 -18.078 -20.75 1 95.31 2 LEU B O 1
ATOM 2718 N N . PRO B 1 3 ? -8.164 -17.172 -22.172 1 97.31 3 PRO B N 1
ATOM 2719 C CA . PRO B 1 3 ? -7.559 -15.852 -21.953 1 97.31 3 PRO B CA 1
ATOM 2720 C C . PRO B 1 3 ? -7.707 -15.367 -20.516 1 97.31 3 PRO B C 1
ATOM 2722 O O . PRO B 1 3 ? -8.617 -15.789 -19.797 1 97.31 3 PRO B O 1
ATOM 2725 N N . VAL B 1 4 ? -6.855 -14.492 -20.109 1 97.31 4 VAL B N 1
ATOM 2726 C CA . VAL B 1 4 ? -6.801 -14.062 -18.719 1 97.31 4 VAL B CA 1
ATOM 2727 C C . VAL B 1 4 ? -8.133 -13.43 -18.328 1 97.31 4 VAL B C 1
ATOM 2729 O O . VAL B 1 4 ? -8.648 -13.695 -17.234 1 97.31 4 VAL B O 1
ATOM 2732 N N . ASP B 1 5 ? -8.75 -12.57 -19.172 1 95.56 5 ASP B N 1
ATOM 2733 C CA . ASP B 1 5 ? -10.008 -11.898 -18.844 1 95.56 5 ASP B CA 1
ATOM 2734 C C . ASP B 1 5 ? -11.133 -12.914 -18.625 1 95.56 5 ASP B C 1
ATOM 2736 O O . ASP B 1 5 ? -11.961 -12.742 -17.734 1 95.56 5 ASP B O 1
ATOM 2740 N N . GLU B 1 6 ? -11.141 -13.938 -19.438 1 97.94 6 GLU B N 1
ATOM 2741 C CA . GLU B 1 6 ? -12.133 -14.992 -19.281 1 97.94 6 GLU B CA 1
ATOM 2742 C C . GLU B 1 6 ? -11.883 -15.797 -18.016 1 97.94 6 GLU B C 1
ATOM 2744 O O . GLU B 1 6 ? -12.836 -16.188 -17.328 1 97.94 6 GLU B O 1
ATOM 2749 N N . ALA B 1 7 ? -10.609 -16.094 -17.734 1 98.38 7 ALA B N 1
ATOM 2750 C CA . ALA B 1 7 ? -10.258 -16.781 -16.5 1 98.38 7 ALA B CA 1
ATOM 2751 C C . ALA B 1 7 ? -10.75 -16.016 -15.273 1 98.38 7 ALA B C 1
ATOM 2753 O O . ALA B 1 7 ? -11.32 -16.594 -14.352 1 98.38 7 ALA B O 1
ATOM 2754 N N . LEU B 1 8 ? -10.562 -14.727 -15.281 1 97.19 8 LEU B N 1
ATOM 2755 C CA . LEU B 1 8 ? -11 -13.883 -14.18 1 97.19 8 LEU B CA 1
ATOM 2756 C C . LEU B 1 8 ? -12.516 -13.898 -14.055 1 97.19 8 LEU B C 1
ATOM 2758 O O . LEU B 1 8 ? -13.047 -13.922 -12.938 1 97.19 8 LEU B O 1
ATOM 2762 N N . LYS B 1 9 ? -13.195 -13.859 -15.18 1 97.38 9 LYS B N 1
ATOM 2763 C CA . LYS B 1 9 ? -14.648 -13.938 -15.148 1 97.38 9 LYS B CA 1
ATOM 2764 C C . LYS B 1 9 ? -15.117 -15.227 -14.484 1 97.38 9 LYS B C 1
ATOM 2766 O O . LYS B 1 9 ? -16.047 -15.211 -13.68 1 97.38 9 LYS B O 1
ATOM 2771 N N . VAL B 1 10 ? -14.453 -16.281 -14.852 1 98.44 10 VAL B N 1
ATOM 2772 C CA . VAL B 1 10 ? -14.781 -17.578 -14.258 1 98.44 10 VAL B CA 1
ATOM 2773 C C . VAL B 1 10 ? -14.555 -17.531 -12.75 1 98.44 10 VAL B C 1
ATOM 2775 O O . VAL B 1 10 ? -15.406 -17.969 -11.977 1 98.44 10 VAL B O 1
ATOM 2778 N N . ILE B 1 11 ? -13.422 -17.016 -12.312 1 98.19 11 ILE B N 1
ATOM 2779 C CA . ILE B 1 11 ? -13.086 -16.906 -10.898 1 98.19 11 ILE B CA 1
ATOM 2780 C C . ILE B 1 11 ? -14.148 -16.094 -10.172 1 98.19 11 ILE B C 1
ATOM 2782 O O . ILE B 1 11 ? -14.695 -16.531 -9.156 1 98.19 11 ILE B O 1
ATOM 2786 N N . PHE B 1 12 ? -14.484 -14.938 -10.734 1 96.88 12 PHE B N 1
ATOM 2787 C CA . PHE B 1 12 ? -15.398 -14.016 -10.07 1 96.88 12 PHE B CA 1
ATOM 2788 C C . PHE B 1 12 ? -16.797 -14.602 -9.992 1 96.88 12 PHE B C 1
ATOM 2790 O O . PHE B 1 12 ? -17.516 -14.391 -9.016 1 96.88 12 PHE B O 1
ATOM 2797 N N . GLU B 1 13 ? -17.172 -15.281 -11.039 1 97.44 13 GLU B N 1
ATOM 2798 C CA . GLU B 1 13 ? -18.484 -15.945 -11.016 1 97.44 13 GLU B CA 1
ATOM 2799 C C . GLU B 1 13 ? -18.547 -16.984 -9.898 1 97.44 13 GLU B C 1
ATOM 2801 O O . GLU B 1 13 ? -19.531 -17.047 -9.156 1 97.44 13 GLU B O 1
ATOM 2806 N N . GLU B 1 14 ? -17.531 -17.734 -9.781 1 97.88 14 GLU B N 1
ATOM 2807 C CA . GLU B 1 14 ? -17.5 -18.797 -8.766 1 97.88 14 GLU B CA 1
ATOM 2808 C C . GLU B 1 14 ? -17.453 -18.203 -7.359 1 97.88 14 GLU B C 1
ATOM 2810 O O . GLU B 1 14 ? -18.016 -18.766 -6.422 1 97.88 14 GLU B O 1
ATOM 2815 N N . LEU B 1 15 ? -16.844 -17.078 -7.168 1 97.12 15 LEU B N 1
ATOM 2816 C CA . LEU B 1 15 ? -16.672 -16.438 -5.863 1 97.12 15 LEU B CA 1
ATOM 2817 C C . LEU B 1 15 ? -18.016 -15.953 -5.332 1 97.12 15 LEU B C 1
ATOM 2819 O O . LEU B 1 15 ? -18.141 -15.641 -4.145 1 97.12 15 LEU B O 1
ATOM 2823 N N . LYS B 1 16 ? -19 -15.82 -6.188 1 95.31 16 LYS B N 1
ATOM 2824 C CA . LYS B 1 16 ? -20.328 -15.438 -5.742 1 95.31 16 LYS B CA 1
ATOM 2825 C C . LYS B 1 16 ? -20.891 -16.469 -4.77 1 95.31 16 LYS B C 1
ATOM 2827 O O . LYS B 1 16 ? -21.812 -16.156 -3.994 1 95.31 16 LYS B O 1
ATOM 2832 N N . THR B 1 17 ? -20.375 -17.641 -4.809 1 95.81 17 THR B N 1
ATOM 2833 C CA . THR B 1 17 ? -20.844 -18.703 -3.938 1 95.81 17 THR B CA 1
ATOM 2834 C C . THR B 1 17 ? -20.141 -18.641 -2.582 1 95.81 17 THR B C 1
ATOM 2836 O O . THR B 1 17 ? -20.484 -19.391 -1.666 1 95.81 17 THR B O 1
ATOM 2839 N N . TYR B 1 18 ? -19.156 -17.812 -2.402 1 95.44 18 TYR B N 1
ATOM 2840 C CA . TYR B 1 18 ? -18.453 -17.641 -1.139 1 95.44 18 TYR B CA 1
ATOM 2841 C C . TYR B 1 18 ? -19.344 -16.984 -0.097 1 95.44 18 TYR B C 1
ATOM 2843 O O . TYR B 1 18 ? -19.984 -15.969 -0.369 1 95.44 18 TYR B O 1
ATOM 2851 N N . GLU B 1 19 ? -19.469 -17.547 0.96 1 93 19 GLU B N 1
ATOM 2852 C CA . GLU B 1 19 ? -20.25 -16.953 2.049 1 93 19 GLU B CA 1
ATOM 2853 C C . GLU B 1 19 ? -19.438 -15.898 2.799 1 93 19 GLU B C 1
ATOM 2855 O O . GLU B 1 19 ? -18.688 -16.234 3.721 1 93 19 GLU B O 1
ATOM 2860 N N . LYS B 1 20 ? -19.734 -14.688 2.471 1 92.56 20 LYS B N 1
ATOM 2861 C CA . LYS B 1 20 ? -19.031 -13.586 3.131 1 92.56 20 LYS B CA 1
ATOM 2862 C C . LYS B 1 20 ? -19.531 -13.398 4.559 1 92.56 20 LYS B C 1
ATOM 2864 O O . LYS B 1 20 ? -20.734 -13.508 4.82 1 92.56 20 LYS B O 1
ATOM 2869 N N . GLN B 1 21 ? -18.578 -13.219 5.375 1 94.5 21 GLN B N 1
ATOM 2870 C CA . GLN B 1 21 ? -18.906 -12.938 6.77 1 94.5 21 GLN B CA 1
ATOM 2871 C C . GLN B 1 21 ? -18.484 -11.523 7.16 1 94.5 21 GLN B C 1
ATOM 2873 O O . GLN B 1 21 ? -17.531 -10.977 6.594 1 94.5 21 GLN B O 1
ATOM 2878 N N . SER B 1 22 ? -19.234 -10.922 8.031 1 97 22 SER B N 1
ATOM 2879 C CA . SER B 1 22 ? -18.906 -9.602 8.562 1 97 22 SER B CA 1
ATOM 2880 C C . SER B 1 22 ? -18.594 -9.672 10.055 1 97 22 SER B C 1
ATOM 2882 O O . SER B 1 22 ? -19.078 -10.555 10.766 1 97 22 SER B O 1
ATOM 2884 N N . VAL B 1 23 ? -17.766 -8.836 10.484 1 97.94 23 VAL B N 1
ATOM 2885 C CA . VAL B 1 23 ? -17.438 -8.703 11.898 1 97.94 23 VAL B CA 1
ATOM 2886 C C . VAL B 1 23 ? -17.516 -7.238 12.305 1 97.94 23 VAL B C 1
ATOM 2888 O O . VAL B 1 23 ? -17.328 -6.344 11.477 1 97.94 23 VAL B O 1
ATOM 2891 N N . LEU B 1 24 ? -17.844 -6.992 13.523 1 98.25 24 LEU B N 1
ATOM 2892 C CA . LEU B 1 24 ? -17.844 -5.648 14.086 1 98.25 24 LEU B CA 1
ATOM 2893 C C . LEU B 1 24 ? -16.484 -5.312 14.68 1 98.25 24 LEU B C 1
ATOM 2895 O O . LEU B 1 24 ? -15.945 -6.066 15.5 1 98.25 24 LEU B O 1
ATOM 2899 N N . LEU B 1 25 ? -15.859 -4.207 14.203 1 98.06 25 LEU B N 1
ATOM 2900 C CA . LEU B 1 25 ? -14.578 -3.762 14.727 1 98.06 25 LEU B CA 1
ATOM 2901 C C . LEU B 1 25 ? -14.656 -2.312 15.195 1 98.06 25 LEU B C 1
ATOM 2903 O O . LEU B 1 25 ? -15.359 -1.5 14.594 1 98.06 25 LEU B O 1
ATOM 2907 N N . PRO B 1 26 ? -13.875 -2.062 16.312 1 97.81 26 PRO B N 1
ATOM 2908 C CA . PRO B 1 26 ? -13.688 -0.635 16.578 1 97.81 26 PRO B CA 1
ATOM 2909 C C . PRO B 1 26 ? -13.062 0.111 15.398 1 97.81 26 PRO B C 1
ATOM 2911 O O . PRO B 1 26 ? -12.188 -0.43 14.719 1 97.81 26 PRO B O 1
ATOM 2914 N N . VAL B 1 27 ? -13.469 1.325 15.133 1 97.38 27 VAL B N 1
ATOM 2915 C CA . VAL B 1 27 ? -13.008 2.137 14.008 1 97.38 27 VAL B CA 1
ATOM 2916 C C . VAL B 1 27 ? -11.484 2.225 14.023 1 97.38 27 VAL B C 1
ATOM 2918 O O . VAL B 1 27 ? -10.844 2.078 12.984 1 97.38 27 VAL B O 1
ATOM 2921 N N . ASP B 1 28 ? -10.867 2.338 15.164 1 95 28 ASP B N 1
ATOM 2922 C CA . ASP B 1 28 ? -9.43 2.537 15.289 1 95 28 ASP B CA 1
ATOM 2923 C C . ASP B 1 28 ? -8.672 1.259 14.938 1 95 28 ASP B C 1
ATOM 2925 O O . ASP B 1 28 ? -7.453 1.291 14.734 1 95 28 ASP B O 1
ATOM 2929 N N . SER B 1 29 ? -9.398 0.143 14.844 1 95.19 29 SER B N 1
ATOM 2930 C CA . SER B 1 29 ? -8.766 -1.132 14.508 1 95.19 29 SER B CA 1
ATOM 2931 C C . SER B 1 29 ? -9.242 -1.641 13.148 1 95.19 29 SER B C 1
ATOM 2933 O O . SER B 1 29 ? -8.945 -2.775 12.773 1 95.19 29 SER B O 1
ATOM 2935 N N . ALA B 1 30 ? -9.961 -0.832 12.461 1 96.62 30 ALA B N 1
ATOM 2936 C CA . ALA B 1 30 ? -10.641 -1.326 11.266 1 96.62 30 ALA B CA 1
ATOM 2937 C C . ALA B 1 30 ? -9.867 -0.956 10 1 96.62 30 ALA B C 1
ATOM 2939 O O . ALA B 1 30 ? -10.289 -1.272 8.891 1 96.62 30 ALA B O 1
ATOM 2940 N N . ASN B 1 31 ? -8.688 -0.353 10.203 1 94.31 31 ASN B N 1
ATOM 2941 C CA . ASN B 1 31 ? -7.863 -0.009 9.047 1 94.31 31 ASN B CA 1
ATOM 2942 C C . ASN B 1 31 ? -7.613 -1.223 8.156 1 94.31 31 ASN B C 1
ATOM 2944 O O . ASN B 1 31 ? -7.371 -2.324 8.656 1 94.31 31 ASN B O 1
ATOM 2948 N N . ASP B 1 32 ? -7.73 -1.074 6.836 1 94.06 32 ASP B N 1
ATOM 2949 C CA . ASP B 1 32 ? -7.391 -2.059 5.812 1 94.06 32 ASP B CA 1
ATOM 2950 C C . ASP B 1 32 ? -8.477 -3.125 5.695 1 94.06 32 ASP B C 1
ATOM 2952 O O . ASP B 1 32 ? -8.25 -4.191 5.117 1 94.06 32 ASP B O 1
ATOM 2956 N N . HIS B 1 33 ? -9.664 -2.883 6.328 1 96.56 33 HIS B N 1
ATOM 2957 C CA . HIS B 1 33 ? -10.82 -3.746 6.137 1 96.56 33 HIS B CA 1
ATOM 2958 C C . HIS B 1 33 ? -11.852 -3.09 5.219 1 96.56 33 HIS B C 1
ATOM 2960 O O . HIS B 1 33 ? -11.859 -1.866 5.062 1 96.56 33 HIS B O 1
ATOM 2966 N N . VAL B 1 34 ? -12.656 -3.914 4.664 1 96.69 34 VAL B N 1
ATOM 2967 C CA . VAL B 1 34 ? -13.648 -3.428 3.715 1 96.69 34 VAL B CA 1
ATOM 2968 C C . VAL B 1 34 ? -15.016 -3.332 4.395 1 96.69 34 VAL B C 1
ATOM 2970 O O . VAL B 1 34 ? -15.461 -4.281 5.043 1 96.69 34 VAL B O 1
ATOM 2973 N N . LEU B 1 35 ? -15.617 -2.211 4.254 1 96.88 35 LEU B N 1
ATOM 2974 C CA . LEU B 1 35 ? -16.953 -2.016 4.805 1 96.88 35 LEU B CA 1
ATOM 2975 C C . LEU B 1 35 ? -17.969 -2.92 4.105 1 96.88 35 LEU B C 1
ATOM 2977 O O . LEU B 1 35 ? -17.969 -3.014 2.877 1 96.88 35 LEU B O 1
ATOM 2981 N N . THR B 1 36 ? -18.844 -3.582 4.867 1 97 36 THR B N 1
ATOM 2982 C CA . THR B 1 36 ? -19.812 -4.488 4.273 1 97 36 THR B CA 1
ATOM 2983 C C . THR B 1 36 ? -21.188 -3.822 4.195 1 97 36 THR B C 1
ATOM 2985 O O . THR B 1 36 ? -22.094 -4.316 3.512 1 97 36 THR B O 1
ATOM 2988 N N . GLU B 1 37 ? -21.375 -2.705 4.879 1 96.69 37 GLU B N 1
ATOM 2989 C CA . GLU B 1 37 ? -22.609 -1.925 4.844 1 96.69 37 GLU B CA 1
ATOM 2990 C C . GLU B 1 37 ? -22.312 -0.427 4.855 1 96.69 37 GLU B C 1
ATOM 2992 O O . GLU B 1 37 ? -21.281 0.002 5.355 1 96.69 37 GLU B O 1
ATOM 2997 N N . PRO B 1 38 ? -23.203 0.33 4.289 1 97.12 38 PRO B N 1
ATOM 2998 C CA . PRO B 1 38 ? -23.016 1.779 4.375 1 97.12 38 PRO B CA 1
ATOM 2999 C C . PRO B 1 38 ? -23.047 2.293 5.812 1 97.12 38 PRO B C 1
ATOM 3001 O O . PRO B 1 38 ? -23.609 1.638 6.695 1 97.12 38 PRO B O 1
ATOM 3004 N N . VAL B 1 39 ? -22.422 3.387 6.059 1 97.88 39 VAL B N 1
ATOM 3005 C CA . VAL B 1 39 ? -22.422 4.02 7.375 1 97.88 39 VAL B CA 1
ATOM 3006 C C . VAL B 1 39 ? -23.156 5.355 7.301 1 97.88 39 VAL B C 1
ATOM 3008 O O . VAL B 1 39 ? -22.875 6.176 6.426 1 97.88 39 VAL B O 1
ATOM 3011 N N . TYR B 1 40 ? -24.062 5.539 8.133 1 97.88 40 TYR B N 1
ATOM 3012 C CA . TYR B 1 40 ? -24.844 6.77 8.234 1 97.88 40 TYR B CA 1
ATOM 3013 C C . TYR B 1 40 ? -24.453 7.555 9.484 1 97.88 40 TYR B C 1
ATOM 3015 O O . TYR B 1 40 ? -24.234 6.973 10.547 1 97.88 40 TYR B O 1
ATOM 3023 N N . SER B 1 41 ? -24.375 8.828 9.367 1 97.06 41 SER B N 1
ATOM 3024 C CA . SER B 1 41 ? -23.906 9.648 10.477 1 97.06 41 SER B CA 1
ATOM 3025 C C . SER B 1 41 ? -24.938 9.688 11.609 1 97.06 41 SER B C 1
ATOM 3027 O O . SER B 1 41 ? -26.109 10.008 11.383 1 97.06 41 SER B O 1
ATOM 3029 N N . PRO B 1 42 ? -24.547 9.43 12.797 1 96 42 PRO B N 1
ATOM 3030 C CA . PRO B 1 42 ? -25.469 9.523 13.922 1 96 42 PRO B CA 1
ATOM 3031 C C . PRO B 1 42 ? -25.641 10.953 14.43 1 96 42 PRO B C 1
ATOM 3033 O O . PRO B 1 42 ? -26.516 11.219 15.258 1 96 42 PRO B O 1
ATOM 3036 N N . GLU B 1 43 ? -24.75 11.867 13.992 1 94.25 43 GLU B N 1
ATOM 3037 C CA . GLU B 1 43 ? -24.781 13.258 14.422 1 94.25 43 GLU B CA 1
ATOM 3038 C C . GLU B 1 43 ? -24.438 14.195 13.258 1 94.25 43 GLU B C 1
ATOM 3040 O O . GLU B 1 43 ? -23.812 13.773 12.281 1 94.25 43 GLU B O 1
ATOM 3045 N N . PRO B 1 44 ? -24.906 15.422 13.406 1 92.69 44 PRO B N 1
ATOM 3046 C CA . PRO B 1 44 ? -24.484 16.391 12.383 1 92.69 44 PRO B CA 1
ATOM 3047 C C . PRO B 1 44 ? -23.031 16.828 12.555 1 92.69 44 PRO B C 1
ATOM 3049 O O . PRO B 1 44 ? -22.469 16.703 13.641 1 92.69 44 PRO B O 1
ATOM 3052 N N . LEU B 1 45 ? -22.422 17.328 11.484 1 90 45 LEU B N 1
ATOM 3053 C CA . LEU B 1 45 ? -21.078 17.906 11.492 1 90 45 LEU B CA 1
ATOM 3054 C C . LEU B 1 45 ? -21.062 19.266 10.805 1 90 45 LEU B C 1
ATOM 3056 O O . LEU B 1 45 ? -21.422 19.375 9.633 1 90 45 LEU B O 1
ATOM 3060 N N . PRO B 1 46 ? -20.719 20.25 11.539 1 88.94 46 PRO B N 1
ATOM 3061 C CA . PRO B 1 46 ? -20.375 20.25 12.969 1 88.94 46 PRO B CA 1
ATOM 3062 C C . PRO B 1 46 ? -21.594 20.016 13.859 1 88.94 46 PRO B C 1
ATOM 3064 O O . PRO B 1 46 ? -22.719 20.312 13.461 1 88.94 46 PRO B O 1
ATOM 3067 N N . ALA B 1 47 ? -21.344 19.594 15.016 1 87.44 47 ALA B N 1
ATOM 3068 C CA . ALA B 1 47 ? -22.406 19.297 15.969 1 87.44 47 ALA B CA 1
ATOM 3069 C C . ALA B 1 47 ? -22.922 20.578 16.625 1 87.44 47 ALA B C 1
ATOM 3071 O O . ALA B 1 47 ? -24.047 20.609 17.141 1 87.44 47 ALA B O 1
ATOM 3072 N N . PHE B 1 48 ? -22.094 21.578 16.625 1 84.31 48 PHE B N 1
ATOM 3073 C CA . PHE B 1 48 ? -22.422 22.906 17.156 1 84.31 48 PHE B CA 1
ATOM 3074 C C . PHE B 1 48 ? -22.031 24 16.172 1 84.31 48 PHE B C 1
ATOM 3076 O O . PHE B 1 48 ? -21.172 23.781 15.312 1 84.31 48 PHE B O 1
ATOM 3083 N N . ALA B 1 49 ? -22.641 25.047 16.266 1 77.44 49 ALA B N 1
ATOM 3084 C CA . ALA B 1 49 ? -22.25 26.172 15.414 1 77.44 49 ALA B CA 1
ATOM 3085 C C . ALA B 1 49 ? -20.781 26.547 15.656 1 77.44 49 ALA B C 1
ATOM 3087 O O . ALA B 1 49 ? -20.312 26.547 16.797 1 77.44 49 ALA B O 1
ATOM 3088 N N . ALA B 1 50 ? -20.031 26.5 14.547 1 69 50 ALA B N 1
ATOM 3089 C CA . ALA B 1 50 ? -18.594 26.703 14.688 1 69 50 ALA B CA 1
ATOM 3090 C C . ALA B 1 50 ? -18.094 27.828 13.781 1 69 50 ALA B C 1
ATOM 3092 O O . ALA B 1 50 ? -18.734 28.156 12.773 1 69 50 ALA B O 1
ATOM 3093 N N . SER B 1 51 ? -17.078 28.688 14.305 1 61.5 51 SER B N 1
ATOM 3094 C CA . SER B 1 51 ? -16.469 29.703 13.461 1 61.5 51 SER B CA 1
ATOM 3095 C C . SER B 1 51 ? -15.523 29.078 12.438 1 61.5 51 SER B C 1
ATOM 3097 O O . SER B 1 51 ? -14.922 28.031 12.703 1 61.5 51 SER B O 1
ATOM 3099 N N . ILE B 1 52 ? -15.562 29.328 11.102 1 53.69 52 ILE B N 1
ATOM 3100 C CA . ILE B 1 52 ? -14.828 28.781 9.961 1 53.69 52 ILE B CA 1
ATOM 3101 C C . ILE B 1 52 ? -13.328 29 10.164 1 53.69 52 ILE B C 1
ATOM 3103 O O . ILE B 1 52 ? -12.508 28.172 9.766 1 53.69 52 ILE B O 1
ATOM 3107 N N . LYS B 1 53 ? -12.953 30.219 10.578 1 50.62 53 LYS B N 1
ATOM 3108 C CA . LYS B 1 53 ? -11.57 30.656 10.43 1 50.62 53 LYS B CA 1
ATOM 3109 C C . LYS B 1 53 ? -10.617 29.75 11.203 1 50.62 53 LYS B C 1
ATOM 3111 O O . LYS B 1 53 ? -9.547 29.406 10.711 1 50.62 53 LYS B O 1
ATOM 3116 N N . ASP B 1 54 ? -11.055 29.609 12.469 1 47.31 54 ASP B N 1
ATOM 3117 C CA . ASP B 1 54 ? -10.016 28.953 13.25 1 47.31 54 ASP B CA 1
ATOM 3118 C C . ASP B 1 54 ? -10.406 27.516 13.586 1 47.31 54 ASP B C 1
ATOM 3120 O O . ASP B 1 54 ? -9.773 26.875 14.43 1 47.31 54 ASP B O 1
ATOM 3124 N N . GLY B 1 55 ? -11.25 26.875 12.688 1 43.31 55 GLY B N 1
ATOM 3125 C CA . GLY B 1 55 ? -11.594 25.469 12.812 1 43.31 55 GLY B CA 1
ATOM 3126 C C . GLY B 1 55 ? -12.219 25.125 14.148 1 43.31 55 GLY B C 1
ATOM 3127 O O . GLY B 1 55 ? -12.602 23.984 14.391 1 43.31 55 GLY B O 1
ATOM 3128 N N . TYR B 1 56 ? -11.938 25.938 15.234 1 42.5 56 TYR B N 1
ATOM 3129 C CA . TYR B 1 56 ? -12.414 25.625 16.578 1 42.5 56 TYR B CA 1
ATOM 3130 C C . TYR B 1 56 ? -13.68 26.406 16.906 1 42.5 56 TYR B C 1
ATOM 3132 O O . TYR B 1 56 ? -13.938 27.453 16.312 1 42.5 56 TYR B O 1
ATOM 3140 N N . ALA B 1 57 ? -14.68 25.75 17.547 1 43.88 57 ALA B N 1
ATOM 3141 C CA . ALA B 1 57 ? -15.977 26.234 18.031 1 43.88 57 ALA B CA 1
ATOM 3142 C C . ALA B 1 57 ? -15.844 27.625 18.656 1 43.88 57 ALA B C 1
ATOM 3144 O O . ALA B 1 57 ? -15.453 27.75 19.812 1 43.88 57 ALA B O 1
ATOM 3145 N N . LEU B 1 58 ? -15.125 28.516 18.125 1 40.5 58 LEU B N 1
ATOM 3146 C CA . LEU B 1 58 ? -15.242 29.734 18.938 1 40.5 58 LEU B CA 1
ATOM 3147 C C . LEU B 1 58 ? -16.641 30.344 18.797 1 40.5 58 LEU B C 1
ATOM 3149 O O . LEU B 1 58 ? -17.25 30.25 17.734 1 40.5 58 LEU B O 1
ATOM 3153 N N . LEU B 1 59 ? -17.344 30.766 19.938 1 38.03 59 LEU B N 1
ATOM 3154 C CA . LEU B 1 59 ? -18.562 31.484 20.297 1 38.03 59 LEU B CA 1
ATOM 3155 C C . LEU B 1 59 ? -18.75 32.688 19.406 1 38.03 59 LEU B C 1
ATOM 3157 O O . LEU B 1 59 ? -19.75 33.438 19.547 1 38.03 59 LEU B O 1
ATOM 3161 N N . MET B 1 60 ? -17.688 33.312 18.859 1 39 60 MET B N 1
ATOM 3162 C CA . MET B 1 60 ? -18.078 34.656 18.469 1 39 60 MET B CA 1
ATOM 3163 C C . MET B 1 60 ? -18.828 34.625 17.141 1 39 60 MET B C 1
ATOM 3165 O O . MET B 1 60 ? -18.5 33.875 16.234 1 39 60 MET B O 1
ATOM 3169 N N . VAL B 1 61 ? -20.078 35.188 17 1 38.31 61 VAL B N 1
ATOM 3170 C CA . VAL B 1 61 ? -21.125 35.531 16.062 1 38.31 61 VAL B CA 1
ATOM 3171 C C . VAL B 1 61 ? -20.516 36.062 14.773 1 38.31 61 VAL B C 1
ATOM 3173 O O . VAL B 1 61 ? -21.094 36.938 14.117 1 38.31 61 VAL B O 1
ATOM 3176 N N . THR B 1 62 ? -19.219 35.938 14.43 1 43.91 62 THR B N 1
ATOM 3177 C CA . THR B 1 62 ? -19.031 36.688 13.195 1 43.91 62 THR B CA 1
ATOM 3178 C C . THR B 1 62 ? -19.641 35.938 12.016 1 43.91 62 THR B C 1
ATOM 3180 O O . THR B 1 62 ? -19.984 34.75 12.117 1 43.91 62 THR B O 1
ATOM 3183 N N . ASP B 1 63 ? -19.859 36.562 10.781 1 46.84 63 ASP B N 1
ATOM 3184 C CA . ASP B 1 63 ? -20.422 36.344 9.461 1 46.84 63 ASP B CA 1
ATOM 3185 C C . ASP B 1 63 ? -20 34.969 8.922 1 46.84 63 ASP B C 1
ATOM 3187 O O . ASP B 1 63 ? -20.516 34.5 7.91 1 46.84 63 ASP B O 1
ATOM 3191 N N . PHE B 1 64 ? -19.047 34.281 9.461 1 52.78 64 PHE B N 1
ATOM 3192 C CA . PHE B 1 64 ? -18.609 33.062 8.789 1 52.78 64 PHE B CA 1
ATOM 3193 C C . PHE B 1 64 ? -18.844 31.828 9.664 1 52.78 64 PHE B C 1
ATOM 3195 O O . PHE B 1 64 ? -17.906 31.125 10.039 1 52.78 64 PHE B O 1
ATOM 3202 N N . GLU B 1 65 ? -20.109 31.641 10.203 1 63.97 65 GLU B N 1
ATOM 3203 C CA . GLU B 1 65 ? -20.516 30.516 11.047 1 63.97 65 GLU B CA 1
ATOM 3204 C C . GLU B 1 65 ? -20.844 29.297 10.203 1 63.97 65 GLU B C 1
ATOM 3206 O O . GLU B 1 65 ? -21.562 29.391 9.219 1 63.97 65 GLU B O 1
ATOM 3211 N N . ARG B 1 66 ? -20.047 28.219 10.5 1 76.5 66 ARG B N 1
ATOM 3212 C CA . ARG B 1 66 ? -20.484 26.938 9.984 1 76.5 66 ARG B CA 1
ATOM 3213 C C . ARG B 1 66 ? -21.719 26.422 10.727 1 76.5 66 ARG B C 1
ATOM 3215 O O . ARG B 1 66 ? -21.672 26.219 11.945 1 76.5 66 ARG B O 1
ATOM 3222 N N . GLN B 1 67 ? -22.812 26.344 9.945 1 82.69 67 GLN B N 1
ATOM 3223 C CA . GLN B 1 67 ? -24.078 25.875 10.516 1 82.69 67 GLN B CA 1
ATOM 3224 C C . GLN B 1 67 ? -23.984 24.406 10.898 1 82.69 67 GLN B C 1
ATOM 3226 O O . GLN B 1 67 ? -23.219 23.641 10.297 1 82.69 67 GLN B O 1
ATOM 3231 N N . ILE B 1 68 ? -24.719 24.125 11.922 1 85.94 68 ILE B N 1
ATOM 3232 C CA . ILE B 1 68 ? -24.812 22.734 12.344 1 85.94 68 ILE B CA 1
ATOM 3233 C C . ILE B 1 68 ? -25.172 21.844 11.148 1 85.94 68 ILE B C 1
ATOM 3235 O O . ILE B 1 68 ? -26.078 22.172 10.383 1 85.94 68 ILE B O 1
ATOM 3239 N N . GLY B 1 69 ? -24.406 20.859 10.906 1 87 69 GLY B N 1
ATOM 3240 C CA . GLY B 1 69 ? -24.734 19.844 9.906 1 87 69 GLY B CA 1
ATOM 3241 C C . GLY B 1 69 ? -24.422 20.297 8.484 1 87 69 GLY B C 1
ATOM 3242 O O . GLY B 1 69 ? -24.797 19.625 7.523 1 87 69 GLY B O 1
ATOM 3243 N N . CYS B 1 70 ? -23.781 21.375 8.336 1 85.56 70 CYS B N 1
ATOM 3244 C CA . CYS B 1 70 ? -23.484 21.875 7 1 85.56 70 CYS B CA 1
ATOM 3245 C C . CYS B 1 70 ? -22.547 20.953 6.254 1 85.56 70 CYS B C 1
ATOM 3247 O O . CYS B 1 70 ? -22.594 20.844 5.027 1 85.56 70 CYS B O 1
ATOM 3249 N N . ASP B 1 71 ? -21.75 20.234 6.984 1 87.5 71 ASP B N 1
ATOM 3250 C CA . ASP B 1 71 ? -20.828 19.297 6.352 1 87.5 71 ASP B CA 1
ATOM 3251 C C . ASP B 1 71 ? -21.484 17.922 6.207 1 87.5 71 ASP B C 1
ATOM 3253 O O . ASP B 1 71 ? -21.328 17.266 5.172 1 87.5 71 ASP B O 1
ATOM 3257 N N . VAL B 1 72 ? -22.078 17.469 7.285 1 91.62 72 VAL B N 1
ATOM 3258 C CA . VAL B 1 72 ? -22.766 16.172 7.305 1 91.62 72 VAL B CA 1
ATOM 3259 C C . VAL B 1 72 ? -24.078 16.312 8.078 1 91.62 72 VAL B C 1
ATOM 3261 O O . VAL B 1 72 ? -24.078 16.719 9.242 1 91.62 72 VAL B O 1
ATOM 3264 N N . ALA B 1 73 ? -25.156 16.047 7.406 1 93.81 73 ALA B N 1
ATOM 3265 C CA . ALA B 1 73 ? -26.438 16.031 8.094 1 93.81 73 ALA B CA 1
ATOM 3266 C C . ALA B 1 73 ? -26.625 14.75 8.898 1 93.81 73 ALA B C 1
ATOM 3268 O O . ALA B 1 73 ? -26.047 13.711 8.555 1 93.81 73 ALA B O 1
ATOM 3269 N N . MET B 1 74 ? -27.375 14.859 9.969 1 94.56 74 MET B N 1
ATOM 3270 C CA . MET B 1 74 ? -27.75 13.641 10.672 1 94.56 74 MET B CA 1
ATOM 3271 C C . MET B 1 74 ? -28.453 12.664 9.734 1 94.56 74 MET B C 1
ATOM 3273 O O . MET B 1 74 ? -29.328 13.055 8.961 1 94.56 74 MET B O 1
ATOM 3277 N N . GLY B 1 75 ? -27.953 11.422 9.734 1 96.38 75 GLY B N 1
ATOM 3278 C CA . GLY B 1 75 ? -28.578 10.398 8.922 1 96.38 75 GLY B CA 1
ATOM 3279 C C . GLY B 1 75 ? -28.016 10.32 7.512 1 96.38 75 GLY B C 1
ATOM 3280 O O . GLY B 1 75 ? -28.391 9.438 6.734 1 96.38 75 GLY B O 1
ATOM 3281 N N . GLU B 1 76 ? -27.125 11.172 7.215 1 95.31 76 GLU B N 1
ATOM 3282 C CA . GLU B 1 76 ? -26.5 11.148 5.895 1 95.31 76 GLU B CA 1
ATOM 3283 C C . GLU B 1 76 ? -25.562 9.961 5.742 1 95.31 76 GLU B C 1
ATOM 3285 O O . GLU B 1 76 ? -24.844 9.602 6.68 1 95.31 76 GLU B O 1
ATOM 3290 N N . CYS B 1 77 ? -25.594 9.328 4.574 1 95.94 77 CYS B N 1
ATOM 3291 C CA . CYS B 1 77 ? -24.625 8.273 4.277 1 95.94 77 CYS B CA 1
ATOM 3292 C C . CYS B 1 77 ? -23.234 8.859 4.086 1 95.94 77 CYS B C 1
ATOM 3294 O O . CYS B 1 77 ? -23 9.641 3.168 1 95.94 77 CYS B O 1
ATOM 3296 N N . ILE B 1 78 ? -22.312 8.484 4.898 1 95.31 78 ILE B N 1
ATOM 3297 C CA . ILE B 1 78 ? -21 9.117 4.852 1 95.31 78 ILE B CA 1
ATOM 3298 C C . ILE B 1 78 ? -20 8.172 4.191 1 95.31 78 ILE B C 1
ATOM 3300 O O . ILE B 1 78 ? -19 8.617 3.617 1 95.31 78 ILE B O 1
ATOM 3304 N N . LEU B 1 79 ? -20.25 6.852 4.309 1 95.38 79 LEU B N 1
ATOM 3305 C CA . LEU B 1 79 ? -19.406 5.875 3.625 1 95.38 79 LEU B CA 1
ATOM 3306 C C . LEU B 1 79 ? -20.25 4.766 3.01 1 95.38 79 LEU B C 1
ATOM 3308 O O . LEU B 1 79 ? -21.219 4.309 3.619 1 95.38 79 LEU B O 1
ATOM 3312 N N . SER B 1 80 ? -19.828 4.32 1.845 1 93.31 80 SER B N 1
ATOM 3313 C CA . SER B 1 80 ? -20.516 3.227 1.161 1 93.31 80 SER B CA 1
ATOM 3314 C C . SER B 1 80 ? -19.859 1.886 1.464 1 93.31 80 SER B C 1
ATOM 3316 O O . SER B 1 80 ? -18.672 1.834 1.808 1 93.31 80 SER B O 1
ATOM 3318 N N . ALA B 1 81 ? -20.688 0.876 1.345 1 94.5 81 ALA B N 1
ATOM 3319 C CA . ALA B 1 81 ? -20.125 -0.47 1.419 1 94.5 81 ALA B CA 1
ATOM 3320 C C . ALA B 1 81 ? -19.172 -0.732 0.257 1 94.5 81 ALA B C 1
ATOM 3322 O O . ALA B 1 81 ? -19.281 -0.103 -0.798 1 94.5 81 ALA B O 1
ATOM 3323 N N . GLY B 1 82 ? -18.188 -1.639 0.491 1 93.56 82 GLY B N 1
ATOM 3324 C CA . GLY B 1 82 ? -17.312 -2.057 -0.586 1 93.56 82 GLY B CA 1
ATOM 3325 C C . GLY B 1 82 ? -16.016 -1.257 -0.646 1 93.56 82 GLY B C 1
ATOM 3326 O O . GLY B 1 82 ? -15.164 -1.52 -1.489 1 93.56 82 GLY B O 1
ATOM 3327 N N . PHE B 1 83 ? -15.914 -0.281 0.284 1 91.94 83 PHE B N 1
ATOM 3328 C CA . PHE B 1 83 ? -14.703 0.529 0.319 1 91.94 83 PHE B CA 1
ATOM 3329 C C . PHE B 1 83 ? -13.797 0.105 1.471 1 91.94 83 PHE B C 1
ATOM 3331 O O . PHE B 1 83 ? -14.281 -0.225 2.555 1 91.94 83 PHE B O 1
ATOM 3338 N N . ARG B 1 84 ? -12.539 0.156 1.184 1 94 84 ARG B N 1
ATOM 3339 C CA . ARG B 1 84 ? -11.547 -0.157 2.201 1 94 84 ARG B CA 1
ATOM 3340 C C . ARG B 1 84 ? -11.32 1.029 3.133 1 94 84 ARG B C 1
ATOM 3342 O O . ARG B 1 84 ? -11.219 2.172 2.678 1 94 84 ARG B O 1
ATOM 3349 N N . LEU B 1 85 ? -11.242 0.779 4.395 1 95.69 85 LEU B N 1
ATOM 3350 C CA . LEU B 1 85 ? -11.023 1.822 5.391 1 95.69 85 LEU B CA 1
ATOM 3351 C C . LEU B 1 85 ? -9.547 2.162 5.508 1 95.69 85 LEU B C 1
ATOM 3353 O O . LEU B 1 85 ? -8.711 1.27 5.688 1 95.69 85 LEU B O 1
ATOM 3357 N N . THR B 1 86 ? -9.203 3.371 5.289 1 95.88 86 THR B N 1
ATOM 3358 C CA . THR B 1 86 ? -7.875 3.93 5.496 1 95.88 86 THR B CA 1
ATOM 3359 C C . THR B 1 86 ? -7.934 5.129 6.434 1 95.88 86 THR B C 1
ATOM 3361 O O . THR B 1 86 ? -8.93 5.336 7.129 1 95.88 86 THR B O 1
ATOM 3364 N N . SER B 1 87 ? -6.898 5.871 6.477 1 97.06 87 SER B N 1
ATOM 3365 C CA . SER B 1 87 ? -6.828 7.055 7.328 1 97.06 87 SER B CA 1
ATOM 3366 C C . SER B 1 87 ? -7.938 8.047 6.992 1 97.06 87 SER B C 1
ATOM 3368 O O . SER B 1 87 ? -8.516 8.672 7.887 1 97.06 87 SER B O 1
ATOM 3370 N N . SER B 1 88 ? -8.312 8.125 5.715 1 95.5 88 SER B N 1
ATOM 3371 C CA . SER B 1 88 ? -9.352 9.055 5.273 1 95.5 88 SER B CA 1
ATOM 3372 C C . SER B 1 88 ? -10.711 8.672 5.848 1 95.5 88 SER B C 1
ATOM 3374 O O . SER B 1 88 ? -11.367 9.484 6.492 1 95.5 88 SER B O 1
ATOM 3376 N N . GLU B 1 89 ? -11.078 7.422 5.719 1 95.69 89 GLU B N 1
ATOM 3377 C CA . GLU B 1 89 ? -12.375 6.949 6.191 1 95.69 89 GLU B CA 1
ATOM 3378 C C . GLU B 1 89 ? -12.43 6.941 7.719 1 95.69 89 GLU B C 1
ATOM 3380 O O . GLU B 1 89 ? -13.469 7.27 8.305 1 95.69 89 GLU B O 1
ATOM 3385 N N . THR B 1 90 ? -11.305 6.613 8.32 1 95 90 THR B N 1
ATOM 3386 C CA . THR B 1 90 ? -11.227 6.637 9.781 1 95 90 THR B CA 1
ATOM 3387 C C . THR B 1 90 ? -11.508 8.039 10.312 1 95 90 THR B C 1
ATOM 3389 O O . THR B 1 90 ? -12.219 8.195 11.305 1 95 90 THR B O 1
ATOM 3392 N N . SER B 1 91 ? -10.945 8.984 9.656 1 96 91 SER B N 1
ATOM 3393 C CA . SER B 1 91 ? -11.156 10.375 10.07 1 96 91 SER B CA 1
ATOM 3394 C C . SER B 1 91 ? -12.625 10.766 9.969 1 96 91 SER B C 1
ATOM 3396 O O . SER B 1 91 ? -13.164 11.391 10.875 1 96 91 SER B O 1
ATOM 3398 N N . VAL B 1 92 ? -13.25 10.367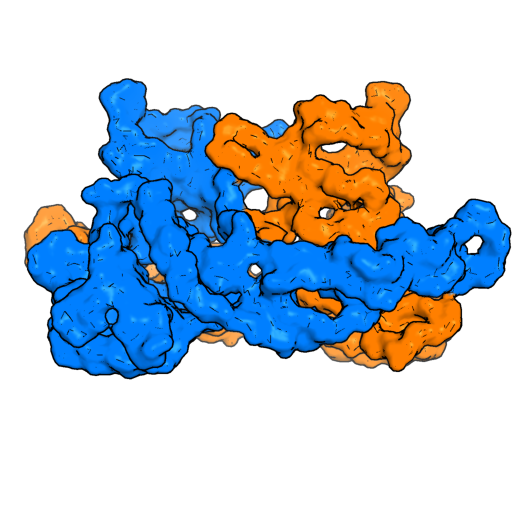 8.914 1 95.5 92 VAL B N 1
ATOM 3399 C CA . VAL B 1 92 ? -14.664 10.68 8.688 1 95.5 92 VAL B CA 1
ATOM 3400 C C . VAL B 1 92 ? -15.516 10.008 9.766 1 95.5 92 VAL B C 1
ATOM 3402 O O . VAL B 1 92 ? -16.359 10.656 10.383 1 95.5 92 VAL B O 1
ATOM 3405 N N . LEU B 1 93 ? -15.25 8.781 10.055 1 97.19 93 LEU B N 1
ATOM 3406 C CA . LEU B 1 93 ? -16 8.031 11.047 1 97.19 93 LEU B CA 1
ATOM 3407 C C . LEU B 1 93 ? -15.859 8.656 12.43 1 97.19 93 LEU B C 1
ATOM 3409 O O . LEU B 1 93 ? -16.859 8.898 13.117 1 97.19 93 LEU B O 1
ATOM 3413 N N . ASN B 1 94 ? -14.648 9.008 12.789 1 96.44 94 ASN B N 1
ATOM 3414 C CA . ASN B 1 94 ? -14.383 9.586 14.102 1 96.44 94 ASN B CA 1
ATOM 3415 C C . ASN B 1 94 ? -15.016 10.969 14.242 1 96.44 94 ASN B C 1
ATOM 3417 O O . ASN B 1 94 ? -15.438 11.359 15.336 1 96.44 94 ASN B O 1
ATOM 3421 N N . SER B 1 95 ? -15.125 11.664 13.18 1 94.88 95 SER B N 1
ATOM 3422 C CA . SER B 1 95 ? -15.633 13.031 13.211 1 94.88 95 SER B CA 1
ATOM 3423 C C . SER B 1 95 ? -17.109 13.062 13.609 1 94.88 95 SER B C 1
ATOM 3425 O O . SER B 1 95 ? -17.594 14.062 14.141 1 94.88 95 SER B O 1
ATOM 3427 N N . VAL B 1 96 ? -17.797 11.969 13.344 1 94.94 96 VAL B N 1
ATOM 3428 C CA . VAL B 1 96 ? -19.219 11.953 13.633 1 94.94 96 VAL B CA 1
ATOM 3429 C C . VAL B 1 96 ? -19.5 10.977 14.773 1 94.94 96 VAL B C 1
ATOM 3431 O O . VAL B 1 96 ? -20.641 10.539 14.961 1 94.94 96 VAL B O 1
ATOM 3434 N N . GLY B 1 97 ? -18.484 10.469 15.398 1 95.5 97 GLY B N 1
ATOM 3435 C CA . GLY B 1 97 ? -18.625 9.734 16.641 1 95.5 97 GLY B CA 1
ATOM 3436 C C . GLY B 1 97 ? -18.922 8.258 16.438 1 95.5 97 GLY B C 1
ATOM 3437 O O . GLY B 1 97 ? -19.359 7.57 17.359 1 95.5 97 GLY B O 1
ATOM 3438 N N . VAL B 1 98 ? -18.719 7.75 15.227 1 96.75 98 VAL B N 1
ATOM 3439 C CA . VAL B 1 98 ? -18.891 6.32 14.984 1 96.75 98 VAL B CA 1
ATOM 3440 C C . VAL B 1 98 ? -17.766 5.547 15.656 1 96.75 98 VAL B C 1
ATOM 3442 O O . VAL B 1 98 ? -16.578 5.891 15.5 1 96.75 98 VAL B O 1
ATOM 3445 N N . ARG B 1 99 ? -18.094 4.465 16.375 1 96.31 99 ARG B N 1
ATOM 3446 C CA . ARG B 1 99 ? -17.094 3.781 17.172 1 96.31 99 ARG B CA 1
ATOM 3447 C C . ARG B 1 99 ? -16.797 2.391 16.609 1 96.31 99 ARG B C 1
ATOM 3449 O O . ARG B 1 99 ? -15.688 1.878 16.75 1 96.31 99 ARG B O 1
ATOM 3456 N N . ASP B 1 100 ? -17.859 1.854 16.047 1 97.81 100 ASP B N 1
ATOM 3457 C CA . ASP B 1 100 ? -17.734 0.516 15.469 1 97.81 100 ASP B CA 1
ATOM 3458 C C . ASP B 1 100 ? -18.281 0.467 14.047 1 97.81 100 ASP B C 1
ATOM 3460 O O . ASP B 1 100 ? -19.203 1.217 13.711 1 97.81 100 ASP B O 1
ATOM 3464 N N . VAL B 1 101 ? -17.719 -0.36 13.297 1 98.19 101 VAL B N 1
ATOM 3465 C CA . VAL B 1 101 ? -18.172 -0.539 11.922 1 98.19 101 VAL B CA 1
ATOM 3466 C C . VAL B 1 101 ? -18.188 -2.025 11.57 1 98.19 101 VAL B C 1
ATOM 3468 O O . VAL B 1 101 ? -17.406 -2.807 12.117 1 98.19 101 VAL B O 1
ATOM 3471 N N . LYS B 1 102 ? -19.094 -2.387 10.734 1 98.38 102 LYS B N 1
ATOM 3472 C CA . LYS B 1 102 ? -19.141 -3.74 10.195 1 98.38 102 LYS B CA 1
ATOM 3473 C C . LYS B 1 102 ? -18.234 -3.869 8.969 1 98.38 102 LYS B C 1
ATOM 3475 O O . LYS B 1 102 ? -18.391 -3.125 7.996 1 98.38 102 LYS B O 1
ATOM 3480 N N . VAL B 1 103 ? -17.281 -4.805 9.047 1 98.31 103 VAL B N 1
ATOM 3481 C CA . VAL B 1 103 ? -16.328 -4.996 7.965 1 98.31 103 VAL B CA 1
ATOM 3482 C C . VAL B 1 103 ? -16.266 -6.473 7.578 1 98.31 103 VAL B C 1
ATOM 3484 O O . VAL B 1 103 ? -16.703 -7.336 8.344 1 98.31 103 VAL B O 1
ATOM 3487 N N . ALA B 1 104 ? -15.789 -6.727 6.43 1 97.94 104 ALA B N 1
ATOM 3488 C CA . ALA B 1 104 ? -15.641 -8.094 5.941 1 97.94 104 ALA B CA 1
ATOM 3489 C C . ALA B 1 104 ? -14.578 -8.844 6.742 1 97.94 104 ALA B C 1
ATOM 3491 O O . ALA B 1 104 ? -13.484 -8.328 6.977 1 97.94 104 ALA B O 1
ATOM 3492 N N . LYS B 1 105 ? -14.977 -10.031 7.195 1 97.56 105 LYS B N 1
ATOM 3493 C CA . LYS B 1 105 ? -13.922 -10.93 7.648 1 97.56 105 LYS B CA 1
ATOM 3494 C C . LYS B 1 105 ? -13.008 -11.336 6.496 1 97.56 105 LYS B C 1
ATOM 3496 O O . LYS B 1 105 ? -13.484 -11.766 5.441 1 97.56 105 LYS B O 1
ATOM 3501 N N . LYS B 1 106 ? -11.758 -11.172 6.664 1 97.31 106 LYS B N 1
ATOM 3502 C CA . LYS B 1 106 ? -10.828 -11.57 5.613 1 97.31 106 LYS B CA 1
ATOM 3503 C C . LYS B 1 106 ? -10.836 -13.078 5.422 1 97.31 106 LYS B C 1
ATOM 3505 O O . LYS B 1 106 ? -10.922 -13.836 6.391 1 97.31 106 LYS B O 1
ATOM 3510 N N . PRO B 1 107 ? -10.742 -13.508 4.168 1 97.88 107 PRO B N 1
ATOM 3511 C CA . PRO B 1 107 ? -10.656 -14.953 3.963 1 97.88 107 PRO B CA 1
ATOM 3512 C C . PRO B 1 107 ? -9.406 -15.57 4.586 1 97.88 107 PRO B C 1
ATOM 3514 O O . PRO B 1 107 ? -8.344 -14.938 4.59 1 97.88 107 PRO B O 1
ATOM 3517 N N . SER B 1 108 ? -9.602 -16.75 5.117 1 98.25 108 SER B N 1
ATOM 3518 C CA . SER B 1 108 ? -8.445 -17.5 5.602 1 98.25 108 SER B CA 1
ATOM 3519 C C . SER B 1 108 ? -7.676 -18.141 4.445 1 98.25 108 SER B C 1
ATOM 3521 O O . SER B 1 108 ? -8.258 -18.844 3.623 1 98.25 108 SER B O 1
ATOM 3523 N N . ILE B 1 109 ? -6.371 -17.859 4.414 1 98.88 109 ILE B N 1
ATOM 3524 C CA . ILE B 1 109 ? -5.551 -18.25 3.279 1 98.88 109 ILE B CA 1
ATOM 3525 C C . ILE B 1 109 ? -4.477 -19.25 3.742 1 98.88 109 ILE B C 1
ATOM 3527 O O . ILE B 1 109 ? -3.887 -19.062 4.809 1 98.88 109 ILE B O 1
ATOM 3531 N N . GLY B 1 110 ? -4.293 -20.312 3.02 1 98.88 110 GLY B N 1
ATOM 3532 C CA . GLY B 1 110 ? -3.178 -21.234 3.203 1 98.88 110 GLY B CA 1
ATOM 3533 C C . GLY B 1 110 ? -2.268 -21.312 1.992 1 98.88 110 GLY B C 1
ATOM 3534 O O . GLY B 1 110 ? -2.736 -21.281 0.853 1 98.88 110 GLY B O 1
ATOM 3535 N N . ILE B 1 111 ? -0.987 -21.453 2.193 1 98.88 111 ILE B N 1
ATOM 3536 C CA . ILE B 1 111 ? -0.007 -21.547 1.116 1 98.88 111 ILE B CA 1
ATOM 3537 C C . ILE 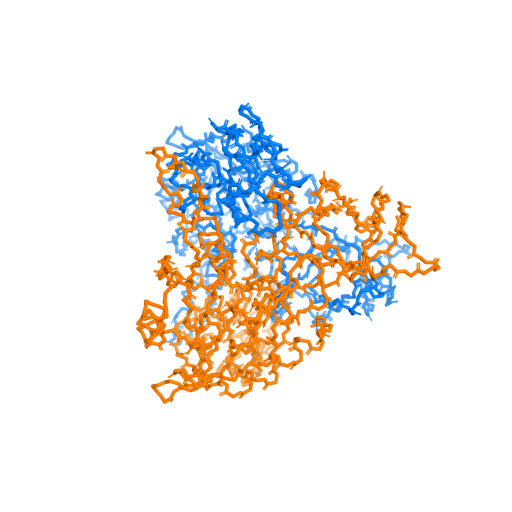B 1 111 ? 0.762 -22.859 1.227 1 98.88 111 ILE B C 1
ATOM 3539 O O . ILE B 1 111 ? 1.194 -23.25 2.316 1 98.88 111 ILE B O 1
ATOM 3543 N N . VAL B 1 112 ? 0.893 -23.547 0.069 1 98.31 112 VAL B N 1
ATOM 3544 C CA . VAL B 1 112 ? 1.557 -24.844 -0.002 1 98.31 112 VAL B CA 1
ATOM 3545 C C . VAL B 1 112 ? 2.498 -24.875 -1.204 1 98.31 112 VAL B C 1
ATOM 3547 O O . VAL B 1 112 ? 2.156 -24.391 -2.281 1 98.31 112 VAL B O 1
ATOM 3550 N N . SER B 1 113 ? 3.656 -25.406 -0.982 1 97 113 SER B N 1
ATOM 3551 C CA . SER B 1 113 ? 4.523 -25.734 -2.109 1 97 113 SER B CA 1
ATOM 3552 C C . SER B 1 113 ? 4.547 -27.234 -2.365 1 97 113 SER B C 1
ATOM 3554 O O . SER B 1 113 ? 4.418 -28.031 -1.435 1 97 113 SER B O 1
ATOM 3556 N N . THR B 1 114 ? 4.66 -27.562 -3.627 1 93.12 114 THR B N 1
ATOM 3557 C CA . THR B 1 114 ? 4.762 -28.969 -3.98 1 93.12 114 THR B CA 1
ATOM 3558 C C . THR B 1 114 ? 5.98 -29.219 -4.863 1 93.12 114 THR B C 1
ATOM 3560 O O . THR B 1 114 ? 6.391 -28.344 -5.629 1 93.12 114 THR B O 1
ATOM 3563 N N . GLY B 1 115 ? 6.535 -30.391 -4.719 1 88.44 115 GLY B N 1
ATOM 3564 C CA . GLY B 1 115 ? 7.668 -30.812 -5.527 1 88.44 115 GLY B CA 1
ATOM 3565 C C . GLY B 1 115 ? 8.703 -31.594 -4.738 1 88.44 115 GLY B C 1
ATOM 3566 O O . GLY B 1 115 ? 9.133 -31.156 -3.67 1 88.44 115 GLY B O 1
ATOM 3567 N N . ASP B 1 116 ? 9.141 -32.625 -5.297 1 88 116 ASP B N 1
ATOM 3568 C CA . ASP B 1 116 ? 10.102 -33.5 -4.621 1 88 116 ASP B CA 1
ATOM 3569 C C . ASP B 1 116 ? 11.484 -32.844 -4.578 1 88 116 ASP B C 1
ATOM 3571 O O . ASP B 1 116 ? 12.297 -33.188 -3.707 1 88 116 ASP B O 1
ATOM 3575 N N . GLU B 1 117 ? 11.711 -31.984 -5.512 1 88.5 117 GLU B N 1
ATOM 3576 C CA . GLU B 1 117 ? 13.023 -31.344 -5.586 1 88.5 117 GLU B CA 1
ATOM 3577 C C . GLU B 1 117 ? 13.086 -30.094 -4.699 1 88.5 117 GLU B C 1
ATOM 3579 O O . GLU B 1 117 ? 14.156 -29.531 -4.492 1 88.5 117 GLU B O 1
ATOM 3584 N N . ILE B 1 118 ? 12.008 -29.688 -4.191 1 92.62 118 ILE B N 1
ATOM 3585 C CA . ILE B 1 118 ? 11.914 -28.453 -3.428 1 92.62 118 ILE B CA 1
ATOM 3586 C C . ILE B 1 118 ? 12.266 -28.719 -1.967 1 92.62 118 ILE B C 1
ATOM 3588 O O . ILE B 1 118 ? 11.844 -29.719 -1.389 1 92.62 118 ILE B O 1
ATOM 3592 N N . CYS B 1 119 ? 13.07 -27.875 -1.444 1 95 119 CYS B N 1
ATOM 3593 C CA . CYS B 1 119 ? 13.383 -27.953 -0.021 1 95 119 CYS B CA 1
ATOM 3594 C C . CYS B 1 119 ? 13.164 -26.609 0.659 1 95 119 CYS B C 1
ATOM 3596 O O . CYS B 1 119 ? 12.883 -25.609 -0.007 1 95 119 CYS B O 1
ATOM 3598 N N . GLU B 1 120 ? 13.227 -26.609 1.97 1 96.62 120 GLU B N 1
ATOM 3599 C CA . GLU B 1 120 ? 13.023 -25.391 2.742 1 96.62 120 GLU B CA 1
ATOM 3600 C C . GLU B 1 120 ? 14.039 -24.312 2.357 1 96.62 120 GLU B C 1
ATOM 3602 O O . GLU B 1 120 ? 15.219 -24.609 2.145 1 96.62 120 GLU B O 1
ATOM 3607 N N . HIS B 1 121 ? 13.617 -23.062 2.287 1 94.75 121 HIS B N 1
ATOM 3608 C CA . HIS B 1 121 ? 14.469 -21.969 1.823 1 94.75 121 HIS B CA 1
ATOM 3609 C C . HIS B 1 121 ? 15.57 -21.672 2.83 1 94.75 121 HIS B C 1
ATOM 3611 O O . HIS B 1 121 ? 16.578 -21.047 2.482 1 94.75 121 HIS B O 1
ATOM 3617 N N . SER B 1 122 ? 15.414 -22.109 4.074 1 93.88 122 SER B N 1
ATOM 3618 C CA . SER B 1 122 ? 16.375 -21.797 5.125 1 93.88 122 SER B CA 1
ATOM 3619 C C . SER B 1 122 ? 17.484 -22.844 5.191 1 93.88 122 SER B C 1
ATOM 3621 O O . SER B 1 122 ? 18.438 -22.703 5.945 1 93.88 122 SER B O 1
ATOM 3623 N N . ILE B 1 123 ? 17.375 -23.797 4.383 1 92.94 123 ILE B N 1
ATOM 3624 C CA . ILE B 1 123 ? 18.328 -24.906 4.469 1 92.94 123 ILE B CA 1
ATOM 3625 C C . ILE B 1 123 ? 19.688 -24.438 3.973 1 92.94 123 ILE B C 1
ATOM 3627 O O . ILE B 1 123 ? 19.797 -23.75 2.957 1 92.94 123 ILE B O 1
ATOM 3631 N N . ASN B 1 124 ? 20.719 -24.766 4.637 1 90.31 124 ASN B N 1
ATOM 3632 C CA . ASN B 1 124 ? 22.109 -24.469 4.285 1 90.31 124 ASN B CA 1
ATOM 3633 C C . ASN B 1 124 ? 23.062 -25.516 4.848 1 90.31 124 ASN B C 1
ATOM 3635 O O . ASN B 1 124 ? 23.094 -25.734 6.059 1 90.31 124 ASN B O 1
ATOM 3639 N N . PRO B 1 125 ? 23.828 -26.219 4.016 1 92.06 125 PRO B N 1
ATOM 3640 C CA . PRO B 1 125 ? 23.938 -26 2.572 1 92.06 125 PRO B CA 1
ATOM 3641 C C . PRO B 1 125 ? 22.781 -26.625 1.786 1 92.06 125 PRO B C 1
ATOM 3643 O O . PRO B 1 125 ? 22.078 -27.5 2.295 1 92.06 125 PRO B O 1
ATOM 3646 N N . LEU B 1 126 ? 22.625 -26.156 0.604 1 92.5 126 LEU B N 1
ATOM 3647 C CA . LEU B 1 126 ? 21.625 -26.719 -0.297 1 92.5 126 LEU B CA 1
ATOM 3648 C C . LEU B 1 126 ? 21.984 -28.141 -0.703 1 92.5 126 LEU B C 1
ATOM 3650 O O . LEU B 1 126 ? 23.078 -28.375 -1.21 1 92.5 126 LEU B O 1
ATOM 3654 N N . PRO B 1 127 ? 21.125 -29.062 -0.43 1 91.69 127 PRO B N 1
ATOM 3655 C CA . PRO B 1 127 ? 21.422 -30.422 -0.861 1 91.69 127 PRO B CA 1
ATOM 3656 C C . PRO B 1 127 ? 21.5 -30.562 -2.381 1 91.69 127 PRO B C 1
ATOM 3658 O O . PRO B 1 127 ? 20.781 -29.875 -3.104 1 91.69 127 PRO B O 1
ATOM 3661 N N . TYR B 1 128 ? 22.297 -31.5 -2.77 1 89.62 128 TYR B N 1
ATOM 3662 C CA . TYR B 1 128 ? 22.5 -31.734 -4.199 1 89.62 128 TYR B CA 1
ATOM 3663 C C . TYR B 1 128 ? 21.172 -32.062 -4.879 1 89.62 128 TYR B C 1
ATOM 3665 O O . TYR B 1 128 ? 20.391 -32.875 -4.371 1 89.62 128 TYR B O 1
ATOM 3673 N N . GLY B 1 129 ? 20.891 -31.359 -5.918 1 86.19 129 GLY B N 1
ATOM 3674 C CA . GLY B 1 129 ? 19.719 -31.656 -6.73 1 86.19 129 GLY B CA 1
ATOM 3675 C C . GLY B 1 129 ? 18.453 -30.984 -6.227 1 86.19 129 GLY B C 1
ATOM 3676 O O . GLY B 1 129 ? 17.391 -31.125 -6.828 1 86.19 129 GLY B O 1
ATOM 3677 N N . LYS B 1 130 ? 18.609 -30.297 -5.188 1 90.19 130 LYS B N 1
ATOM 3678 C CA . LYS B 1 130 ? 17.438 -29.641 -4.621 1 90.19 130 LYS B CA 1
ATOM 3679 C C . LYS B 1 130 ? 17.391 -28.156 -5.012 1 90.19 130 LYS B C 1
ATOM 3681 O O . LYS B 1 130 ? 18.391 -27.609 -5.484 1 90.19 130 LYS B O 1
ATOM 3686 N N . VAL B 1 131 ? 16.203 -27.609 -4.918 1 89.75 131 VAL B N 1
ATOM 3687 C CA . VAL B 1 131 ? 15.945 -26.188 -5.145 1 89.75 131 VAL B CA 1
ATOM 3688 C C . VAL B 1 131 ? 15.273 -25.578 -3.914 1 89.75 131 VAL B C 1
ATOM 3690 O O . VAL B 1 131 ? 14.375 -26.188 -3.328 1 89.75 131 VAL B O 1
ATOM 3693 N N . ARG B 1 132 ? 15.727 -24.438 -3.488 1 94.81 132 ARG B N 1
ATOM 3694 C CA . ARG B 1 132 ? 15.102 -23.781 -2.346 1 94.81 132 ARG B CA 1
ATOM 3695 C C . ARG B 1 132 ? 13.68 -23.344 -2.682 1 94.81 132 ARG B C 1
ATOM 3697 O O . ARG B 1 132 ? 13.43 -22.812 -3.773 1 94.81 132 ARG B O 1
ATOM 3704 N N . ASP B 1 133 ? 12.781 -23.531 -1.763 1 96.31 133 ASP B N 1
ATOM 3705 C CA . ASP B 1 133 ? 11.414 -23.047 -1.902 1 96.31 133 ASP B CA 1
ATOM 3706 C C . ASP B 1 133 ? 11.359 -21.516 -1.765 1 96.31 133 ASP B C 1
ATOM 3708 O O . ASP B 1 133 ? 11.367 -21 -0.65 1 96.31 133 ASP B O 1
ATOM 3712 N N . THR B 1 134 ? 11.242 -20.812 -2.879 1 96.19 134 THR B N 1
ATOM 3713 C CA . THR B 1 134 ? 11.125 -19.359 -2.836 1 96.19 134 THR B CA 1
ATOM 3714 C C . THR B 1 134 ? 9.672 -18.922 -2.982 1 96.19 134 THR B C 1
ATOM 3716 O O . THR B 1 134 ? 9.328 -17.781 -2.652 1 96.19 134 THR B O 1
ATOM 3719 N N . ASN B 1 135 ? 8.867 -19.812 -3.48 1 97.19 135 ASN B N 1
ATOM 3720 C CA . ASN B 1 135 ? 7.488 -19.453 -3.781 1 97.19 135 ASN B CA 1
ATOM 3721 C C . ASN B 1 135 ? 6.676 -19.234 -2.51 1 97.19 135 ASN B C 1
ATOM 3723 O O . ASN B 1 135 ? 5.992 -18.219 -2.379 1 97.19 135 ASN B O 1
ATOM 3727 N N . ARG B 1 136 ? 6.797 -20.172 -1.587 1 97.69 136 ARG B N 1
ATOM 3728 C CA . ARG B 1 136 ? 5.973 -20.109 -0.387 1 97.69 136 ARG B CA 1
ATOM 3729 C C . ARG B 1 136 ? 6.262 -18.828 0.396 1 97.69 136 ARG B C 1
ATOM 3731 O O . ARG B 1 136 ? 5.359 -18.016 0.628 1 97.69 136 ARG B O 1
ATOM 3738 N N . PRO B 1 137 ? 7.531 -18.516 0.702 1 97.12 137 PRO B N 1
ATOM 3739 C CA . PRO B 1 137 ? 7.785 -17.25 1.412 1 97.12 137 PRO B CA 1
ATOM 3740 C C . PRO B 1 137 ? 7.41 -16.031 0.589 1 97.12 137 PRO B C 1
ATOM 3742 O O . PRO B 1 137 ? 6.957 -15.023 1.145 1 97.12 137 PRO B O 1
ATOM 3745 N N . MET B 1 138 ? 7.617 -16.062 -0.684 1 97.62 138 MET B N 1
ATOM 3746 C CA . MET B 1 138 ? 7.246 -14.969 -1.572 1 97.62 138 MET B CA 1
ATOM 3747 C C . MET B 1 138 ? 5.742 -14.711 -1.521 1 97.62 138 MET B C 1
ATOM 3749 O O . MET B 1 138 ? 5.305 -13.57 -1.37 1 97.62 138 MET B O 1
ATOM 3753 N N . LEU B 1 139 ? 4.973 -15.734 -1.612 1 98.62 139 LEU B N 1
ATOM 3754 C CA . LEU B 1 139 ? 3.52 -15.617 -1.609 1 98.62 139 LEU B CA 1
ATOM 3755 C C . LEU B 1 139 ? 3.016 -15.141 -0.25 1 98.62 139 LEU B C 1
ATOM 3757 O O . LEU B 1 139 ? 2.082 -14.336 -0.173 1 98.62 139 LEU B O 1
ATOM 3761 N N . ILE B 1 140 ? 3.594 -15.672 0.815 1 98.31 140 ILE B N 1
ATOM 3762 C CA . ILE B 1 140 ? 3.229 -15.234 2.156 1 98.31 140 ILE B CA 1
ATOM 3763 C C . ILE B 1 140 ? 3.498 -13.734 2.301 1 98.31 140 ILE B C 1
ATOM 3765 O O . ILE B 1 140 ? 2.65 -12.992 2.801 1 98.31 140 ILE B O 1
ATOM 3769 N N . SER B 1 141 ? 4.656 -13.32 1.838 1 97.5 141 SER B N 1
ATOM 3770 C CA . SER B 1 141 ? 5.008 -11.906 1.867 1 97.5 141 SER B CA 1
ATOM 3771 C C . SER B 1 141 ? 4.039 -11.07 1.032 1 97.5 141 SER B C 1
ATOM 3773 O O . SER B 1 141 ? 3.613 -10 1.453 1 97.5 141 SER B O 1
ATOM 3775 N N . LEU B 1 142 ? 3.697 -11.57 -0.119 1 97.81 142 LEU B N 1
ATOM 3776 C CA . LEU B 1 142 ? 2.781 -10.875 -1.017 1 97.81 142 LEU B CA 1
ATOM 3777 C C . LEU B 1 142 ? 1.413 -10.703 -0.365 1 97.81 142 LEU B C 1
ATOM 3779 O O . LEU B 1 142 ? 0.799 -9.641 -0.482 1 97.81 142 LEU B O 1
ATOM 3783 N N . MET B 1 143 ? 0.914 -11.734 0.359 1 97.75 143 MET B N 1
ATOM 3784 C CA . MET B 1 143 ? -0.344 -11.617 1.091 1 97.75 143 MET B CA 1
ATOM 3785 C C . MET B 1 143 ? -0.265 -10.516 2.141 1 97.75 143 MET B C 1
ATOM 3787 O O . MET B 1 143 ? -1.156 -9.664 2.227 1 97.75 143 MET B O 1
ATOM 3791 N N . ARG B 1 144 ? 0.812 -10.484 2.785 1 95.69 144 ARG B N 1
ATOM 3792 C CA . ARG B 1 144 ? 1 -9.484 3.832 1 95.69 144 ARG B CA 1
ATOM 3793 C C . ARG B 1 144 ? 1.022 -8.07 3.246 1 95.69 144 ARG B C 1
ATOM 3795 O O . ARG B 1 144 ? 0.422 -7.152 3.807 1 95.69 144 ARG B O 1
ATOM 3802 N N . GLU B 1 145 ? 1.658 -7.953 2.148 1 94.56 145 GLU B N 1
ATOM 3803 C CA . GLU B 1 145 ? 1.763 -6.668 1.468 1 94.56 145 GLU B CA 1
ATOM 3804 C C . GLU B 1 145 ? 0.384 -6.09 1.165 1 94.56 145 GLU B C 1
ATOM 3806 O O . GLU B 1 145 ? 0.223 -4.871 1.069 1 94.56 145 GLU B O 1
ATOM 3811 N N . HIS B 1 146 ? -0.566 -6.969 1.052 1 94.5 146 HIS B N 1
ATOM 3812 C CA . HIS B 1 146 ? -1.886 -6.504 0.637 1 94.5 146 HIS B CA 1
ATOM 3813 C C . HIS B 1 146 ? -2.916 -6.719 1.742 1 94.5 146 HIS B C 1
ATOM 3815 O O . HIS B 1 146 ? -4.117 -6.789 1.472 1 94.5 146 HIS B O 1
ATOM 3821 N N . GLY B 1 147 ? -2.414 -6.891 2.986 1 93.25 147 GLY B N 1
ATOM 3822 C CA . GLY B 1 147 ? -3.271 -6.855 4.16 1 93.25 147 GLY B CA 1
ATOM 3823 C C . GLY B 1 147 ? -3.873 -8.203 4.5 1 93.25 147 GLY B C 1
ATOM 3824 O O . GLY B 1 147 ? -4.828 -8.289 5.273 1 93.25 147 GLY B O 1
ATOM 3825 N N . PHE B 1 148 ? -3.348 -9.258 3.902 1 96.75 148 PHE B N 1
ATOM 3826 C CA . PHE B 1 148 ? -3.852 -10.602 4.188 1 96.75 148 PHE B CA 1
ATOM 3827 C C . PHE B 1 148 ? -2.863 -11.375 5.051 1 96.75 148 PHE B C 1
ATOM 3829 O O . PHE B 1 148 ? -1.65 -11.18 4.945 1 96.75 148 PHE B O 1
ATOM 3836 N N . GLY B 1 149 ? -3.42 -12.195 5.898 1 96.75 149 GLY B N 1
ATOM 3837 C CA . GLY B 1 149 ? -2.635 -13.242 6.547 1 96.75 149 GLY B CA 1
ATOM 3838 C C . GLY B 1 149 ? -2.711 -14.578 5.832 1 96.75 149 GLY B C 1
ATOM 3839 O O . GLY B 1 149 ? -3.73 -14.898 5.215 1 96.75 149 GLY B O 1
ATOM 3840 N N . ALA B 1 150 ? -1.632 -15.328 5.895 1 98.38 150 ALA B N 1
ATOM 3841 C CA . ALA B 1 150 ? -1.646 -16.641 5.273 1 98.38 150 ALA B CA 1
ATOM 3842 C C . ALA B 1 150 ? -0.929 -17.672 6.148 1 98.38 150 ALA B C 1
ATOM 3844 O O . ALA B 1 150 ? 0.159 -17.406 6.664 1 98.38 150 ALA B O 1
ATOM 3845 N N . ASP B 1 151 ? -1.542 -18.766 6.34 1 98.62 151 ASP B N 1
ATOM 3846 C CA . ASP B 1 151 ? -0.914 -19.875 7.043 1 98.62 151 ASP B CA 1
ATOM 3847 C C . ASP B 1 151 ? 0.064 -20.625 6.133 1 98.62 151 ASP B C 1
ATOM 3849 O O . ASP B 1 151 ? -0.228 -20.859 4.961 1 98.62 151 ASP B O 1
ATOM 3853 N N . ASP B 1 152 ? 1.157 -20.891 6.711 1 98.44 152 ASP B N 1
ATOM 3854 C CA . ASP B 1 152 ? 2.178 -21.656 6.004 1 98.44 152 ASP B CA 1
ATOM 3855 C C . ASP B 1 152 ? 1.987 -23.156 6.219 1 98.44 152 ASP B C 1
ATOM 3857 O O . ASP B 1 152 ? 2.25 -23.672 7.305 1 98.44 152 ASP B O 1
ATOM 3861 N N . PHE B 1 153 ? 1.667 -23.922 5.164 1 98.44 153 PHE B N 1
ATOM 3862 C CA . PHE B 1 153 ? 1.394 -25.344 5.316 1 98.44 153 PHE B CA 1
ATOM 3863 C C . PHE B 1 153 ? 2.568 -26.188 4.816 1 98.44 153 PHE B C 1
ATOM 3865 O O . PHE B 1 153 ? 2.465 -27.406 4.703 1 98.44 153 PHE B O 1
ATOM 3872 N N . GLY B 1 154 ? 3.602 -25.516 4.375 1 97.88 154 GLY B N 1
ATOM 3873 C CA . GLY B 1 154 ? 4.863 -26.172 4.098 1 97.88 154 GLY B CA 1
ATOM 3874 C C . GLY B 1 154 ? 4.926 -26.781 2.705 1 97.88 154 GLY B C 1
ATOM 3875 O O . GLY B 1 154 ? 4.359 -26.234 1.76 1 97.88 154 GLY B O 1
ATOM 3876 N N . ILE B 1 155 ? 5.777 -27.781 2.549 1 97.44 155 ILE B N 1
ATOM 3877 C CA . ILE B 1 155 ? 6.035 -28.5 1.298 1 97.44 155 ILE B CA 1
ATOM 3878 C C . ILE B 1 155 ? 5.418 -29.891 1.358 1 97.44 155 ILE B C 1
ATOM 3880 O O . ILE B 1 155 ? 5.648 -30.641 2.312 1 97.44 155 ILE B O 1
ATOM 3884 N N . VAL B 1 156 ? 4.66 -30.203 0.363 1 96.44 156 VAL B N 1
ATOM 3885 C CA . VAL B 1 156 ? 4.074 -31.531 0.322 1 96.44 156 VAL B CA 1
ATOM 3886 C C . VAL B 1 156 ? 4.75 -32.375 -0.772 1 96.44 156 VAL B C 1
ATOM 3888 O O . VAL B 1 156 ? 4.957 -31.875 -1.886 1 96.44 156 VAL B O 1
ATOM 3891 N N . PRO B 1 157 ? 5.145 -33.594 -0.487 1 92.56 157 PRO B N 1
ATOM 3892 C CA . PRO B 1 157 ? 5.715 -34.438 -1.527 1 92.56 157 PRO B CA 1
ATOM 3893 C C . PRO B 1 157 ? 4.691 -34.844 -2.59 1 92.56 157 PRO B C 1
ATOM 3895 O O . PRO B 1 157 ? 3.484 -34.781 -2.342 1 92.56 157 PRO B O 1
ATOM 3898 N N . ASP B 1 158 ? 5.199 -35.25 -3.723 1 89.38 158 ASP B N 1
ATOM 3899 C CA . ASP B 1 158 ? 4.332 -35.656 -4.828 1 89.38 158 ASP B CA 1
ATOM 3900 C C . ASP B 1 158 ? 3.822 -37.094 -4.629 1 89.38 158 ASP B C 1
ATOM 3902 O O . ASP B 1 158 ? 4.086 -37.969 -5.449 1 89.38 158 ASP B O 1
ATOM 3906 N N . GLU B 1 159 ? 3.09 -37.25 -3.617 1 92.94 159 GLU B N 1
ATOM 3907 C CA . GLU B 1 159 ? 2.465 -38.531 -3.236 1 92.94 159 GLU B CA 1
ATOM 3908 C C . GLU B 1 159 ? 0.986 -38.344 -2.91 1 92.94 159 GLU B C 1
ATOM 3910 O O . GLU B 1 159 ? 0.628 -37.469 -2.102 1 92.94 159 GLU B O 1
ATOM 3915 N N . PRO B 1 160 ? 0.147 -39.156 -3.525 1 94.88 160 PRO B N 1
ATOM 3916 C CA . PRO B 1 160 ? -1.298 -38.938 -3.408 1 94.88 160 PRO B CA 1
ATOM 3917 C C . PRO B 1 160 ? -1.77 -38.875 -1.956 1 94.88 160 PRO B C 1
ATOM 3919 O O . PRO B 1 160 ? -2.533 -37.969 -1.585 1 94.88 160 PRO B O 1
ATOM 3922 N N . ASP B 1 161 ? -1.266 -39.781 -1.126 1 97.31 161 ASP B N 1
ATOM 3923 C CA . ASP B 1 161 ? -1.724 -39.844 0.259 1 97.31 161 ASP B CA 1
ATOM 3924 C C . ASP B 1 161 ? -1.271 -38.594 1.043 1 97.31 161 ASP B C 1
ATOM 3926 O O . ASP B 1 161 ? -2.014 -38.094 1.879 1 97.31 161 ASP B O 1
ATOM 3930 N N . SER B 1 162 ? -0.061 -38.156 0.796 1 96.62 162 SER B N 1
ATOM 3931 C CA . SER B 1 162 ? 0.459 -36.969 1.457 1 96.62 162 SER B CA 1
ATOM 3932 C C . SER B 1 162 ? -0.323 -35.719 1.048 1 96.62 162 SER B C 1
ATOM 3934 O O . SER B 1 162 ? -0.658 -34.906 1.892 1 96.62 162 SER B O 1
ATOM 3936 N N . ILE B 1 163 ? -0.614 -35.656 -0.168 1 96.69 163 ILE B N 1
ATOM 3937 C CA . ILE B 1 163 ? -1.38 -34.531 -0.698 1 96.69 163 ILE B CA 1
ATOM 3938 C C . ILE B 1 163 ? -2.777 -34.531 -0.082 1 96.69 163 ILE B C 1
ATOM 3940 O O . ILE B 1 163 ? -3.23 -33.5 0.431 1 96.69 163 ILE B O 1
ATOM 3944 N N . LEU B 1 164 ? -3.383 -35.656 -0.162 1 98.19 164 LEU B N 1
ATOM 3945 C CA . LEU B 1 164 ? -4.734 -35.781 0.375 1 98.19 164 LEU B CA 1
ATOM 3946 C C . LEU B 1 164 ? -4.77 -35.375 1.847 1 98.19 164 LEU B C 1
ATOM 3948 O O . LEU B 1 164 ? -5.625 -34.594 2.26 1 98.19 164 LEU B O 1
ATOM 3952 N N . ALA B 1 165 ? -3.832 -35.906 2.631 1 98.44 165 ALA B N 1
ATOM 3953 C CA . ALA B 1 165 ? -3.793 -35.625 4.066 1 98.44 165 ALA B CA 1
ATOM 3954 C C . ALA B 1 165 ? -3.584 -34.156 4.332 1 98.44 165 ALA B C 1
ATOM 3956 O O . ALA B 1 165 ? -4.266 -33.562 5.176 1 98.44 165 ALA B O 1
ATOM 3957 N N . LEU B 1 166 ? -2.693 -33.531 3.666 1 98.31 166 LEU B N 1
ATOM 3958 C CA . LEU B 1 166 ? -2.387 -32.094 3.873 1 98.31 166 LEU B CA 1
ATOM 3959 C C . LEU B 1 166 ? -3.592 -31.234 3.537 1 98.31 166 LEU B C 1
ATOM 3961 O O . LEU B 1 166 ? -3.957 -30.344 4.312 1 98.31 166 LEU B O 1
ATOM 3965 N N . PHE B 1 167 ? -4.195 -31.453 2.447 1 98.38 167 PHE B N 1
ATOM 3966 C CA . PHE B 1 167 ? -5.266 -30.578 1.983 1 98.38 167 PHE B CA 1
ATOM 3967 C C . PHE B 1 167 ? -6.52 -30.75 2.83 1 98.38 167 PHE B C 1
ATOM 3969 O O . PHE B 1 167 ? -7.262 -29.797 3.062 1 98.38 167 PHE B O 1
ATOM 3976 N N . LYS B 1 168 ? -6.781 -31.984 3.248 1 98.56 168 LYS B N 1
ATOM 3977 C CA . LYS B 1 168 ? -7.871 -32.188 4.199 1 98.56 168 LYS B CA 1
ATOM 3978 C C . LYS B 1 168 ? -7.656 -31.375 5.465 1 98.56 168 LYS B C 1
ATOM 3980 O O . LYS B 1 168 ? -8.586 -30.734 5.965 1 98.56 168 LYS B O 1
ATOM 3985 N N . MET B 1 169 ? -6.465 -31.422 5.953 1 98.62 169 MET B N 1
ATOM 3986 C CA . MET B 1 169 ? -6.125 -30.656 7.152 1 98.62 169 MET B CA 1
ATOM 3987 C C . MET B 1 169 ? -6.172 -29.156 6.883 1 98.62 169 MET B C 1
ATOM 3989 O O . MET B 1 169 ? -6.762 -28.406 7.66 1 98.62 169 MET B O 1
ATOM 3993 N N . ALA B 1 170 ? -5.594 -28.688 5.809 1 98.56 170 ALA B N 1
ATOM 3994 C CA . ALA B 1 170 ? -5.461 -27.266 5.484 1 98.56 170 ALA B CA 1
ATOM 3995 C C . ALA B 1 170 ? -6.832 -26.625 5.293 1 98.56 170 ALA B C 1
ATOM 3997 O O . ALA B 1 170 ? -7.07 -25.516 5.766 1 98.56 170 ALA B O 1
ATOM 3998 N N . PHE B 1 171 ? -7.758 -27.312 4.676 1 98.44 171 PHE B N 1
ATOM 3999 C CA . PHE B 1 171 ? -9.062 -26.75 4.363 1 98.44 171 PHE B CA 1
ATOM 4000 C C . PHE B 1 171 ? -9.938 -26.672 5.609 1 98.44 171 PHE B C 1
ATOM 4002 O O . PHE B 1 171 ? -11.008 -26.062 5.586 1 98.44 171 PHE B O 1
ATOM 4009 N N . LYS B 1 172 ? -9.508 -27.312 6.691 1 98.19 172 LYS B N 1
ATOM 4010 C CA . LYS B 1 172 ? -10.227 -27.109 7.949 1 98.19 172 LYS B CA 1
ATOM 4011 C C . LYS B 1 172 ? -10.203 -25.656 8.375 1 98.19 172 LYS B C 1
ATOM 4013 O O . LYS B 1 172 ? -11.164 -25.141 8.953 1 98.19 172 LYS B O 1
ATOM 4018 N N . SER B 1 173 ? -9.133 -25 8.031 1 97.44 173 SER B N 1
ATOM 4019 C CA . SER B 1 173 ? -8.984 -23.641 8.523 1 97.44 173 SER B CA 1
ATOM 4020 C C . SER B 1 173 ? -8.953 -22.641 7.379 1 97.44 173 SER B C 1
ATOM 4022 O O . SER B 1 173 ? -9.219 -21.453 7.578 1 97.44 173 SER B O 1
ATOM 4024 N N . ALA B 1 174 ? -8.656 -23.094 6.203 1 98.44 174 ALA B N 1
ATOM 4025 C CA . ALA B 1 174 ? -8.461 -22.156 5.094 1 98.44 174 ALA B CA 1
ATOM 4026 C C . ALA B 1 174 ? -9.688 -22.109 4.191 1 98.44 174 ALA B C 1
ATOM 4028 O O . ALA B 1 174 ? -10.258 -23.156 3.855 1 98.44 174 ALA B O 1
ATOM 4029 N N . ASP B 1 175 ? -10.07 -20.953 3.805 1 98.5 175 ASP B N 1
ATOM 4030 C CA . ASP B 1 175 ? -11.07 -20.75 2.76 1 98.5 175 ASP B CA 1
ATOM 4031 C C . ASP B 1 175 ? -10.453 -20.906 1.372 1 98.5 175 ASP B C 1
ATOM 4033 O O . ASP B 1 175 ? -11.117 -21.375 0.44 1 98.5 175 ASP B O 1
ATOM 4037 N N . VAL B 1 176 ? -9.227 -20.484 1.246 1 98.88 176 VAL B N 1
ATOM 4038 C CA . VAL B 1 176 ? -8.477 -20.516 -0.003 1 98.88 176 VAL B CA 1
ATOM 4039 C C . VAL B 1 176 ? -7.109 -21.156 0.226 1 98.88 176 VAL B C 1
ATOM 4041 O O . VAL B 1 176 ? -6.395 -20.797 1.165 1 98.88 176 VAL B O 1
ATOM 4044 N N . ILE B 1 177 ? -6.738 -22.109 -0.574 1 98.88 177 ILE B N 1
ATOM 4045 C CA . ILE B 1 177 ? -5.375 -22.625 -0.585 1 98.88 177 ILE B CA 1
ATOM 4046 C C . ILE B 1 177 ? -4.691 -22.266 -1.9 1 98.88 177 ILE B C 1
ATOM 4048 O O . ILE B 1 177 ? -5.27 -22.438 -2.977 1 98.88 177 ILE B O 1
ATOM 4052 N N . ILE B 1 178 ? -3.549 -21.672 -1.821 1 98.88 178 ILE B N 1
ATOM 4053 C CA . ILE B 1 178 ? -2.684 -21.344 -2.951 1 98.88 178 ILE B CA 1
ATOM 4054 C C . ILE B 1 178 ? -1.473 -22.281 -2.957 1 98.88 178 ILE B C 1
ATOM 4056 O O . ILE B 1 178 ? -0.725 -22.344 -1.979 1 98.88 178 ILE B O 1
ATOM 4060 N N . SER B 1 179 ? -1.323 -23 -3.998 1 98.06 179 SER B N 1
ATOM 4061 C CA . SER B 1 179 ? -0.16 -23.875 -4.117 1 98.06 179 SER B CA 1
ATOM 4062 C C . SER B 1 179 ? 0.742 -23.438 -5.266 1 98.06 179 SER B C 1
ATOM 4064 O O . SER B 1 179 ? 0.3 -22.734 -6.176 1 98.06 179 SER B O 1
ATOM 4066 N N . SER B 1 180 ? 1.916 -23.688 -5.176 1 96 180 SER B N 1
ATOM 4067 C CA . SER B 1 180 ? 2.865 -23.5 -6.266 1 96 180 SER B CA 1
ATOM 4068 C C . SER B 1 180 ? 3.621 -24.797 -6.566 1 96 180 SER B C 1
ATOM 4070 O O . SER B 1 180 ? 3.99 -25.531 -5.652 1 96 180 SER B O 1
ATOM 4072 N N . GLY B 1 181 ? 3.781 -25.031 -7.805 1 88.5 181 GLY B N 1
ATOM 4073 C CA . GLY B 1 181 ? 4.371 -26.297 -8.242 1 88.5 181 GLY B CA 1
ATOM 4074 C C . GLY B 1 181 ? 3.336 -27.359 -8.555 1 88.5 181 GLY B C 1
ATOM 4075 O O . GLY B 1 181 ? 2.156 -27.203 -8.234 1 88.5 181 GLY B O 1
ATOM 4076 N N . GLY B 1 182 ? 3.705 -28.391 -9.227 1 76.75 182 GLY B N 1
ATOM 4077 C CA . GLY B 1 182 ? 2.844 -29.531 -9.508 1 76.75 182 GLY B CA 1
ATOM 4078 C C . GLY B 1 182 ? 1.753 -29.219 -10.516 1 76.75 182 GLY B C 1
ATOM 4079 O O . GLY B 1 182 ? 0.682 -29.828 -10.484 1 76.75 182 GLY B O 1
ATOM 4080 N N . MET B 1 183 ? 1.886 -28.078 -11.164 1 70.75 183 MET B N 1
ATOM 4081 C CA . MET B 1 183 ? 0.863 -27.703 -12.133 1 70.75 183 MET B CA 1
ATOM 4082 C C . MET B 1 183 ? 1.323 -28 -13.555 1 70.75 183 MET B C 1
ATOM 4084 O O . MET B 1 183 ? 0.9 -27.328 -14.5 1 70.75 183 MET B O 1
ATOM 4088 N N . SER B 1 184 ? 2.193 -29.047 -13.664 1 62.28 184 SER B N 1
ATOM 4089 C CA . SER B 1 184 ? 2.775 -29.312 -14.969 1 62.28 184 SER B CA 1
ATOM 4090 C C . SER B 1 184 ? 1.726 -29.844 -15.945 1 62.28 184 SER B C 1
ATOM 4092 O O . SER B 1 184 ? 0.607 -30.172 -15.539 1 62.28 184 SER B O 1
ATOM 4094 N N . MET B 1 185 ? 1.878 -29.5 -17.297 1 51.56 185 MET B N 1
ATOM 4095 C CA . MET B 1 185 ? 1.008 -29.75 -18.438 1 51.56 185 MET B CA 1
ATOM 4096 C C . MET B 1 185 ? 0.712 -31.234 -18.594 1 51.56 185 MET B C 1
ATOM 4098 O O . MET B 1 185 ? -0.245 -31.625 -19.266 1 51.56 185 MET B O 1
ATOM 4102 N N . GLY B 1 186 ? 1.499 -32.062 -18.016 1 48.19 186 GLY B N 1
ATOM 4103 C CA . GLY B 1 186 ? 1.237 -33.438 -18.453 1 48.19 186 GLY B CA 1
ATOM 4104 C C . GLY B 1 186 ? 0.095 -34.094 -17.719 1 48.19 186 GLY B C 1
ATOM 4105 O O . GLY B 1 186 ? -0.478 -33.5 -16.797 1 48.19 186 GLY B O 1
ATOM 4106 N N . ASP B 1 187 ? -0.517 -35.156 -18.328 1 46.34 187 ASP B N 1
ATOM 4107 C CA . ASP B 1 187 ? -1.602 -36.062 -17.953 1 46.34 187 ASP B CA 1
ATOM 4108 C C . ASP B 1 187 ? -1.474 -36.5 -16.484 1 46.34 187 ASP B C 1
ATOM 4110 O O . ASP B 1 187 ? -2.377 -37.125 -15.945 1 46.34 187 ASP B O 1
ATOM 4114 N N . ARG B 1 188 ? -0.324 -36.188 -15.891 1 57.97 188 ARG B N 1
ATOM 4115 C CA . ARG B 1 188 ? -0.123 -36.781 -14.578 1 57.97 188 ARG B CA 1
ATOM 4116 C C . ARG B 1 188 ? 0.025 -35.719 -13.5 1 57.97 188 ARG B C 1
ATOM 4118 O O . ARG B 1 188 ? 0.915 -35.812 -12.648 1 57.97 188 ARG B O 1
ATOM 4125 N N . ASP B 1 189 ? -0.882 -34.656 -13.383 1 81 189 ASP B N 1
ATOM 4126 C CA . ASP B 1 189 ? -0.824 -33.719 -12.266 1 81 189 ASP B CA 1
ATOM 4127 C C . ASP B 1 189 ? -1.514 -34.312 -11.031 1 81 189 ASP B C 1
ATOM 4129 O O . ASP B 1 189 ? -2.74 -34.25 -10.922 1 81 189 ASP B O 1
ATOM 4133 N N . LEU B 1 190 ? -0.744 -34.938 -10.188 1 88.5 190 LEU B N 1
ATOM 4134 C CA . LEU B 1 190 ? -1.203 -35.688 -9.023 1 88.5 190 LEU B CA 1
ATOM 4135 C C . LEU B 1 190 ? -2.025 -34.812 -8.102 1 88.5 190 LEU B C 1
ATOM 4137 O O . LEU B 1 190 ? -3.025 -35.25 -7.531 1 88.5 190 LEU B O 1
ATOM 4141 N N . LEU B 1 191 ? -1.707 -33.594 -8.016 1 93.25 191 LEU B N 1
ATOM 4142 C CA . LEU B 1 191 ? -2.385 -32.688 -7.121 1 93.25 191 LEU B CA 1
ATOM 4143 C C . LEU B 1 191 ? -3.814 -32.406 -7.586 1 93.25 191 LEU B C 1
ATOM 4145 O O . LEU B 1 191 ? -4.758 -32.531 -6.797 1 93.25 191 LEU B O 1
ATOM 4149 N N . LYS B 1 192 ? -3.992 -32.125 -8.844 1 94.12 192 LYS B N 1
ATOM 4150 C CA . LYS B 1 192 ? -5.328 -31.906 -9.383 1 94.12 192 LYS B CA 1
ATOM 4151 C C . LYS B 1 192 ? -6.195 -33.156 -9.25 1 94.12 192 LYS B C 1
ATOM 4153 O O . LYS B 1 192 ? -7.375 -33.062 -8.906 1 94.12 192 LYS B O 1
ATOM 4158 N N . GLU B 1 193 ? -5.562 -34.25 -9.516 1 94.31 193 GLU B N 1
ATOM 4159 C CA . GLU B 1 193 ? -6.289 -35.5 -9.453 1 94.31 193 GLU B CA 1
ATOM 4160 C C . GLU B 1 193 ? -6.816 -35.781 -8.047 1 94.31 193 GLU B C 1
ATOM 4162 O O . GLU B 1 193 ? -7.98 -36.156 -7.875 1 94.31 193 GLU B O 1
ATOM 4167 N N . VAL B 1 194 ? -5.941 -35.562 -7.059 1 96.12 194 VAL B N 1
ATOM 4168 C CA . VAL B 1 194 ? -6.332 -35.812 -5.676 1 96.12 194 VAL B CA 1
ATOM 4169 C C . VAL B 1 194 ? -7.473 -34.875 -5.289 1 96.12 194 VAL B C 1
ATOM 4171 O O . VAL B 1 194 ? -8.453 -35.281 -4.672 1 96.12 194 VAL B O 1
ATOM 4174 N N . LEU B 1 195 ? -7.426 -33.594 -5.695 1 97.06 195 LEU B N 1
ATOM 4175 C CA . LEU B 1 195 ? -8.453 -32.625 -5.352 1 97.06 195 LEU B CA 1
ATOM 4176 C C . LEU B 1 195 ? -9.773 -32.969 -6.031 1 97.06 195 LEU B C 1
ATOM 4178 O O . LEU B 1 195 ? -10.844 -32.844 -5.422 1 97.06 195 LEU B O 1
ATOM 4182 N N . MET B 1 196 ? -9.719 -33.406 -7.266 1 97.25 196 MET B N 1
ATOM 4183 C CA . MET B 1 196 ? -10.93 -33.719 -8.023 1 97.25 196 MET B CA 1
ATOM 4184 C C . MET B 1 196 ? -11.547 -35.031 -7.566 1 97.25 196 MET B C 1
ATOM 4186 O O . MET B 1 196 ? -12.727 -35.094 -7.23 1 97.25 196 MET B O 1
ATOM 4190 N N . GLN B 1 197 ? -10.75 -36.062 -7.492 1 97.06 197 GLN B N 1
ATOM 4191 C CA . GLN B 1 197 ? -11.258 -37.406 -7.293 1 97.06 197 GLN B CA 1
ATOM 4192 C C . GLN B 1 197 ? -11.523 -37.688 -5.816 1 97.06 197 GLN B C 1
ATOM 4194 O O . GLN B 1 197 ? -12.531 -38.312 -5.465 1 97.06 197 GLN B O 1
ATOM 4199 N N . ASP B 1 198 ? -10.609 -37.25 -5 1 97.75 198 ASP B N 1
ATOM 4200 C CA . ASP B 1 198 ? -10.711 -37.625 -3.588 1 97.75 198 ASP B CA 1
ATOM 4201 C C . ASP B 1 198 ? -11.484 -36.562 -2.805 1 97.75 198 ASP B C 1
ATOM 4203 O O . ASP B 1 198 ? -12.156 -36.875 -1.824 1 97.75 198 ASP B O 1
ATOM 4207 N N . LEU B 1 199 ? -11.391 -35.281 -3.211 1 98 199 LEU B N 1
ATOM 4208 C CA . LEU B 1 199 ? -12 -34.219 -2.412 1 98 199 LEU B CA 1
ATOM 4209 C C . LEU B 1 199 ? -13.195 -33.625 -3.133 1 98 199 LEU B C 1
ATOM 4211 O O . LEU B 1 199 ? -13.914 -32.781 -2.564 1 98 199 LEU B O 1
ATOM 4215 N N . GLY B 1 200 ? -13.367 -33.938 -4.434 1 98.12 200 GLY B N 1
ATOM 4216 C CA . GLY B 1 200 ? -14.57 -33.562 -5.156 1 98.12 200 GLY B CA 1
ATOM 4217 C C . GLY B 1 200 ? -14.531 -32.125 -5.695 1 98.12 200 GLY B C 1
ATOM 4218 O O . GLY B 1 200 ? -15.57 -31.531 -5.961 1 98.12 200 GLY B O 1
ATOM 4219 N N . PHE B 1 201 ? -13.383 -31.609 -5.859 1 98.5 201 PHE B N 1
ATOM 4220 C CA . PHE B 1 201 ? -13.281 -30.25 -6.391 1 98.5 201 PHE B CA 1
ATOM 4221 C C . PHE B 1 201 ? -13.562 -30.234 -7.887 1 98.5 201 PHE B C 1
ATOM 4223 O O . PHE B 1 201 ? -13.227 -31.172 -8.602 1 98.5 201 PHE B O 1
ATOM 4230 N N . LYS B 1 202 ? -14.109 -29.188 -8.32 1 98.56 202 LYS B N 1
ATOM 4231 C CA . LYS B 1 202 ? -14.32 -28.938 -9.742 1 98.56 202 LYS B CA 1
ATOM 4232 C C . LYS B 1 202 ? -13.172 -28.125 -10.328 1 98.56 202 LYS B C 1
ATOM 4234 O O . LYS B 1 202 ? -12.812 -27.078 -9.805 1 98.56 202 LYS B O 1
ATOM 4239 N N . LEU B 1 203 ? -12.586 -28.641 -11.352 1 97.62 203 LEU B N 1
ATOM 4240 C CA . LEU B 1 203 ? -11.586 -27.891 -12.109 1 97.62 203 LEU B CA 1
ATOM 4241 C C . LEU B 1 203 ? -12.258 -26.906 -13.07 1 97.62 203 LEU B C 1
ATOM 4243 O O . LEU B 1 203 ? -12.914 -27.328 -14.031 1 97.62 203 LEU B O 1
ATOM 4247 N N . HIS B 1 204 ? -12.148 -25.625 -12.828 1 98.31 204 HIS B N 1
ATOM 4248 C CA . HIS B 1 204 ? -12.75 -24.625 -13.711 1 98.31 204 HIS B CA 1
ATOM 4249 C C . HIS B 1 204 ? -11.844 -24.344 -14.906 1 98.31 204 HIS B C 1
ATOM 4251 O O . HIS B 1 204 ? -12.328 -24.172 -16.031 1 98.31 204 HIS B O 1
ATOM 4257 N N . PHE B 1 205 ? -10.523 -24.266 -14.672 1 97.38 205 PHE B N 1
ATOM 4258 C CA . PHE B 1 205 ? -9.508 -24.25 -15.719 1 97.38 205 PHE B CA 1
ATOM 4259 C C . PHE B 1 205 ? -8.164 -24.703 -15.164 1 97.38 205 PHE B C 1
ATOM 4261 O O . PHE B 1 205 ? -7.91 -24.609 -13.961 1 97.38 205 PHE B O 1
ATOM 4268 N N . GLY B 1 206 ? -7.219 -25.188 -16.047 1 95.12 206 GLY B N 1
ATOM 4269 C CA . GLY B 1 206 ? -5.906 -25.672 -15.656 1 95.12 206 GLY B CA 1
ATOM 4270 C C . GLY B 1 206 ? -4.777 -25.031 -16.453 1 95.12 206 GLY B C 1
ATOM 4271 O O . GLY B 1 206 ? -3.607 -25.375 -16.25 1 95.12 206 GLY B O 1
ATOM 4272 N N . ARG B 1 207 ? -5.199 -24.203 -17.344 1 95.62 207 ARG B N 1
ATOM 4273 C CA . ARG B 1 207 ? -4.258 -23.438 -18.156 1 95.62 207 ARG B CA 1
ATOM 4274 C C . ARG B 1 207 ? -4.844 -22.094 -18.531 1 95.62 207 ARG B C 1
ATOM 4276 O O . ARG B 1 207 ? -6.039 -21.984 -18.812 1 95.62 207 ARG B O 1
ATOM 4283 N N . VAL B 1 208 ? -3.994 -21.109 -18.5 1 97.25 208 VAL B N 1
ATOM 4284 C CA . VAL B 1 208 ? -4.363 -19.766 -18.922 1 97.25 208 VAL B CA 1
ATOM 4285 C C . VAL B 1 208 ? -3.477 -19.328 -20.078 1 97.25 208 VAL B C 1
ATOM 4287 O O . VAL B 1 208 ? -2.279 -19.609 -20.109 1 97.25 208 VAL B O 1
ATOM 4290 N N . PHE B 1 209 ? -4.062 -18.688 -21.047 1 97.56 209 PHE B N 1
ATOM 4291 C CA . PHE B 1 209 ? -3.338 -18.219 -22.234 1 97.56 209 PHE B CA 1
ATOM 4292 C C . PHE B 1 209 ? -2.539 -16.953 -21.906 1 97.56 209 PHE B C 1
ATOM 4294 O O . PHE B 1 209 ? -3 -15.844 -22.156 1 97.56 209 PHE B O 1
ATOM 4301 N N . MET B 1 210 ? -1.359 -17.125 -21.297 1 97.25 210 MET B N 1
ATOM 4302 C CA . MET B 1 210 ? -0.506 -16.016 -20.891 1 97.25 210 MET B CA 1
ATOM 4303 C C . MET B 1 210 ? 0.942 -16.469 -20.734 1 97.25 210 MET B C 1
ATOM 4305 O O . MET B 1 210 ? 1.215 -17.672 -20.641 1 97.25 210 MET B O 1
ATOM 4309 N N . LYS B 1 211 ? 1.782 -15.508 -20.734 1 96.38 211 LYS B N 1
ATOM 4310 C CA . LYS B 1 211 ? 3.189 -15.68 -20.391 1 96.38 211 LYS B CA 1
ATOM 4311 C C . LYS B 1 211 ? 3.645 -14.609 -19.406 1 96.38 211 LYS B C 1
ATOM 4313 O O . LYS B 1 211 ? 3.463 -13.414 -19.656 1 96.38 211 LYS B O 1
ATOM 4318 N N . PRO B 1 212 ? 4.352 -14.961 -18.391 1 95.81 212 PRO B N 1
ATOM 4319 C CA . PRO B 1 212 ? 4.414 -16.328 -17.859 1 95.81 212 PRO B CA 1
ATOM 4320 C C . PRO B 1 212 ? 3.119 -16.75 -17.172 1 95.81 212 PRO B C 1
ATOM 4322 O O . PRO B 1 212 ? 2.223 -15.922 -16.969 1 95.81 212 PRO B O 1
ATOM 4325 N N . GLY B 1 213 ? 2.936 -18.047 -16.844 1 95.81 213 GLY B N 1
ATOM 4326 C CA . GLY B 1 213 ? 1.849 -18.453 -15.961 1 95.81 213 GLY B CA 1
ATOM 4327 C C . GLY B 1 213 ? 0.876 -19.422 -16.625 1 95.81 213 GLY B C 1
ATOM 4328 O O . GLY B 1 213 ? -0.217 -19.656 -16.094 1 95.81 213 GLY B O 1
ATOM 4329 N N . LYS B 1 214 ? 1.208 -20.016 -17.75 1 95.31 214 LYS B N 1
ATOM 4330 C CA . LYS B 1 214 ? 0.336 -20.891 -18.531 1 95.31 214 LYS B CA 1
ATOM 4331 C C . LYS B 1 214 ? -0.288 -21.969 -17.656 1 95.31 214 LYS B C 1
ATOM 4333 O O . LYS B 1 214 ? -1.503 -22.188 -17.688 1 95.31 214 LYS B O 1
ATOM 4338 N N . PRO B 1 215 ? 0.462 -22.656 -16.844 1 94.88 215 PRO B N 1
ATOM 4339 C CA . PRO B 1 215 ? -0.153 -23.75 -16.094 1 94.88 215 PRO B CA 1
ATOM 4340 C C . PRO B 1 215 ? -0.817 -23.281 -14.805 1 94.88 215 PRO B C 1
ATOM 4342 O O . PRO B 1 215 ? -0.686 -23.938 -13.766 1 94.88 215 PRO B O 1
ATOM 4345 N N . THR B 1 216 ? -1.527 -22.234 -14.734 1 96.75 216 THR B N 1
ATOM 4346 C CA . THR B 1 216 ? -2.312 -21.766 -13.594 1 96.75 216 THR B CA 1
ATOM 4347 C C . THR B 1 216 ? -3.678 -22.438 -13.562 1 96.75 216 THR B C 1
ATOM 4349 O O . THR B 1 216 ? -4.355 -22.547 -14.594 1 96.75 216 THR B O 1
ATOM 4352 N N . ALA B 1 217 ? -4.039 -22.906 -12.414 1 97.5 217 ALA B N 1
ATOM 4353 C CA . ALA B 1 217 ? -5.305 -23.625 -12.266 1 97.5 217 ALA B CA 1
ATOM 4354 C C . ALA B 1 217 ? -6.18 -22.984 -11.195 1 97.5 217 ALA B C 1
ATOM 4356 O O . ALA B 1 217 ? -5.672 -22.359 -10.266 1 97.5 217 ALA B O 1
ATOM 4357 N N . PHE B 1 218 ? -7.496 -23.203 -11.344 1 98.62 218 PHE B N 1
ATOM 4358 C CA . PHE B 1 218 ? -8.492 -22.75 -10.383 1 98.62 218 PHE B CA 1
ATOM 4359 C C . PHE B 1 218 ? -9.562 -23.812 -10.164 1 98.62 218 PHE B C 1
ATOM 4361 O O . PHE B 1 218 ? -10.109 -24.344 -11.133 1 98.62 218 PHE B O 1
ATOM 4368 N N . MET B 1 219 ? -9.727 -24.109 -8.93 1 98.5 219 MET B N 1
ATOM 4369 C CA . MET B 1 219 ? -10.719 -25.125 -8.555 1 98.5 219 MET B CA 1
ATOM 4370 C C . MET B 1 219 ? -11.57 -24.641 -7.379 1 98.5 219 MET B C 1
ATOM 4372 O O . MET B 1 219 ? -11.148 -23.75 -6.629 1 98.5 219 MET B O 1
ATOM 4376 N N . SER B 1 220 ? -12.719 -25.172 -7.207 1 98.81 220 SER B N 1
ATOM 4377 C CA . SER B 1 220 ? -13.57 -24.922 -6.043 1 98.81 220 SER B CA 1
ATOM 4378 C C . SER B 1 220 ? -14.328 -26.172 -5.633 1 98.81 220 SER B C 1
ATOM 4380 O O . SER B 1 220 ? -14.484 -27.109 -6.43 1 98.81 220 SER B O 1
ATOM 4382 N N . GLY B 1 221 ? -14.656 -26.234 -4.426 1 98.38 221 GLY B N 1
ATOM 4383 C CA . GLY B 1 221 ? -15.43 -27.328 -3.852 1 98.38 221 GLY B CA 1
ATOM 4384 C C . GLY B 1 221 ? -15.977 -27.016 -2.473 1 98.38 221 GLY B C 1
ATOM 4385 O O . GLY B 1 221 ? -15.836 -25.891 -1.986 1 98.38 221 GLY B O 1
ATOM 4386 N N . TYR B 1 222 ? -16.703 -27.984 -1.945 1 98.12 222 TYR B N 1
ATOM 4387 C CA . TYR B 1 222 ? -17.25 -27.844 -0.599 1 98.12 222 TYR B CA 1
ATOM 4388 C C . TYR B 1 222 ? -16.547 -28.797 0.372 1 98.12 222 TYR B C 1
ATOM 4390 O O . TYR B 1 222 ? -16.375 -29.984 0.077 1 98.12 222 TYR B O 1
ATOM 4398 N N . MET B 1 223 ? -16.062 -28.297 1.372 1 97.94 223 MET B N 1
ATOM 4399 C CA . MET B 1 223 ? -15.516 -29.047 2.49 1 97.94 223 MET B CA 1
ATOM 4400 C C . MET B 1 223 ? -15.938 -28.438 3.822 1 97.94 223 MET B C 1
ATOM 4402 O O . MET B 1 223 ? -15.992 -27.219 3.961 1 97.94 223 MET B O 1
ATOM 4406 N N . TYR B 1 224 ? -16.328 -29.328 4.797 1 97.19 224 TYR B N 1
ATOM 4407 C CA . TYR B 1 224 ? -16.719 -28.922 6.137 1 97.19 224 TYR B CA 1
ATOM 4408 C C . TYR B 1 224 ? -17.859 -27.891 6.078 1 97.19 224 TYR B C 1
ATOM 4410 O O . TYR B 1 224 ? -17.812 -26.875 6.773 1 97.19 224 TYR B O 1
ATOM 4418 N N . ASP B 1 225 ? -18.719 -28.016 5.117 1 95 225 ASP B N 1
ATOM 4419 C CA . ASP B 1 225 ? -19.969 -27.266 4.93 1 95 225 ASP B CA 1
ATOM 4420 C C . ASP B 1 225 ? -19.688 -25.828 4.496 1 95 225 ASP B C 1
ATOM 4422 O O . ASP B 1 225 ? -20.453 -24.922 4.824 1 95 225 ASP B O 1
ATOM 4426 N N . ARG B 1 226 ? -18.547 -25.688 3.916 1 96.38 226 ARG B N 1
ATOM 4427 C CA . ARG B 1 226 ? -18.188 -24.359 3.412 1 96.38 226 ARG B CA 1
ATOM 4428 C C . ARG B 1 226 ? -17.609 -24.453 2.004 1 96.38 226 ARG B C 1
ATOM 4430 O O . ARG B 1 226 ? -16.953 -25.438 1.655 1 96.38 226 ARG B O 1
ATOM 4437 N N . LYS B 1 227 ? -17.844 -23.453 1.273 1 98.06 227 LYS B N 1
ATOM 4438 C CA . LYS B 1 227 ? -17.219 -23.344 -0.038 1 98.06 227 LYS B CA 1
ATOM 4439 C C . LYS B 1 227 ? -15.719 -23.062 0.093 1 98.06 227 LYS B C 1
ATOM 4441 O O . LYS B 1 227 ? -15.312 -22.234 0.913 1 98.06 227 LYS B O 1
ATOM 4446 N N . LYS B 1 228 ? -14.953 -23.828 -0.617 1 98.62 228 LYS B N 1
ATOM 4447 C CA . LYS B 1 228 ? -13.492 -23.703 -0.603 1 98.62 228 LYS B CA 1
ATOM 4448 C C . LYS B 1 228 ? -12.953 -23.438 -2.004 1 98.62 228 LYS B C 1
ATOM 4450 O O . LYS B 1 228 ? -13.57 -23.812 -2.998 1 98.62 228 LYS B O 1
ATOM 4455 N N . PHE B 1 229 ? -11.836 -22.75 -2.059 1 98.88 229 PHE B N 1
ATOM 4456 C CA . PHE B 1 229 ? -11.219 -22.406 -3.332 1 98.88 229 PHE B CA 1
ATOM 4457 C C . PHE B 1 229 ? -9.75 -22.812 -3.354 1 98.88 229 PHE B C 1
ATOM 4459 O O . PHE B 1 229 ? -9.078 -22.781 -2.32 1 98.88 229 PHE B O 1
ATOM 4466 N N . PHE B 1 230 ? -9.305 -23.203 -4.527 1 98.75 230 PHE B N 1
ATOM 4467 C CA . PHE B 1 230 ? -7.922 -23.609 -4.73 1 98.75 230 PHE B CA 1
ATOM 4468 C C . PHE B 1 230 ? -7.324 -22.906 -5.945 1 98.75 230 PHE B C 1
ATOM 4470 O O . PHE B 1 230 ? -7.918 -22.922 -7.027 1 98.75 230 PHE B O 1
ATOM 4477 N N . PHE B 1 231 ? -6.215 -22.25 -5.77 1 98.81 231 PHE B N 1
ATOM 4478 C CA . PHE B 1 231 ? -5.379 -21.734 -6.848 1 98.81 231 PHE B CA 1
ATOM 4479 C C . PHE B 1 231 ? -4.09 -22.547 -6.965 1 98.81 231 PHE B C 1
ATOM 4481 O O . PHE B 1 231 ? -3.283 -22.578 -6.031 1 98.81 231 PHE B O 1
ATOM 4488 N N . GLY B 1 232 ? -3.91 -23.234 -8.07 1 97.81 232 GLY B N 1
ATOM 4489 C CA . GLY B 1 232 ? -2.645 -23.875 -8.398 1 97.81 232 GLY B CA 1
ATOM 4490 C C . GLY B 1 232 ? -1.764 -23.031 -9.305 1 97.81 232 GLY B C 1
ATOM 4491 O O . GLY B 1 232 ? -2.045 -22.891 -10.492 1 97.81 232 GLY B O 1
ATOM 4492 N N . LEU B 1 233 ? -0.69 -22.516 -8.766 1 97.69 233 LEU B N 1
ATOM 4493 C CA . LEU B 1 233 ? 0.208 -21.641 -9.523 1 97.69 233 LEU B CA 1
ATOM 4494 C C . LEU B 1 233 ? 1.413 -22.422 -10.031 1 97.69 233 LEU B C 1
ATOM 4496 O O . LEU B 1 233 ? 1.731 -23.5 -9.508 1 97.69 233 LEU B O 1
ATOM 4500 N N . PRO B 1 234 ? 2.094 -21.938 -11.094 1 95.12 234 PRO B N 1
ATOM 4501 C CA . PRO B 1 234 ? 3.299 -22.594 -11.602 1 95.12 234 PRO B CA 1
ATOM 4502 C C . PRO B 1 234 ? 4.414 -22.672 -10.562 1 95.12 234 PRO B C 1
ATOM 4504 O O . PRO B 1 234 ? 4.473 -21.844 -9.648 1 95.12 234 PRO B O 1
ATOM 4507 N N . GLY B 1 235 ? 5.289 -23.594 -10.797 1 92.88 235 GLY B N 1
ATOM 4508 C CA . GLY B 1 235 ? 6.426 -23.766 -9.898 1 92.88 235 GLY B CA 1
ATOM 4509 C C . GLY B 1 235 ? 7.508 -22.719 -10.117 1 92.88 235 GLY B C 1
ATOM 4510 O O . GLY B 1 235 ? 8.258 -22.406 -9.188 1 92.88 235 GLY B O 1
ATOM 4511 N N . ASN B 1 236 ? 7.633 -22.234 -11.383 1 92 236 ASN B N 1
ATOM 4512 C CA . ASN B 1 236 ? 8.586 -21.156 -11.617 1 92 236 ASN B CA 1
ATOM 4513 C C . ASN B 1 236 ? 8.219 -19.906 -10.828 1 92 236 ASN B C 1
ATOM 4515 O O . ASN B 1 236 ? 7.086 -19.438 -10.898 1 92 236 ASN B O 1
ATOM 4519 N N . PRO B 1 237 ? 9.125 -19.375 -10.117 1 94.25 237 PRO B N 1
ATOM 4520 C CA . PRO B 1 237 ? 8.805 -18.312 -9.148 1 94.25 237 PRO B CA 1
ATOM 4521 C C . PRO B 1 237 ? 8.234 -17.062 -9.805 1 94.25 237 PRO B C 1
ATOM 4523 O O . PRO B 1 237 ? 7.32 -16.438 -9.266 1 94.25 237 PRO B O 1
ATOM 4526 N N . VAL B 1 238 ? 8.742 -16.672 -10.945 1 95.19 238 VAL B N 1
ATOM 4527 C CA . VAL B 1 238 ? 8.242 -15.477 -11.617 1 95.19 238 VAL B CA 1
ATOM 4528 C C . VAL B 1 238 ? 6.797 -15.695 -12.055 1 95.19 238 VAL B C 1
ATOM 4530 O O . VAL B 1 238 ? 5.957 -14.805 -11.914 1 95.19 238 VAL B O 1
ATOM 4533 N N . SER B 1 239 ? 6.547 -16.891 -12.57 1 96.12 239 SER B N 1
ATOM 4534 C CA . SER B 1 239 ? 5.184 -17.234 -12.945 1 96.12 239 SER B CA 1
ATOM 4535 C C . SER B 1 239 ? 4.246 -17.188 -11.742 1 96.12 239 SER B C 1
ATOM 4537 O O . SER B 1 239 ? 3.125 -16.688 -11.836 1 96.12 239 SER B O 1
ATOM 4539 N N . ALA B 1 240 ? 4.723 -17.75 -10.648 1 97.12 240 ALA B N 1
ATOM 4540 C CA . ALA B 1 240 ? 3.916 -17.75 -9.43 1 97.12 240 ALA B CA 1
ATOM 4541 C C . ALA B 1 240 ? 3.617 -16.328 -8.977 1 97.12 240 ALA B C 1
ATOM 4543 O O . ALA B 1 240 ? 2.48 -16 -8.609 1 97.12 240 ALA B O 1
ATOM 4544 N N . TRP B 1 241 ? 4.59 -15.461 -9.031 1 97.75 241 TRP B N 1
ATOM 4545 C CA . TRP B 1 241 ? 4.461 -14.078 -8.594 1 97.75 241 TRP B CA 1
ATOM 4546 C C . TRP B 1 241 ? 3.5 -13.312 -9.5 1 97.75 241 TRP B C 1
ATOM 4548 O O . TRP B 1 241 ? 2.607 -12.609 -9.016 1 97.75 241 TRP B O 1
ATOM 4558 N N . VAL B 1 242 ? 3.631 -13.484 -10.805 1 98 242 VAL B N 1
ATOM 4559 C CA . VAL B 1 242 ? 2.803 -12.781 -11.781 1 98 242 VAL B CA 1
ATOM 4560 C C . VAL B 1 242 ? 1.359 -13.266 -11.68 1 98 242 VAL B C 1
ATOM 4562 O O . VAL B 1 242 ? 0.429 -12.461 -11.617 1 98 242 VAL B O 1
ATOM 4565 N N . THR B 1 243 ? 1.178 -14.555 -11.609 1 98.31 243 THR B N 1
ATOM 4566 C CA . THR B 1 243 ? -0.179 -15.086 -11.594 1 98.31 243 THR B CA 1
ATOM 4567 C C . THR B 1 243 ? -0.862 -14.789 -10.258 1 98.31 243 THR B C 1
ATOM 4569 O O . THR B 1 243 ? -2.086 -14.656 -10.195 1 98.31 243 THR B O 1
ATOM 4572 N N . ALA B 1 244 ? -0.091 -14.688 -9.195 1 98.5 244 ALA B N 1
ATOM 4573 C CA . ALA B 1 244 ? -0.673 -14.234 -7.93 1 98.5 244 ALA B CA 1
ATOM 4574 C C . ALA B 1 244 ? -1.237 -12.828 -8.062 1 98.5 244 ALA B C 1
ATOM 4576 O O . ALA B 1 244 ? -2.322 -12.531 -7.551 1 98.5 244 ALA B O 1
ATOM 4577 N N . HIS B 1 245 ? -0.557 -11.953 -8.75 1 97.88 245 HIS B N 1
ATOM 4578 C CA . HIS B 1 245 ? -1.015 -10.586 -8.953 1 97.88 245 HIS B CA 1
ATOM 4579 C C . HIS B 1 245 ? -2.229 -10.539 -9.875 1 97.88 245 HIS B C 1
ATOM 4581 O O . HIS B 1 245 ? -3.158 -9.766 -9.648 1 97.88 245 HIS B O 1
ATOM 4587 N N . VAL B 1 246 ? -2.217 -11.422 -10.836 1 97.69 246 VAL B N 1
ATOM 4588 C CA . VAL B 1 246 ? -3.172 -11.289 -11.93 1 97.69 246 VAL B CA 1
ATOM 4589 C C . VAL B 1 246 ? -4.453 -12.055 -11.594 1 97.69 246 VAL B C 1
ATOM 4591 O O . VAL B 1 246 ? -5.551 -11.625 -11.969 1 97.69 246 VAL B O 1
ATOM 4594 N N . CYS B 1 247 ? -4.328 -13.117 -10.844 1 97.88 247 CYS B N 1
ATOM 4595 C CA . CYS B 1 247 ? -5.488 -13.977 -10.648 1 97.88 247 CYS B CA 1
ATOM 4596 C C . CYS B 1 247 ? -5.859 -14.062 -9.172 1 97.88 247 CYS B C 1
ATOM 4598 O O . CYS B 1 247 ? -7.02 -13.875 -8.805 1 97.88 247 CYS B O 1
ATOM 4600 N N . VAL B 1 248 ? -4.879 -14.242 -8.281 1 98.62 248 VAL B N 1
ATOM 4601 C CA . VAL B 1 248 ? -5.156 -14.57 -6.887 1 98.62 248 VAL B CA 1
ATOM 4602 C C . VAL B 1 248 ? -5.598 -13.312 -6.137 1 98.62 248 VAL B C 1
ATOM 4604 O O . VAL B 1 248 ? -6.652 -13.297 -5.5 1 98.62 248 VAL B O 1
ATOM 4607 N N . LEU B 1 249 ? -4.816 -12.234 -6.238 1 98 249 LEU B N 1
ATOM 4608 C CA . LEU B 1 249 ? -5.102 -11.023 -5.477 1 98 249 LEU B CA 1
ATOM 4609 C C . LEU B 1 249 ? -6.445 -10.43 -5.879 1 98 249 LEU B C 1
ATOM 4611 O O . LEU B 1 249 ? -7.27 -10.102 -5.023 1 98 249 LEU B O 1
ATOM 4615 N N . PRO B 1 250 ? -6.75 -10.32 -7.18 1 97.06 250 PRO B N 1
ATOM 4616 C CA . PRO B 1 250 ? -8.086 -9.836 -7.535 1 97.06 250 PRO B CA 1
ATOM 4617 C C . PRO B 1 250 ? -9.203 -10.688 -6.926 1 97.06 250 PRO B C 1
ATOM 4619 O O . PRO B 1 250 ? -10.227 -10.148 -6.488 1 97.06 250 PRO B O 1
ATOM 4622 N N . ALA B 1 251 ? -8.992 -11.953 -6.895 1 97.88 251 ALA B N 1
ATOM 4623 C CA . ALA B 1 251 ? -9.984 -12.844 -6.293 1 97.88 251 ALA B CA 1
ATOM 4624 C C . ALA B 1 251 ? -10.148 -12.555 -4.805 1 97.88 251 ALA B C 1
ATOM 4626 O O . ALA B 1 251 ? -11.273 -12.453 -4.309 1 97.88 251 ALA B O 1
ATOM 4627 N N . LEU B 1 252 ? -9.07 -12.438 -4.094 1 97.75 252 LEU B N 1
ATOM 4628 C CA . LEU B 1 252 ? -9.109 -12.203 -2.654 1 97.75 252 LEU B CA 1
ATOM 4629 C C . LEU B 1 252 ? -9.773 -10.867 -2.34 1 97.75 252 LEU B C 1
ATOM 4631 O O . LEU B 1 252 ? -10.555 -10.766 -1.391 1 97.75 252 LEU B O 1
ATOM 4635 N N . PHE B 1 253 ? -9.461 -9.859 -3.143 1 96.12 253 PHE B N 1
ATOM 4636 C CA . PHE B 1 253 ? -10.102 -8.562 -2.971 1 96.12 253 PHE B CA 1
ATOM 4637 C C . PHE B 1 253 ? -11.609 -8.664 -3.17 1 96.12 253 PHE B C 1
ATOM 4639 O O . PHE B 1 253 ? -12.383 -8.086 -2.406 1 96.12 253 PHE B O 1
ATOM 4646 N N . ARG B 1 254 ? -11.984 -9.43 -4.148 1 95.12 254 ARG B N 1
ATOM 4647 C CA . ARG B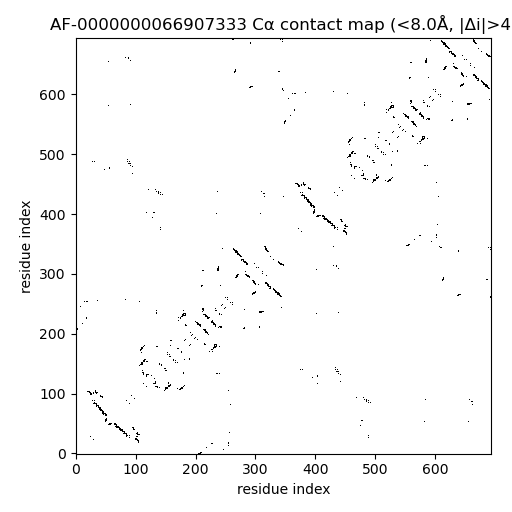 1 254 ? -13.406 -9.633 -4.402 1 95.12 254 ARG B CA 1
ATOM 4648 C C . ARG B 1 254 ? -14.062 -10.383 -3.252 1 95.12 254 ARG B C 1
ATOM 4650 O O . ARG B 1 254 ? -15.203 -10.094 -2.889 1 95.12 254 ARG B O 1
ATOM 4657 N N . MET B 1 255 ? -13.383 -11.297 -2.654 1 96.5 255 MET B N 1
ATOM 4658 C CA . MET B 1 255 ? -13.914 -12.078 -1.537 1 96.5 255 MET B CA 1
ATOM 4659 C C . MET B 1 255 ? -14.18 -11.18 -0.331 1 96.5 255 MET B C 1
ATOM 4661 O O . MET B 1 255 ? -15.07 -11.461 0.468 1 96.5 255 MET B O 1
ATOM 4665 N N . GLU B 1 256 ? -13.43 -10.07 -0.234 1 95.12 256 GLU B N 1
ATOM 4666 C CA . GLU B 1 256 ? -13.648 -9.109 0.843 1 95.12 256 GLU B CA 1
ATOM 4667 C C . GLU B 1 256 ? -14.789 -8.156 0.508 1 95.12 256 GLU B C 1
ATOM 4669 O O . GLU B 1 256 ? -15.203 -7.355 1.351 1 95.12 256 GLU B O 1
ATOM 4674 N N . GLY B 1 257 ? -15.188 -8.195 -0.742 1 93.19 257 GLY B N 1
ATOM 4675 C CA . GLY B 1 257 ? -16.312 -7.359 -1.141 1 93.19 257 GLY B CA 1
ATOM 4676 C C . GLY B 1 257 ? -15.875 -6.047 -1.772 1 93.19 257 GLY B C 1
ATOM 4677 O O . GLY B 1 257 ? -16.672 -5.121 -1.902 1 93.19 257 GLY B O 1
ATOM 4678 N N . GLN B 1 258 ? -14.664 -5.992 -2.109 1 89.12 258 GLN B N 1
ATOM 4679 C CA . GLN B 1 258 ? -14.195 -4.762 -2.736 1 89.12 258 GLN B CA 1
ATOM 4680 C C . GLN B 1 258 ? -14.797 -4.586 -4.129 1 89.12 258 GLN B C 1
ATOM 4682 O O . GLN B 1 258 ? -14.922 -5.555 -4.883 1 89.12 258 GLN B O 1
ATOM 4687 N N . HIS B 1 259 ? -15.109 -3.391 -4.461 1 78.06 259 HIS B N 1
ATOM 4688 C CA . HIS B 1 259 ? -15.836 -3.059 -5.684 1 78.06 259 HIS B CA 1
ATOM 4689 C C . HIS B 1 259 ? -14.875 -2.836 -6.848 1 78.06 259 HIS B C 1
ATOM 4691 O O . HIS B 1 259 ? -15.289 -2.859 -8.008 1 78.06 259 HIS B O 1
ATOM 4697 N N . CYS B 1 260 ? -13.602 -2.545 -6.531 1 77 260 CYS B N 1
ATOM 4698 C CA . CYS B 1 260 ? -12.68 -2.18 -7.598 1 77 260 CYS B CA 1
ATOM 4699 C C . CYS B 1 260 ? -11.523 -3.17 -7.68 1 77 260 CYS B C 1
ATOM 4701 O O . CYS B 1 260 ? -11.297 -3.951 -6.75 1 77 260 CYS B O 1
ATOM 4703 N N . ASP B 1 261 ? -10.898 -3.139 -8.82 1 81.88 261 ASP B N 1
ATOM 4704 C CA . ASP B 1 261 ? -9.695 -3.938 -9.008 1 81.88 261 ASP B CA 1
ATOM 4705 C C . ASP B 1 261 ? -8.547 -3.412 -8.148 1 81.88 261 ASP B C 1
ATOM 4707 O O . ASP B 1 261 ? -8.391 -2.199 -7.984 1 81.88 261 ASP B O 1
ATOM 4711 N N . PRO B 1 262 ? -7.82 -4.34 -7.648 1 86.5 262 PRO B N 1
ATOM 4712 C CA . PRO B 1 262 ? -6.738 -3.916 -6.762 1 86.5 262 PRO B CA 1
ATOM 4713 C C . PRO B 1 262 ? -5.641 -3.15 -7.492 1 86.5 262 PRO B C 1
ATOM 4715 O O . PRO B 1 262 ? -4.926 -2.35 -6.883 1 86.5 262 PRO B O 1
ATOM 4718 N N . PHE B 1 263 ? -5.496 -3.455 -8.82 1 91.31 263 PHE B N 1
ATOM 4719 C CA . PHE B 1 263 ? -4.379 -2.852 -9.531 1 91.31 263 PHE B CA 1
ATOM 4720 C C . PHE B 1 263 ? -4.871 -2.059 -10.742 1 91.31 263 PHE B C 1
ATOM 4722 O O . PHE B 1 263 ? -5.527 -2.609 -11.625 1 91.31 263 PHE B O 1
ATOM 4729 N N . PRO B 1 264 ? -4.547 -0.818 -10.766 1 87.69 264 PRO B N 1
ATOM 4730 C CA . PRO B 1 264 ? -4.969 -0.014 -11.914 1 87.69 264 PRO B CA 1
ATOM 4731 C C . PRO B 1 264 ? -4.18 -0.334 -13.18 1 87.69 264 PRO B C 1
ATOM 4733 O O . PRO B 1 264 ? -2.979 -0.616 -13.109 1 87.69 264 PRO B O 1
ATOM 4736 N N . ILE B 1 265 ? -4.824 -0.37 -14.234 1 88.75 265 ILE B N 1
ATOM 4737 C CA . ILE B 1 265 ? -4.215 -0.499 -15.555 1 88.75 265 ILE B CA 1
ATOM 4738 C C . ILE B 1 265 ? -4.055 0.881 -16.188 1 88.75 265 ILE B C 1
ATOM 4740 O O . ILE B 1 265 ? -5.008 1.663 -16.234 1 88.75 265 ILE B O 1
ATOM 4744 N N . VAL B 1 266 ? -2.836 1.153 -16.688 1 83.81 266 VAL B N 1
ATOM 4745 C CA . VAL B 1 266 ? -2.559 2.477 -17.234 1 83.81 266 VAL B CA 1
ATOM 4746 C C . VAL B 1 266 ? -1.882 2.338 -18.594 1 83.81 266 VAL B C 1
ATOM 4748 O O . VAL B 1 266 ? -1.356 1.273 -18.938 1 83.81 266 VAL B O 1
ATOM 4751 N N . SER B 1 267 ? -1.949 3.445 -19.328 1 84.69 267 SER B N 1
ATOM 4752 C CA . SER B 1 267 ? -1.147 3.535 -20.547 1 84.69 267 SER B CA 1
ATOM 4753 C C . SER B 1 267 ? 0.252 4.062 -20.25 1 84.69 267 SER B C 1
ATOM 4755 O O . SER B 1 267 ? 0.409 5.043 -19.516 1 84.69 267 SER B O 1
ATOM 4757 N N . VAL B 1 268 ? 1.226 3.449 -20.766 1 86.25 268 VAL B N 1
ATOM 4758 C CA . VAL B 1 268 ? 2.604 3.834 -20.484 1 86.25 268 VAL B CA 1
ATOM 4759 C C . VAL B 1 268 ? 3.439 3.74 -21.766 1 86.25 268 VAL B C 1
ATOM 4761 O O . VAL B 1 268 ? 3.209 2.865 -22.594 1 86.25 268 VAL B O 1
ATOM 4764 N N . THR B 1 269 ? 4.383 4.613 -21.875 1 87.56 269 THR B N 1
ATOM 4765 C CA . THR B 1 269 ? 5.332 4.574 -22.969 1 87.56 269 THR B CA 1
ATOM 4766 C C . THR B 1 269 ? 6.516 3.672 -22.641 1 87.56 269 THR B C 1
ATOM 4768 O O . THR B 1 269 ? 7.172 3.854 -21.609 1 87.56 269 THR B O 1
ATOM 4771 N N . VAL B 1 270 ? 6.75 2.75 -23.516 1 91 270 VAL B N 1
ATOM 4772 C CA . VAL B 1 270 ? 7.852 1.829 -23.25 1 91 270 VAL B CA 1
ATOM 4773 C C . VAL B 1 270 ? 9.156 2.418 -23.781 1 91 270 VAL B C 1
ATOM 4775 O O . VAL B 1 270 ? 9.172 3.07 -24.828 1 91 270 VAL B O 1
ATOM 4778 N N . ASP B 1 271 ? 10.25 2.137 -23.109 1 88.75 271 ASP B N 1
ATOM 4779 C CA . ASP B 1 271 ? 11.516 2.785 -23.422 1 88.75 271 ASP B CA 1
ATOM 4780 C C . ASP B 1 271 ? 12.328 1.95 -24.406 1 88.75 271 ASP B C 1
ATOM 4782 O O . ASP B 1 271 ? 13.312 2.432 -24.969 1 88.75 271 ASP B O 1
ATOM 4786 N N . SER B 1 272 ? 12.023 0.686 -24.562 1 92.06 272 SER B N 1
ATOM 4787 C CA . SER B 1 272 ? 12.797 -0.2 -25.422 1 92.06 272 SER B CA 1
ATOM 4788 C C . SER B 1 272 ? 11.883 -1.104 -26.25 1 92.06 272 SER B C 1
ATOM 4790 O O . SER B 1 272 ? 10.719 -1.298 -25.906 1 92.06 272 SER B O 1
ATOM 4792 N N . SER B 1 273 ? 12.484 -1.588 -27.312 1 94.31 273 SER B N 1
ATOM 4793 C CA . SER B 1 273 ? 11.758 -2.574 -28.094 1 94.31 273 SER B CA 1
ATOM 4794 C C . SER B 1 273 ? 11.695 -3.92 -27.391 1 94.31 273 SER B C 1
ATOM 4796 O O . SER B 1 273 ? 12.531 -4.215 -26.531 1 94.31 273 SER B O 1
ATOM 4798 N N . TYR B 1 274 ? 10.719 -4.633 -27.703 1 95 274 TYR B N 1
ATOM 4799 C CA . TYR B 1 274 ? 10.508 -5.93 -27.078 1 95 274 TYR B CA 1
ATOM 4800 C C . TYR B 1 274 ? 9.812 -6.895 -28.031 1 95 274 TYR B C 1
ATOM 4802 O O . TYR B 1 274 ? 8.766 -6.566 -28.594 1 95 274 TYR B O 1
ATOM 4810 N N . ASP B 1 275 ? 10.398 -8.055 -28.234 1 95.38 275 ASP B N 1
ATOM 4811 C CA . ASP B 1 275 ? 9.812 -9.062 -29.109 1 95.38 275 ASP B CA 1
ATOM 4812 C C . ASP B 1 275 ? 8.594 -9.719 -28.469 1 95.38 275 ASP B C 1
ATOM 4814 O O . ASP B 1 275 ? 8.672 -10.18 -27.328 1 95.38 275 ASP B O 1
ATOM 4818 N N . LEU B 1 276 ? 7.527 -9.773 -29.25 1 96.25 276 LEU B N 1
ATOM 4819 C CA . LEU B 1 276 ? 6.285 -10.312 -28.703 1 96.25 276 LEU B CA 1
ATOM 4820 C C . LEU B 1 276 ? 6.305 -11.836 -28.719 1 96.25 276 LEU B C 1
ATOM 4822 O O . LEU B 1 276 ? 6.961 -12.445 -29.562 1 96.25 276 LEU B O 1
ATOM 4826 N N . ASP B 1 277 ? 5.629 -12.398 -27.812 1 95.69 277 ASP B N 1
ATOM 4827 C CA . ASP B 1 277 ? 5.434 -13.844 -27.688 1 95.69 277 ASP B CA 1
ATOM 4828 C C . ASP B 1 277 ? 4.137 -14.281 -28.359 1 95.69 277 ASP B C 1
ATOM 4830 O O . ASP B 1 277 ? 3.215 -13.484 -28.516 1 95.69 277 ASP B O 1
ATOM 4834 N N . PRO B 1 278 ? 4.055 -15.578 -28.75 1 95.5 278 PRO B N 1
ATOM 4835 C CA . PRO B 1 278 ? 2.791 -16.094 -29.297 1 95.5 278 PRO B CA 1
ATOM 4836 C C . PRO B 1 278 ? 1.638 -15.992 -28.297 1 95.5 278 PRO B C 1
ATOM 4838 O O . PRO B 1 278 ? 0.475 -16.156 -28.672 1 95.5 278 PRO B O 1
ATOM 4841 N N . ARG B 1 279 ? 1.908 -15.789 -27.062 1 96.06 279 ARG B N 1
ATOM 4842 C CA . ARG B 1 279 ? 0.915 -15.547 -26.016 1 96.06 279 ARG B CA 1
ATOM 4843 C C . ARG B 1 279 ? 0.971 -14.102 -25.531 1 96.06 279 ARG B C 1
ATOM 4845 O O . ARG B 1 279 ? 2.027 -13.469 -25.578 1 96.06 279 ARG B O 1
ATOM 4852 N N . PRO B 1 280 ? -0.182 -13.594 -25.062 1 97.06 280 PRO B N 1
ATOM 4853 C CA . PRO B 1 280 ? -0.068 -12.344 -24.312 1 97.06 280 PRO B CA 1
ATOM 4854 C C . PRO B 1 280 ? 0.895 -12.445 -23.125 1 97.06 280 PRO B C 1
ATOM 4856 O O . PRO B 1 280 ? 0.964 -13.484 -22.484 1 97.06 280 PRO B O 1
ATOM 4859 N N . GLU B 1 281 ? 1.594 -11.367 -22.891 1 97 281 GLU B N 1
ATOM 4860 C CA . GLU B 1 281 ? 2.662 -11.453 -21.906 1 97 281 GLU B CA 1
ATOM 4861 C C . GLU B 1 281 ? 2.504 -10.375 -20.828 1 97 281 GLU B C 1
ATOM 4863 O O . GLU B 1 281 ? 2.096 -9.25 -21.125 1 97 281 GLU B O 1
ATOM 4868 N N . TYR B 1 282 ? 2.826 -10.711 -19.688 1 97.31 282 TYR B N 1
ATOM 4869 C CA . TYR B 1 282 ? 3.01 -9.789 -18.578 1 97.31 282 TYR B CA 1
ATOM 4870 C C . TYR B 1 282 ? 4.492 -9.578 -18.281 1 97.31 282 TYR B C 1
ATOM 4872 O O . TYR B 1 282 ? 5.109 -10.375 -17.578 1 97.31 282 TYR B O 1
ATOM 4880 N N . VAL B 1 283 ? 4.969 -8.469 -18.797 1 96.81 283 VAL B N 1
ATOM 4881 C CA . VAL B 1 283 ? 6.402 -8.195 -18.766 1 96.81 283 VAL B CA 1
ATOM 4882 C C . VAL B 1 283 ? 6.734 -7.332 -17.547 1 96.81 283 VAL B C 1
ATOM 4884 O O . VAL B 1 283 ? 6.086 -6.312 -17.312 1 96.81 283 VAL B O 1
ATOM 4887 N N . ARG B 1 284 ? 7.723 -7.766 -16.812 1 95.81 284 ARG B N 1
ATOM 4888 C CA . ARG B 1 284 ? 8.141 -7.016 -15.633 1 95.81 284 ARG B CA 1
ATOM 4889 C C . ARG B 1 284 ? 8.859 -5.73 -16.031 1 95.81 284 ARG B C 1
ATOM 4891 O O . ARG B 1 284 ? 9.781 -5.754 -16.844 1 95.81 284 ARG B O 1
ATOM 4898 N N . ALA B 1 285 ? 8.398 -4.66 -15.453 1 93.5 285 ALA B N 1
ATOM 4899 C CA . ALA B 1 285 ? 8.945 -3.35 -15.789 1 93.5 285 ALA B CA 1
ATOM 4900 C C . ALA B 1 285 ? 8.961 -2.432 -14.57 1 93.5 285 ALA B C 1
ATOM 4902 O O . ALA B 1 285 ? 8.414 -2.773 -13.516 1 93.5 285 ALA B O 1
ATOM 4903 N N . PHE B 1 286 ? 9.742 -1.409 -14.719 1 89.38 286 PHE B N 1
ATOM 4904 C CA . PHE B 1 286 ? 9.82 -0.312 -13.758 1 89.38 286 PHE B CA 1
ATOM 4905 C C . PHE B 1 286 ? 9.281 0.978 -14.367 1 89.38 286 PHE B C 1
ATOM 4907 O O . PHE B 1 286 ? 9.781 1.444 -15.391 1 89.38 286 PHE B O 1
ATOM 4914 N N . TYR B 1 287 ? 8.211 1.466 -13.758 1 86.69 287 TYR B N 1
ATOM 4915 C CA . TYR B 1 287 ? 7.75 2.756 -14.266 1 86.69 287 TYR B CA 1
ATOM 4916 C C . TYR B 1 287 ? 8.344 3.902 -13.453 1 86.69 287 TYR B C 1
ATOM 4918 O O . TYR B 1 287 ? 8.625 3.75 -12.266 1 86.69 287 TYR B O 1
ATOM 4926 N N . SER B 1 288 ? 8.703 4.941 -14.086 1 78.75 288 SER B N 1
ATOM 4927 C CA . SER B 1 288 ? 9.109 6.191 -13.453 1 78.75 288 SER B CA 1
ATOM 4928 C C . SER B 1 288 ? 8.219 7.348 -13.875 1 78.75 288 SER B C 1
ATOM 4930 O O . SER B 1 288 ? 7.75 7.391 -15.016 1 78.75 288 SER B O 1
ATOM 4932 N N . ALA B 1 289 ? 7.727 8.141 -12.875 1 67.44 289 ALA B N 1
ATOM 4933 C CA . ALA B 1 289 ? 6.922 9.32 -13.18 1 67.44 289 ALA B CA 1
ATOM 4934 C C . ALA B 1 289 ? 7.801 10.555 -13.359 1 67.44 289 ALA B C 1
ATOM 4936 O O . ALA B 1 289 ? 8.727 10.781 -12.586 1 67.44 289 ALA B O 1
ATOM 4937 N N . ASP B 1 290 ? 8.258 10.812 -14.609 1 57.78 290 ASP B N 1
ATOM 4938 C CA . ASP B 1 290 ? 9.156 11.938 -14.844 1 57.78 290 ASP B CA 1
ATOM 4939 C C . ASP B 1 290 ? 8.469 13.266 -14.539 1 57.78 290 ASP B C 1
ATOM 4941 O O . ASP B 1 290 ? 8.617 14.234 -15.289 1 57.78 290 ASP B O 1
ATOM 4945 N N . GLY B 1 291 ? 7.969 13.562 -13.477 1 57.34 291 GLY B N 1
ATOM 4946 C CA . GLY B 1 291 ? 7.559 14.898 -13.062 1 57.34 291 GLY B CA 1
ATOM 4947 C C . GLY B 1 291 ? 6.32 15.398 -13.781 1 57.34 291 GLY B C 1
ATOM 4948 O O . GLY B 1 291 ? 6.094 16.609 -13.867 1 57.34 291 GLY B O 1
ATOM 4949 N N . GLY B 1 292 ? 5.398 14.641 -14.281 1 55.72 292 GLY B N 1
ATOM 4950 C CA . GLY B 1 292 ? 4.039 14.953 -14.695 1 55.72 292 GLY B CA 1
ATOM 4951 C C . GLY B 1 292 ? 3.939 15.367 -16.141 1 55.72 292 GLY B C 1
ATOM 4952 O O . GLY B 1 292 ? 2.838 15.523 -16.688 1 55.72 292 GLY B O 1
ATOM 4953 N N . THR B 1 293 ? 4.992 15.977 -16.797 1 53.28 293 THR B N 1
ATOM 4954 C CA . THR B 1 293 ? 4.695 16.516 -18.109 1 53.28 293 THR B CA 1
ATOM 4955 C C . THR B 1 293 ? 4.566 15.391 -19.141 1 53.28 293 THR B C 1
ATOM 4957 O O . THR B 1 293 ? 3.996 15.586 -20.219 1 53.28 293 THR B O 1
ATOM 4960 N N . LYS B 1 294 ? 5.266 14.336 -18.844 1 54.66 294 LYS B N 1
ATOM 4961 C CA . LYS B 1 294 ? 5.227 13.258 -19.828 1 54.66 294 LYS B CA 1
ATOM 4962 C C . LYS B 1 294 ? 4.484 12.039 -19.281 1 54.66 294 LYS B C 1
ATOM 4964 O O . LYS B 1 294 ? 4.332 11.891 -18.078 1 54.66 294 LYS B O 1
ATOM 4969 N N . SER B 1 295 ? 3.869 11.242 -20.25 1 60.03 295 SER B N 1
ATOM 4970 C CA . SER B 1 295 ? 3.258 9.938 -19.984 1 60.03 295 SER B CA 1
ATOM 4971 C C . SER B 1 295 ? 4.176 9.055 -19.141 1 60.03 295 SER B C 1
ATOM 4973 O O . SER B 1 295 ? 5.395 9.242 -19.141 1 60.03 295 SER B O 1
ATOM 4975 N N . TRP B 1 296 ? 3.73 8.266 -18.328 1 74.12 296 TRP B N 1
ATOM 4976 C CA . TRP B 1 296 ? 4.496 7.23 -17.656 1 74.12 296 TRP B CA 1
ATOM 4977 C C . TRP B 1 296 ? 5.445 6.527 -18.625 1 74.12 296 TRP B C 1
ATOM 4979 O O . TRP B 1 296 ? 5.109 6.324 -19.781 1 74.12 296 TRP B O 1
ATOM 4989 N N . HIS B 1 297 ? 6.641 6.5 -18.141 1 84.5 297 HIS B N 1
ATOM 4990 C CA . HIS B 1 297 ? 7.629 5.719 -18.875 1 84.5 297 HIS B CA 1
ATOM 4991 C C . HIS B 1 297 ? 7.953 4.418 -18.156 1 84.5 297 HIS B C 1
ATOM 4993 O O . HIS B 1 297 ? 8.102 4.406 -16.922 1 84.5 297 HIS B O 1
ATOM 4999 N N . ALA B 1 298 ? 7.898 3.377 -18.891 1 89.12 298 ALA B N 1
ATOM 5000 C CA . ALA B 1 298 ? 8.219 2.07 -18.312 1 89.12 298 ALA B CA 1
ATOM 5001 C C . ALA B 1 298 ? 9.5 1.507 -18.922 1 89.12 298 ALA B C 1
ATOM 5003 O O . ALA B 1 298 ? 9.664 1.497 -20.141 1 89.12 298 ALA B O 1
ATOM 5004 N N . LYS B 1 299 ? 10.328 1.146 -18.094 1 90.06 299 LYS B N 1
ATOM 5005 C CA . LYS B 1 299 ? 11.578 0.507 -18.5 1 90.06 299 LYS B CA 1
ATOM 5006 C C . LYS B 1 299 ? 11.547 -0.993 -18.219 1 90.06 299 LYS B C 1
ATOM 5008 O O . LYS B 1 299 ? 11.234 -1.416 -17.094 1 90.06 299 LYS B O 1
ATOM 5013 N N . ILE B 1 300 ? 11.82 -1.759 -19.25 1 88.5 300 ILE B N 1
ATOM 5014 C CA . ILE B 1 300 ? 12.039 -3.189 -19.062 1 88.5 300 ILE B CA 1
ATOM 5015 C C . ILE B 1 300 ? 13.469 -3.434 -18.594 1 88.5 300 ILE B C 1
ATOM 5017 O O . ILE B 1 300 ? 14.422 -3.295 -19.359 1 88.5 300 ILE B O 1
ATOM 5021 N N . PHE B 1 301 ? 13.656 -3.613 -17.344 1 77.31 301 PHE B N 1
ATOM 5022 C CA . PHE B 1 301 ? 14.992 -3.555 -16.781 1 77.31 301 PHE B CA 1
ATOM 5023 C C . PHE B 1 301 ? 15.758 -4.844 -17.047 1 77.31 301 PHE B C 1
ATOM 5025 O O . PHE B 1 301 ? 16.984 -4.84 -17.141 1 77.31 301 PHE B O 1
ATOM 5032 N N . ASP B 1 302 ? 15.102 -5.961 -17.109 1 77.12 302 ASP B N 1
ATOM 5033 C CA . ASP B 1 302 ? 15.742 -7.223 -17.469 1 77.12 302 ASP B CA 1
ATOM 5034 C C . ASP B 1 302 ? 15.148 -7.785 -18.766 1 77.12 302 ASP B C 1
ATOM 5036 O O . ASP B 1 302 ? 13.969 -8.125 -18.812 1 77.12 302 ASP B O 1
ATOM 5040 N N . HIS B 1 303 ? 15.953 -7.887 -19.703 1 76.56 303 HIS B N 1
ATOM 5041 C CA . HIS B 1 303 ? 15.453 -8.359 -20.984 1 76.56 303 HIS B CA 1
ATOM 5042 C C . HIS B 1 303 ? 15.219 -9.867 -20.969 1 76.56 303 HIS B C 1
ATOM 5044 O O . HIS B 1 303 ? 14.516 -10.406 -21.828 1 76.56 303 HIS B O 1
ATOM 5050 N N . ASN B 1 304 ? 15.953 -10.469 -20.016 1 79.81 304 ASN B N 1
ATOM 5051 C CA . ASN B 1 304 ? 15.633 -11.875 -19.797 1 79.81 304 ASN B CA 1
ATOM 5052 C C . ASN B 1 304 ? 14.359 -12.039 -18.969 1 79.81 304 ASN B C 1
ATOM 5054 O O . ASN B 1 304 ? 14.406 -12.062 -17.734 1 79.81 304 ASN B O 1
ATOM 5058 N N . GLN B 1 305 ? 13.25 -12.242 -19.703 1 84 305 GLN B N 1
ATOM 5059 C CA . GLN B 1 305 ? 11.93 -12.289 -19.094 1 84 305 GLN B CA 1
ATOM 5060 C C . GLN B 1 305 ? 11.453 -13.727 -18.922 1 84 305 GLN B C 1
ATOM 5062 O O . GLN B 1 305 ? 10.25 -14 -18.953 1 84 305 GLN B O 1
ATOM 5067 N N . SER B 1 306 ? 12.398 -14.578 -18.719 1 82.19 306 SER B N 1
ATOM 5068 C CA . SER B 1 306 ? 12.062 -15.977 -18.5 1 82.19 306 SER B CA 1
ATOM 5069 C C . SER B 1 306 ? 11.297 -16.172 -17.203 1 82.19 306 SER B C 1
ATOM 5071 O O . SER B 1 306 ? 11.469 -15.398 -16.25 1 82.19 306 SER B O 1
ATOM 5073 N N . SER B 1 307 ? 10.469 -17.203 -17.172 1 82.75 307 SER B N 1
ATOM 5074 C CA . SER B 1 307 ? 9.602 -17.484 -16.031 1 82.75 307 SER B CA 1
ATOM 5075 C C . SER B 1 307 ? 10.406 -17.953 -14.82 1 82.75 307 SER B C 1
ATOM 5077 O O . SER B 1 307 ? 9.891 -18 -13.703 1 82.75 307 SER B O 1
ATOM 5079 N N . SER B 1 308 ? 11.68 -18.25 -15 1 76.31 308 SER B N 1
ATOM 5080 C CA . SER B 1 308 ? 12.531 -18.719 -13.914 1 76.31 308 SER B CA 1
ATOM 5081 C C . SER B 1 308 ? 13.516 -17.641 -13.477 1 76.31 308 SER B C 1
ATOM 5083 O O . SER B 1 308 ? 14.258 -17.828 -12.508 1 76.31 308 SER B O 1
ATOM 5085 N N . ARG B 1 309 ? 13.516 -16.516 -14.133 1 81.69 309 ARG B N 1
ATOM 5086 C CA . ARG B 1 309 ? 14.492 -15.461 -13.867 1 81.69 309 ARG B CA 1
ATOM 5087 C C . ARG B 1 309 ? 14.039 -14.562 -12.727 1 81.69 309 ARG B C 1
ATOM 5089 O O . ARG B 1 309 ? 13.555 -13.453 -12.953 1 81.69 309 ARG B O 1
ATOM 5096 N N . LEU B 1 310 ? 14.312 -14.922 -11.539 1 87.81 310 LEU B N 1
ATOM 5097 C CA . LEU B 1 310 ? 13.859 -14.234 -10.344 1 87.81 310 LEU B CA 1
ATOM 5098 C C . LEU B 1 310 ? 14.398 -12.805 -10.297 1 87.81 310 LEU B C 1
ATOM 5100 O O . LEU B 1 310 ? 13.719 -11.898 -9.812 1 87.81 310 LEU B O 1
ATOM 5104 N N . MET B 1 311 ? 15.539 -12.617 -10.906 1 87.81 311 MET B N 1
ATOM 5105 C CA . MET B 1 311 ? 16.141 -11.281 -10.922 1 87.81 311 MET B CA 1
ATOM 5106 C C . MET B 1 311 ? 15.258 -10.305 -11.695 1 87.81 311 MET B C 1
ATOM 5108 O O . MET B 1 311 ? 15.367 -9.094 -11.523 1 87.81 311 MET B O 1
ATOM 5112 N N . SER B 1 312 ? 14.406 -10.852 -12.453 1 90 312 SER B N 1
ATOM 5113 C CA . SER B 1 312 ? 13.586 -10 -13.312 1 90 312 SER B CA 1
ATOM 5114 C C . SER B 1 312 ? 12.453 -9.344 -12.531 1 90 312 SER B C 1
ATOM 5116 O O . SER B 1 312 ? 11.828 -8.398 -13.008 1 90 312 SER B O 1
ATOM 5118 N N . ILE B 1 313 ? 12.156 -9.797 -11.328 1 91.56 313 ILE B N 1
ATOM 5119 C CA . ILE B 1 313 ? 11.023 -9.203 -10.625 1 91.56 313 ILE B CA 1
ATOM 5120 C C . ILE B 1 313 ? 11.539 -8.234 -9.555 1 91.56 313 ILE B C 1
ATOM 5122 O O . ILE B 1 313 ? 10.75 -7.523 -8.93 1 91.56 313 ILE B O 1
ATOM 5126 N N . ARG B 1 314 ? 12.867 -8.195 -9.398 1 88.56 314 ARG B N 1
ATOM 5127 C CA . ARG B 1 314 ? 13.398 -7.273 -8.398 1 88.56 314 ARG B CA 1
ATOM 5128 C C . ARG B 1 314 ? 13.016 -5.836 -8.727 1 88.56 314 ARG B C 1
ATOM 5130 O O . ARG B 1 314 ? 13.078 -5.418 -9.883 1 88.56 314 ARG B O 1
ATOM 5137 N N . HIS B 1 315 ? 12.547 -5.125 -7.844 1 83.88 315 HIS B N 1
ATOM 5138 C CA . HIS B 1 315 ? 12.219 -3.707 -7.934 1 83.88 315 HIS B CA 1
ATOM 5139 C C . HIS B 1 315 ? 11.094 -3.463 -8.93 1 83.88 315 HIS B C 1
ATOM 5141 O O . HIS B 1 315 ? 10.922 -2.346 -9.43 1 83.88 315 HIS B O 1
ATOM 5147 N N . THR B 1 316 ? 10.367 -4.535 -9.344 1 91.62 316 THR B N 1
ATOM 5148 C CA . THR B 1 316 ? 9.258 -4.41 -10.281 1 91.62 316 THR B CA 1
ATOM 5149 C C . THR B 1 316 ? 8.078 -3.695 -9.625 1 91.62 316 THR B C 1
ATOM 5151 O O . THR B 1 316 ? 7.641 -4.078 -8.531 1 91.62 316 THR B O 1
ATOM 5154 N N . ASN B 1 317 ? 7.637 -2.643 -10.297 1 92.19 317 ASN B N 1
ATOM 5155 C CA . ASN B 1 317 ? 6.445 -1.967 -9.789 1 92.19 317 ASN B CA 1
ATOM 5156 C C . ASN B 1 317 ? 5.336 -1.923 -10.828 1 92.19 317 ASN B C 1
ATOM 5158 O O . ASN B 1 317 ? 4.277 -1.338 -10.594 1 92.19 317 ASN B O 1
ATOM 5162 N N . MET B 1 318 ? 5.637 -2.611 -11.977 1 93.75 318 MET B N 1
ATOM 5163 C CA . MET B 1 318 ? 4.637 -2.645 -13.039 1 93.75 318 MET B CA 1
ATOM 5164 C C . MET B 1 318 ? 4.758 -3.926 -13.859 1 93.75 318 MET B C 1
ATOM 5166 O O . MET B 1 318 ? 5.859 -4.422 -14.086 1 93.75 318 MET B O 1
ATOM 5170 N N . LEU B 1 319 ? 3.662 -4.457 -14.305 1 96.44 319 LEU B N 1
ATOM 5171 C CA . LEU B 1 319 ? 3.592 -5.508 -15.312 1 96.44 319 LEU B CA 1
ATOM 5172 C C . LEU B 1 319 ? 3.029 -4.965 -16.625 1 96.44 319 LEU B C 1
ATOM 5174 O O . LEU B 1 319 ? 1.847 -4.625 -16.703 1 96.44 319 LEU B O 1
ATOM 5178 N N . LEU B 1 320 ? 3.824 -4.859 -17.656 1 95.44 320 LEU B N 1
ATOM 5179 C CA . LEU B 1 320 ? 3.318 -4.484 -18.984 1 95.44 320 LEU B CA 1
ATOM 5180 C C . LEU B 1 320 ? 2.42 -5.578 -19.547 1 95.44 320 LEU B C 1
ATOM 5182 O O . LEU B 1 320 ? 2.752 -6.762 -19.469 1 95.44 320 LEU B O 1
ATOM 5186 N N . MET B 1 321 ? 1.328 -5.188 -20.016 1 96 321 MET B N 1
ATOM 5187 C CA . MET B 1 321 ? 0.412 -6.109 -20.688 1 96 321 MET B CA 1
ATOM 5188 C C . MET B 1 321 ? 0.598 -6.062 -22.203 1 96 321 MET B C 1
ATOM 5190 O O . MET B 1 321 ? -0.002 -5.23 -22.875 1 96 321 MET B O 1
ATOM 5194 N N . LEU B 1 322 ? 1.352 -6.992 -22.719 1 96.62 322 LEU B N 1
ATOM 5195 C CA . LEU B 1 322 ? 1.661 -6.996 -24.141 1 96.62 322 LEU B CA 1
ATOM 5196 C C . LEU B 1 322 ? 0.795 -8.008 -24.875 1 96.62 322 LEU B C 1
ATOM 5198 O O . LEU B 1 322 ? 0.552 -9.109 -24.375 1 96.62 322 LEU B O 1
ATOM 5202 N N . PRO B 1 323 ? 0.353 -7.637 -26.031 1 96.06 323 PRO B N 1
ATOM 5203 C CA . PRO B 1 323 ? -0.468 -8.562 -26.812 1 96.06 323 PRO B CA 1
ATOM 5204 C C . PRO B 1 323 ? 0.345 -9.711 -27.422 1 96.06 323 PRO B C 1
ATOM 5206 O O . PRO B 1 323 ? 1.578 -9.664 -27.406 1 96.06 323 PRO B O 1
ATOM 5209 N N . GLN B 1 324 ? -0.333 -10.703 -27.875 1 96.06 324 GLN B N 1
ATOM 5210 C CA . GLN B 1 324 ? 0.323 -11.812 -28.562 1 96.06 324 GLN B CA 1
ATOM 5211 C C . GLN B 1 324 ? 0.897 -11.359 -29.906 1 96.06 324 GLN B C 1
ATOM 5213 O O . GLN B 1 324 ? 0.396 -10.414 -30.516 1 96.06 324 GLN B O 1
ATOM 5218 N N . TRP B 1 325 ? 1.823 -12.125 -30.281 1 94.31 325 TRP B N 1
ATOM 5219 C CA . TRP B 1 325 ? 2.439 -11.898 -31.578 1 94.31 325 TRP B CA 1
ATOM 5220 C C . TRP B 1 325 ? 1.447 -12.172 -32.719 1 94.31 325 TRP B C 1
ATOM 5222 O O . TRP B 1 325 ? 0.65 -13.109 -32.625 1 94.31 325 TRP B O 1
ATOM 5232 N N . THR B 1 326 ? 1.438 -11.312 -33.781 1 95.12 326 THR B N 1
ATOM 5233 C CA . THR B 1 326 ? 0.749 -11.555 -35.031 1 95.12 326 THR B CA 1
ATOM 5234 C C . THR B 1 326 ? 1.685 -11.305 -36.219 1 95.12 326 THR B C 1
ATOM 5236 O O . THR B 1 326 ? 2.775 -10.758 -36.062 1 95.12 326 THR B O 1
ATOM 5239 N N . VAL B 1 327 ? 1.275 -11.719 -37.312 1 95.31 327 VAL B N 1
ATOM 5240 C CA . VAL B 1 327 ? 2.072 -11.508 -38.5 1 95.31 327 VAL B CA 1
ATOM 5241 C C . VAL B 1 327 ? 2.289 -10.016 -38.75 1 95.31 327 VAL B C 1
ATOM 5243 O O . VAL B 1 327 ? 3.35 -9.602 -39.219 1 95.31 327 VAL B O 1
ATOM 5246 N N . GLU B 1 328 ? 1.373 -9.164 -38.344 1 94.62 328 GLU B N 1
ATOM 5247 C CA . GLU B 1 328 ? 1.418 -7.723 -38.562 1 94.62 328 GLU B CA 1
ATOM 5248 C C . GLU B 1 328 ? 2.15 -7.016 -37.438 1 94.62 328 GLU B C 1
ATOM 5250 O O . GLU B 1 328 ? 2.562 -5.863 -37.562 1 94.62 328 GLU B O 1
ATOM 5255 N N . ARG B 1 329 ? 2.279 -7.766 -36.312 1 95.19 329 ARG B N 1
ATOM 5256 C CA . ARG B 1 329 ? 2.883 -7.152 -35.156 1 95.19 329 ARG B CA 1
ATOM 5257 C C . ARG B 1 329 ? 3.711 -8.172 -34.375 1 95.19 329 ARG B C 1
ATOM 5259 O O . ARG B 1 329 ? 3.176 -8.914 -33.531 1 95.19 329 ARG B O 1
ATOM 5266 N N . THR B 1 330 ? 5.031 -8.047 -34.562 1 96.38 330 THR B N 1
ATOM 5267 C CA . THR B 1 330 ? 5.91 -9.062 -34 1 96.38 330 THR B CA 1
ATOM 5268 C C . THR B 1 330 ? 6.695 -8.484 -32.812 1 96.38 330 THR B C 1
ATOM 5270 O O . THR B 1 330 ? 7.316 -9.227 -32.062 1 96.38 330 THR B O 1
ATOM 5273 N N . LYS B 1 331 ? 6.656 -7.203 -32.688 1 96.31 331 LYS B N 1
ATOM 5274 C CA . LYS B 1 331 ? 7.406 -6.555 -31.625 1 96.31 331 LYS B CA 1
ATOM 5275 C C . LYS B 1 331 ? 6.738 -5.254 -31.188 1 96.31 331 LYS B C 1
ATOM 5277 O O . LYS B 1 331 ? 5.883 -4.723 -31.906 1 96.31 331 LYS B O 1
ATOM 5282 N N . ILE B 1 332 ? 7.023 -4.84 -30.016 1 95.31 332 ILE B N 1
ATOM 5283 C CA . ILE B 1 332 ? 6.754 -3.48 -29.562 1 95.31 332 ILE B CA 1
ATOM 5284 C C . ILE B 1 332 ? 7.977 -2.602 -29.812 1 95.31 332 ILE B C 1
ATOM 5286 O O . ILE B 1 332 ? 9.109 -3.018 -29.562 1 95.31 332 ILE B O 1
ATOM 5290 N N . ASN B 1 333 ? 7.734 -1.455 -30.328 1 95.75 333 ASN B N 1
ATOM 5291 C CA . ASN B 1 333 ? 8.844 -0.54 -30.578 1 95.75 333 ASN B CA 1
ATOM 5292 C C . ASN B 1 333 ? 9.039 0.438 -29.422 1 95.75 333 ASN B C 1
ATOM 5294 O O . ASN B 1 333 ? 8.078 0.784 -28.734 1 95.75 333 ASN B O 1
ATOM 5298 N N . ALA B 1 334 ? 10.305 0.839 -29.25 1 94 334 ALA B N 1
ATOM 5299 C CA . ALA B 1 334 ? 10.57 1.898 -28.281 1 94 334 ALA B CA 1
ATOM 5300 C C . ALA B 1 334 ? 9.711 3.127 -28.562 1 94 334 ALA B C 1
ATOM 5302 O O . ALA B 1 334 ? 9.547 3.525 -29.719 1 94 334 ALA B O 1
ATOM 5303 N N . GLY B 1 335 ? 9.117 3.66 -27.531 1 90.69 335 GLY B N 1
ATOM 5304 C CA . GLY B 1 335 ? 8.289 4.848 -27.672 1 90.69 335 GLY B CA 1
ATOM 5305 C C . GLY B 1 335 ? 6.812 4.531 -27.844 1 90.69 335 GLY B C 1
ATOM 5306 O O . GLY B 1 335 ? 5.969 5.426 -27.766 1 90.69 335 GLY B O 1
ATOM 5307 N N . GLU B 1 336 ? 6.488 3.314 -28.016 1 91.69 336 GLU B N 1
ATOM 5308 C CA . GLU B 1 336 ? 5.09 2.926 -28.156 1 91.69 336 GLU B CA 1
ATOM 5309 C C . GLU B 1 336 ? 4.355 2.986 -26.828 1 91.69 336 GLU B C 1
ATOM 5311 O O . GLU B 1 336 ? 4.961 2.814 -25.766 1 91.69 336 GLU B O 1
ATOM 5316 N N . ILE B 1 337 ? 3.086 3.244 -26.922 1 88.31 337 ILE B N 1
ATOM 5317 C CA . ILE B 1 337 ? 2.221 3.248 -25.75 1 88.31 337 ILE B CA 1
ATOM 5318 C C . ILE B 1 337 ? 1.547 1.886 -25.594 1 88.31 337 ILE B C 1
ATOM 5320 O O . ILE B 1 337 ? 0.951 1.374 -26.547 1 88.31 337 ILE B O 1
ATOM 5324 N N . VAL B 1 338 ? 1.73 1.283 -24.453 1 91 338 VAL B N 1
ATOM 5325 C CA . VAL B 1 338 ? 1.097 0.006 -24.141 1 91 338 VAL B CA 1
ATOM 5326 C C . VAL B 1 338 ? 0.382 0.094 -22.797 1 91 338 VAL B C 1
ATOM 5328 O O . VAL B 1 338 ? 0.484 1.105 -22.094 1 91 338 VAL B O 1
ATOM 5331 N N . GLN B 1 339 ? -0.316 -0.961 -22.469 1 90.88 339 GLN B N 1
ATOM 5332 C CA . GLN B 1 339 ? -0.977 -1.022 -21.172 1 90.88 339 GLN B CA 1
ATOM 5333 C C . GLN B 1 339 ? -0.077 -1.677 -20.125 1 90.88 339 GLN B C 1
ATOM 5335 O O . GLN B 1 339 ? 0.731 -2.549 -20.453 1 90.88 339 GLN B O 1
ATOM 5340 N N . GLY B 1 340 ? -0.184 -1.155 -18.906 1 91.88 340 GLY B N 1
ATOM 5341 C CA . GLY B 1 340 ? 0.551 -1.739 -17.797 1 91.88 340 GLY B CA 1
ATOM 5342 C C . GLY B 1 340 ? -0.227 -1.724 -16.5 1 91.88 340 GLY B C 1
ATOM 5343 O O . GLY B 1 340 ? -0.983 -0.788 -16.234 1 91.88 340 GLY B O 1
ATOM 5344 N N . ILE B 1 341 ? -0.029 -2.742 -15.688 1 93.31 341 ILE B N 1
ATOM 5345 C CA . ILE B 1 341 ? -0.614 -2.859 -14.352 1 93.31 341 ILE B CA 1
ATOM 5346 C C . ILE B 1 341 ? 0.344 -2.279 -13.312 1 93.31 341 ILE B C 1
ATOM 5348 O O . ILE B 1 341 ? 1.5 -2.701 -13.227 1 93.31 341 ILE B O 1
ATOM 5352 N N . ILE B 1 342 ? -0.095 -1.294 -12.547 1 91.44 342 ILE B N 1
ATOM 5353 C CA . ILE B 1 342 ? 0.718 -0.814 -11.438 1 91.44 342 ILE B CA 1
ATOM 5354 C C . ILE B 1 342 ? 0.592 -1.772 -10.258 1 91.44 342 ILE B C 1
ATOM 5356 O O . ILE B 1 342 ? -0.492 -1.929 -9.688 1 91.44 342 ILE B O 1
ATOM 5360 N N . VAL B 1 343 ? 1.687 -2.389 -9.875 1 94.12 343 VAL B N 1
ATOM 5361 C CA . VAL B 1 343 ? 1.578 -3.387 -8.82 1 94.12 343 VAL B CA 1
ATOM 5362 C C . VAL B 1 343 ? 2.137 -2.822 -7.512 1 94.12 343 VAL B C 1
ATOM 5364 O O . VAL B 1 343 ? 1.902 -3.379 -6.438 1 94.12 343 VAL B O 1
ATOM 5367 N N . ARG B 1 344 ? 2.891 -1.697 -7.598 1 91.25 344 ARG B N 1
ATOM 5368 C CA . ARG B 1 344 ? 3.41 -0.974 -6.441 1 91.25 344 ARG B CA 1
ATOM 5369 C C . ARG B 1 344 ? 3.545 0.515 -6.742 1 91.25 344 ARG B C 1
ATOM 5371 O O . ARG B 1 344 ? 3.871 0.899 -7.867 1 91.25 344 ARG B O 1
ATOM 5378 N N . LEU B 1 345 ? 3.385 1.35 -5.738 1 87.31 345 LEU B N 1
ATOM 5379 C CA . LEU B 1 345 ? 3.498 2.789 -5.938 1 87.31 345 LEU B CA 1
ATOM 5380 C C . LEU B 1 345 ? 4.957 3.232 -5.906 1 87.31 345 LEU B C 1
ATOM 5382 O O . LEU B 1 345 ? 5.324 4.227 -6.539 1 87.31 345 LEU B O 1
ATOM 5386 N N . HIS B 1 346 ? 5.723 2.584 -5.055 1 79.62 346 HIS B N 1
ATOM 5387 C CA . HIS B 1 346 ? 7.129 2.947 -4.914 1 79.62 346 HIS B CA 1
ATOM 5388 C C . HIS B 1 346 ? 7.992 1.717 -4.66 1 79.62 346 HIS B C 1
ATOM 5390 O O . HIS B 1 346 ? 7.496 0.686 -4.203 1 79.62 346 HIS B O 1
ATOM 5396 N N . VAL B 1 347 ? 9.289 1.825 -5.133 1 77.38 347 VAL B N 1
ATOM 5397 C CA . VAL B 1 347 ? 10.227 0.719 -4.961 1 77.38 347 VAL B CA 1
ATOM 5398 C C . VAL B 1 347 ? 11.359 1.142 -4.023 1 77.38 347 VAL B C 1
ATOM 5400 O O . VAL B 1 347 ? 11.734 2.314 -3.986 1 77.38 347 VAL B O 1
#

pLDDT: mean 90.44, std 12.86, range [38.0, 98.88]

Secondary structure (DSSP, 8-state):
-EEHHHHHHHHHHHHTTS---EEEEEGGG-TTPBBSS-EE-SS-BSSS-EESTTSS------S-EE-TTSSB-TT-EEE-TTPBP-HHHHHHHHHTT--EEEEEPPPPEEEEEE-TTEE-TT-SSPPTT-EE--HHHHHHHHHHHTT--EEEEEEE-S-HHHHHHHHHHHHHH-SEEEEES---SSS--HHHHIIIIIT--EEEES-EE-BS-TT-EEEEEEETTEEEEEEEE-SSHHHHHHHIIIIIHHHHHHHTT-SS-SS-EEEEEESS-EEPPSS-EEEEEEEE--TTSS--EEE---S---TT-GGGGTT--EEEEEPPPBTTB-EEPTT-EEEEEE--S--/-EEHHHHHHHHHHHHTTS---EEEEEGGG-TT-BBSS-EE-SS-BSSS-EESTTSS------S-EE-TTSSB-TT-EEE-TTPBP-HHHHHHHHHTT--EEEEEPPPPEEEEEE-TTEE-TT-SSPPTT-EE--HHHHHHHHHHHTT--EEEEEEE-S-HHHHHHHHHHHHHH-SEEEEES---SSTT-HHHHIIIIIT--EEEES-EE-BS-TT-EEEEEEETTEEEEEEEE-SSHHHHHHHIIIIIHHHHHHHTT-SS-SS-EEEEEESS-EEPPSS-EEEEEEEE--TTSS--EEE---S---TT-GGGGTT--EEEEEPPP-SS--EEPTT-EEEEEE--S--

Foldseek 3Di:
DAALVVLQVLLLVVLVQADWDKDKDWLVPQALFFAAAWDFFQAAVVNDWQAPPPRGRDPDPDPRIDDTRNPHNHGDGPGGGQDGDHPVNSVVCVRRPNTMGITIDFFAEEEEEEDPQEDDQPDPPRDPSHDYQPQQVVVQVVLVVSPHHYHYLYYFYLDLVRLLVSVLVSVVRGQEYEYEALLDPDPCSSNVCSCCPVVNKDWPDQAYQEPPWGRWTKIWDDDPNGIHIYIYTYNQRQRSVVCCLSHVVQSSSVSRRHPDGPWDKDKEFEAAKAFFAQTWYFQFWDWDDPPPPDGIYTYQPDNPRHSNPPVRNVQGQKTWTGHGADPVRGMDGHGDIGMMIGNHDGD/DAALVVLQVLLLVVLVQADWDKDKDFLVPQALFFAAAWDFFQAAVVNDWAAPVPPGRDPDPDPRIDDTRNPHHHGHGPGGGQDGDHPVNSVVCVRRPNTMGITIDFFAEEEEEEDPQEDDQPDPPRDPSHDYQPQQVVVQVVLVVSPHHYHYLYYFYLDLVRLLVSVLVVVVRGQEYEYEALLDPDPCSSNVCSCCPVVNKDWPDQAYQEPPWGRWTKIWDDDPNGIHIYIYTYNQRQRSNVCCLSHVVQSSSVSRRHPDGPWDKDKEFEAAKAFFAQTWYFQFWDWDDPPPPDGIYTYQPDNPRHSNPPVRNVQGQKTWTGHGADPVRGMDGHGDIGMMIGNHDGD